Protein 3ZRH (pdb70)

CATH classification: 1.25.40.560

Structure (mmCIF, N/CA/C/O backbone):
data_3ZRH
#
_entry.id   3ZRH
#
_cell.length_a   60.400
_cell.length_b   72.150
_cell.length_c   133.010
_cell.angle_alpha   90.00
_cell.angle_beta   90.00
_cell.angle_gamma   90.00
#
_symmetry.space_group_name_H-M   'P 21 21 21'
#
loop_
_entity.id
_entity.type
_entity.pdbx_description
1 polymer 'UBIQUITIN THIOESTERASE ZRANB1'
2 non-polymer 1,2-ETHANEDIOL
3 non-polymer 'CHLORIDE ION'
4 water water
#
loop_
_atom_site.group_PDB
_atom_site.id
_atom_site.type_symbol
_atom_site.label_atom_id
_atom_site.label_alt_id
_atom_site.label_comp_id
_atom_site.label_asym_id
_atom_site.label_entity_id
_atom_site.label_seq_id
_atom_site.pdbx_PDB_ins_code
_atom_site.Cartn_x
_atom_site.Cartn_y
_atom_site.Cartn_z
_atom_site.occupancy
_atom_site.B_iso_or_equiv
_atom_site.auth_seq_id
_atom_site.auth_comp_id
_atom_site.auth_asym_id
_atom_site.auth_atom_id
_atom_site.pdbx_PDB_model_num
ATOM 1 N N . LEU A 1 2 ? 75.117 71.542 16.450 1.00 73.19 245 LEU A N 1
ATOM 2 C CA . LEU A 1 2 ? 75.937 71.105 17.584 1.00 74.14 245 LEU A CA 1
ATOM 3 C C . LEU A 1 2 ? 76.119 72.218 18.624 1.00 82.81 245 LEU A C 1
ATOM 4 O O . LEU A 1 2 ? 76.189 71.949 19.828 1.00 80.51 245 LEU A O 1
ATOM 9 N N . GLU A 1 3 ? 76.191 73.463 18.148 1.00 89.98 246 GLU A N 1
ATOM 10 C CA . GLU A 1 3 ? 76.296 74.634 19.016 1.00 91.18 246 GLU A CA 1
ATOM 11 C C . GLU A 1 3 ? 74.928 75.028 19.541 1.00 86.90 246 GLU A C 1
ATOM 12 O O . GLU A 1 3 ? 74.242 75.873 18.963 1.00 84.91 246 GLU A O 1
ATOM 18 N N . VAL A 1 4 ? 74.532 74.401 20.638 1.00 85.19 247 VAL A N 1
ATOM 19 C CA . VAL A 1 4 ? 73.299 74.766 21.307 1.00 83.89 247 VAL A CA 1
ATOM 20 C C . VAL A 1 4 ? 73.618 75.365 22.672 1.00 79.77 247 VAL A C 1
ATOM 21 O O . VAL A 1 4 ? 74.423 74.821 23.426 1.00 81.88 247 VAL A O 1
ATOM 25 N N . ASP A 1 5 ? 73.004 76.502 22.973 1.00 75.26 248 ASP A N 1
ATOM 26 C CA . ASP A 1 5 ? 73.072 77.067 24.304 1.00 75.10 248 ASP A CA 1
ATOM 27 C C . ASP A 1 5 ? 72.367 76.076 25.237 1.00 75.03 248 ASP A C 1
ATOM 28 O O . ASP A 1 5 ? 71.132 76.065 25.329 1.00 75.10 248 ASP A O 1
ATOM 33 N N . PHE A 1 6 ? 73.147 75.223 25.906 1.00 71.23 249 PHE A N 1
ATOM 34 C CA . PHE A 1 6 ? 72.577 74.173 26.759 1.00 64.75 249 PHE A CA 1
ATOM 35 C C . PHE A 1 6 ? 71.741 74.720 27.936 1.00 60.43 249 PHE A C 1
ATOM 36 O O . PHE A 1 6 ? 70.734 74.119 28.325 1.00 58.65 249 PHE A O 1
ATOM 44 N N . LYS A 1 7 ? 72.153 75.851 28.502 1.00 59.20 250 LYS A N 1
ATOM 45 C CA . LYS A 1 7 ? 71.375 76.481 29.569 1.00 56.94 250 LYS A CA 1
ATOM 46 C C . LYS A 1 7 ? 69.968 76.783 29.062 1.00 59.68 250 LYS A C 1
ATOM 47 O O . LYS A 1 7 ? 68.969 76.362 29.667 1.00 59.13 250 LYS A O 1
ATOM 49 N N . LYS A 1 8 ? 69.901 77.510 27.944 1.00 54.53 251 LYS A N 1
ATOM 50 C CA . LYS A 1 8 ? 68.620 77.868 27.340 1.00 52.42 251 LYS A CA 1
ATOM 51 C C . LYS A 1 8 ? 67.759 76.622 27.116 1.00 50.28 251 LYS A C 1
ATOM 52 O O . LYS A 1 8 ? 66.623 76.564 27.601 1.00 49.58 251 LYS A O 1
ATOM 54 N N . LEU A 1 9 ? 68.305 75.634 26.400 1.00 46.79 252 LEU A N 1
ATOM 55 C CA . LEU A 1 9 ? 67.595 74.380 26.134 1.00 48.23 252 LEU A CA 1
ATOM 56 C C . LEU A 1 9 ? 66.953 73.799 27.410 1.00 54.54 252 LEU A C 1
ATOM 57 O O . LEU A 1 9 ? 65.715 73.614 27.469 1.00 52.68 252 LEU A O 1
ATOM 59 N N . LYS A 1 10 ? 67.789 73.564 28.434 1.00 52.91 253 LYS A N 1
ATOM 60 C CA . LYS A 1 10 ? 67.341 73.058 29.735 1.00 53.15 253 LYS A CA 1
ATOM 61 C C . L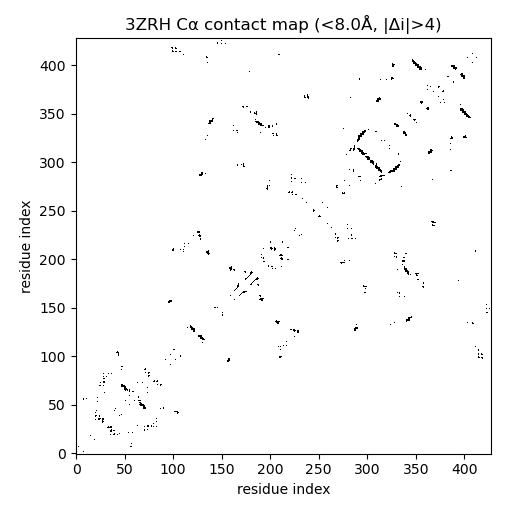YS A 1 10 ? 66.106 73.780 30.266 1.00 48.25 253 LYS A C 1
ATOM 62 O O . LYS A 1 10 ? 65.145 73.140 30.706 1.00 47.02 253 LYS A O 1
ATOM 64 N N . GLN A 1 11 ? 66.133 75.106 30.232 1.00 46.04 254 GLN A N 1
ATOM 65 C CA . GLN A 1 11 ? 65.008 75.889 30.726 1.00 53.01 254 GLN A CA 1
ATOM 66 C C . GLN A 1 11 ? 63.764 75.592 29.897 1.00 54.42 254 GLN A C 1
ATOM 67 O O . GLN A 1 11 ? 62.655 75.537 30.426 1.00 52.22 254 GLN A O 1
ATOM 73 N N . ILE A 1 12 ? 63.954 75.388 28.595 1.00 50.14 255 ILE A N 1
ATOM 74 C CA . ILE A 1 12 ? 62.824 75.128 27.716 1.00 49.47 255 ILE A CA 1
ATOM 75 C C . ILE A 1 12 ? 62.186 73.768 28.024 1.00 41.17 255 ILE A C 1
ATOM 76 O O . ILE A 1 12 ? 61.018 73.702 28.398 1.00 34.99 255 ILE A O 1
ATOM 81 N N . LYS A 1 13 ? 62.967 72.700 27.884 1.00 39.93 256 LYS A N 1
ATOM 82 C CA . LYS A 1 13 ? 62.535 71.348 28.242 1.00 44.47 256 LYS A CA 1
ATOM 83 C C . LYS A 1 13 ? 61.718 71.291 29.553 1.00 50.53 256 LYS A C 1
ATOM 84 O O . LYS A 1 13 ? 60.664 70.641 29.623 1.00 48.46 256 LYS A O 1
ATOM 90 N N . ASN A 1 14 ? 62.230 71.961 30.585 1.00 56.21 257 ASN A N 1
ATOM 91 C CA . ASN A 1 14 ? 61.566 72.060 31.884 1.00 62.55 257 ASN A CA 1
ATOM 92 C C . ASN A 1 14 ? 60.081 72.379 31.821 1.00 68.57 257 ASN A C 1
ATOM 93 O O . ASN A 1 14 ? 59.276 71.722 32.484 1.00 73.68 257 ASN A O 1
ATOM 98 N N . ARG A 1 15 ? 59.725 73.398 31.041 1.00 68.53 258 ARG A N 1
ATOM 99 C CA . ARG A 1 15 ? 58.335 73.859 30.970 1.00 69.55 258 ARG A CA 1
ATOM 100 C C . ARG A 1 15 ? 57.459 73.053 30.008 1.00 63.02 258 ARG A C 1
ATOM 101 O O . ARG A 1 15 ? 56.390 73.515 29.602 1.00 61.78 258 ARG A O 1
ATOM 109 N N . MET A 1 16 ? 57.899 71.845 29.663 1.00 55.77 259 MET A N 1
ATOM 110 C CA . MET A 1 16 ? 57.188 71.058 28.669 1.00 47.36 259 MET A CA 1
ATOM 111 C C . MET A 1 16 ? 56.433 69.867 29.241 1.00 47.74 259 MET A C 1
ATOM 112 O O . MET A 1 16 ? 56.909 69.185 30.143 1.00 48.35 259 MET A O 1
ATOM 117 N N . LYS A 1 17 ? 55.238 69.640 28.711 1.00 47.73 260 LYS A N 1
ATOM 118 C CA . LYS A 1 17 ? 54.428 68.515 29.123 1.00 48.85 260 LYS A CA 1
ATOM 119 C C . LYS A 1 17 ? 54.249 67.577 27.946 1.00 48.73 260 LYS A C 1
ATOM 120 O O . LYS A 1 17 ? 54.678 67.867 26.823 1.00 44.68 260 LYS A O 1
ATOM 126 N N . LYS A 1 18 ? 53.599 66.455 28.211 1.00 51.46 261 LYS A N 1
ATOM 127 C CA . LYS A 1 18 ? 53.395 65.423 27.213 1.00 52.04 261 LYS A CA 1
ATOM 128 C C . LYS A 1 18 ? 52.897 66.012 25.889 1.00 49.04 261 LYS A C 1
ATOM 129 O O . LYS A 1 18 ? 53.441 65.727 24.824 1.00 49.75 261 LYS A O 1
ATOM 135 N N . THR A 1 19 ? 51.882 66.858 25.949 1.00 44.14 262 THR A N 1
ATOM 136 C CA . THR A 1 19 ? 51.274 67.322 24.714 1.00 44.49 262 THR A CA 1
ATOM 137 C C . THR A 1 19 ? 52.228 68.195 23.891 1.00 37.48 262 THR A C 1
ATOM 138 O O . THR A 1 19 ? 52.219 68.127 22.684 1.00 41.24 262 THR A O 1
ATOM 142 N N . ASP A 1 20 ? 53.064 68.997 24.543 1.00 31.61 263 ASP A N 1
ATOM 143 C CA . ASP A 1 20 ? 54.186 69.633 23.848 1.00 31.90 263 ASP A CA 1
ATOM 144 C C . ASP A 1 20 ? 55.102 68.621 23.136 1.00 29.39 263 ASP A C 1
ATOM 145 O O . ASP A 1 20 ? 55.509 68.847 22.001 1.00 27.69 263 ASP A O 1
ATOM 150 N N . TRP A 1 21 ? 55.468 67.531 23.808 1.00 26.77 264 TRP A N 1
ATOM 151 C CA . TRP A 1 21 ? 56.408 66.607 23.176 1.00 28.21 264 TRP A CA 1
ATOM 152 C C . TRP A 1 21 ? 55.740 65.946 21.998 1.00 25.18 264 TRP A C 1
ATOM 153 O O . TRP A 1 21 ? 56.379 65.731 20.977 1.00 25.25 264 TRP A O 1
ATOM 164 N N . LEU A 1 22 ? 54.453 65.626 22.158 1.00 25.52 265 LEU A N 1
ATOM 165 C CA . LEU A 1 22 ? 53.656 65.054 21.079 1.00 29.33 265 LEU A CA 1
ATOM 166 C C . LEU A 1 22 ? 53.596 66.013 19.893 1.00 24.59 265 LEU A C 1
ATOM 167 O O . LEU A 1 22 ? 53.766 65.607 18.745 1.00 24.50 265 LEU A O 1
ATOM 172 N N . PHE A 1 23 ? 53.424 67.297 20.167 1.00 21.48 266 PHE A N 1
ATOM 173 C CA . PHE A 1 23 ? 53.473 68.266 19.073 1.00 23.45 266 PHE A CA 1
ATOM 174 C C . PHE A 1 23 ? 54.838 68.316 18.389 1.00 24.06 266 PHE A C 1
ATOM 175 O O . PHE A 1 23 ? 54.945 68.214 17.150 1.00 26.83 266 PHE A O 1
ATOM 183 N N . LEU A 1 24 ? 55.888 68.487 19.170 1.00 19.72 267 LEU A N 1
ATOM 184 C CA . LEU A 1 24 ? 57.205 68.576 18.554 1.00 21.96 267 LEU A CA 1
ATOM 185 C C . LEU A 1 24 ? 57.620 67.270 17.858 1.00 26.58 267 LEU A C 1
ATOM 186 O O . LEU A 1 24 ? 58.183 67.301 16.775 1.00 24.15 267 LEU A O 1
ATOM 191 N N . ASN A 1 25 ? 57.321 66.124 18.459 1.00 25.91 268 ASN A N 1
ATOM 192 C CA . ASN A 1 25 ? 57.533 64.844 17.760 1.00 27.86 268 ASN A CA 1
ATOM 193 C C . ASN A 1 25 ? 56.821 64.770 16.406 1.00 33.78 268 ASN A C 1
ATOM 194 O O . ASN A 1 25 ? 57.328 64.184 15.448 1.00 38.94 268 ASN A O 1
ATOM 199 N N . ALA A 1 26 ? 55.622 65.332 16.339 1.00 34.08 269 ALA A N 1
ATOM 200 C CA . ALA A 1 26 ? 54.856 65.336 15.109 1.00 33.52 269 ALA A CA 1
ATOM 201 C C . ALA A 1 26 ? 55.547 66.236 14.084 1.00 34.98 269 ALA A C 1
ATOM 202 O O . ALA A 1 26 ? 55.662 65.894 12.894 1.00 36.68 269 ALA A O 1
ATOM 204 N N . CYS A 1 27 ? 56.045 67.375 14.536 1.00 29.08 270 CYS A N 1
ATOM 205 C CA . CYS A 1 27 ? 56.772 68.234 13.607 1.00 33.13 270 CYS A CA 1
ATOM 206 C C . CYS A 1 27 ? 57.931 67.495 12.942 1.00 36.87 270 CYS A C 1
ATOM 207 O O . CYS A 1 27 ? 58.106 67.581 11.737 1.00 39.06 270 CYS A O 1
ATOM 210 N N . VAL A 1 28 ? 58.735 66.783 13.723 1.00 41.74 271 VAL A N 1
ATOM 211 C CA . VAL A 1 28 ? 59.794 65.952 13.145 1.00 41.23 271 VAL A CA 1
ATOM 212 C C . VAL A 1 28 ? 59.156 64.858 12.281 1.00 39.60 271 VAL A C 1
ATOM 213 O O . VAL A 1 28 ? 59.586 64.576 11.166 1.00 41.87 271 VAL A O 1
ATOM 217 N N . GLY A 1 29 ? 58.096 64.273 12.807 1.00 38.74 272 GLY A N 1
ATOM 218 C CA . GLY A 1 29 ? 57.378 63.224 12.119 1.00 42.32 272 GLY A CA 1
ATOM 219 C C . GLY A 1 29 ? 57.089 63.577 10.675 1.00 47.17 272 GLY A C 1
ATOM 220 O O . GLY A 1 29 ? 57.405 62.793 9.785 1.00 48.73 272 GLY A O 1
ATOM 221 N N . VAL A 1 30 ? 56.496 64.745 10.430 1.00 46.76 273 VAL A N 1
ATOM 222 C CA . VAL A 1 30 ? 56.210 65.123 9.052 1.00 49.18 273 VAL A CA 1
ATOM 223 C C . VAL A 1 30 ? 57.466 65.374 8.244 1.00 50.23 273 VAL A C 1
ATOM 224 O O . VAL A 1 30 ? 57.500 65.035 7.068 1.00 51.92 273 VAL A O 1
ATOM 228 N N . VAL A 1 31 ? 58.496 65.961 8.846 1.00 46.97 274 VAL A N 1
ATOM 229 C CA . VAL A 1 31 ? 59.747 66.080 8.116 1.00 45.53 274 VAL A CA 1
ATOM 230 C C . VAL A 1 31 ? 60.113 64.692 7.596 1.00 49.07 274 VAL A C 1
ATOM 231 O O . VAL A 1 31 ? 60.375 64.520 6.416 1.00 54.12 274 VAL A O 1
ATOM 235 N N . GLU A 1 32 ? 60.052 63.700 8.478 1.00 54.18 275 GLU A N 1
ATOM 236 C CA . GLU A 1 32 ? 60.640 62.371 8.261 1.00 55.57 275 GLU A CA 1
ATOM 237 C C . GLU A 1 32 ? 59.742 61.319 7.581 1.00 58.57 275 GLU A C 1
ATOM 238 O O . GLU A 1 32 ? 60.232 60.263 7.173 1.00 57.75 275 GLU A O 1
ATOM 244 N N . GLY A 1 33 ? 58.439 61.588 7.480 1.00 59.14 276 GLY A N 1
ATOM 245 C CA . GLY A 1 33 ? 57.508 60.648 6.868 1.00 60.77 276 GLY A CA 1
ATOM 246 C C . GLY A 1 33 ? 56.972 59.574 7.800 1.00 60.87 276 GLY A C 1
ATOM 247 O O . GLY A 1 33 ? 56.584 58.499 7.358 1.00 63.38 276 GLY A O 1
ATOM 248 N N . ASP A 1 34 ? 56.932 59.886 9.090 1.00 60.51 277 ASP A N 1
ATOM 249 C CA . ASP A 1 34 ? 56.542 58.954 10.143 1.00 60.54 277 ASP A CA 1
ATOM 250 C C . ASP A 1 34 ? 55.065 59.169 10.506 1.00 64.00 277 ASP A C 1
ATOM 251 O O . ASP A 1 34 ? 54.727 59.998 11.351 1.00 63.82 277 ASP A O 1
ATOM 256 N N . LEU A 1 35 ? 54.180 58.420 9.868 1.00 65.08 278 LEU A N 1
ATOM 257 C CA . LEU A 1 35 ? 52.749 58.582 10.103 1.00 62.77 278 LEU A CA 1
ATOM 258 C C . LEU A 1 35 ? 52.287 58.333 11.558 1.00 59.96 278 LEU A C 1
ATOM 259 O O . LEU A 1 35 ? 51.313 58.932 12.019 1.00 59.95 278 LEU A O 1
ATOM 264 N N . ALA A 1 36 ? 52.974 57.454 12.280 1.00 59.20 279 ALA A N 1
ATOM 265 C CA . ALA A 1 36 ? 52.602 57.154 13.676 1.00 58.45 279 ALA A CA 1
ATOM 266 C C . ALA A 1 36 ? 52.746 58.386 14.581 1.00 55.02 279 ALA A C 1
ATOM 267 O O . ALA A 1 36 ? 51.863 58.676 15.416 1.00 45.31 279 ALA A O 1
ATOM 269 N N . ALA A 1 37 ? 53.872 59.087 14.398 1.00 55.60 280 ALA A N 1
ATOM 270 C CA . ALA A 1 37 ? 54.155 60.352 15.078 1.00 52.26 280 ALA A CA 1
ATOM 271 C C . ALA A 1 37 ? 53.032 61.358 14.876 1.00 52.78 280 ALA A C 1
ATOM 272 O O . ALA A 1 37 ? 52.685 62.089 15.801 1.00 57.16 280 ALA A O 1
ATOM 274 N N . ILE A 1 38 ? 52.446 61.389 13.682 1.00 47.88 281 ILE A N 1
ATOM 275 C CA . ILE A 1 38 ? 51.372 62.346 13.431 1.00 47.04 281 ILE A CA 1
ATOM 276 C C . ILE A 1 38 ? 50.012 61.843 13.906 1.00 51.98 281 ILE A C 1
ATOM 277 O O . ILE A 1 38 ? 49.214 62.610 14.436 1.00 55.09 281 ILE A O 1
ATOM 282 N N . GLU A 1 39 ? 49.750 60.553 13.739 1.00 54.90 282 GLU A N 1
ATOM 283 C CA . GLU A 1 39 ? 48.563 59.951 14.340 1.00 55.45 282 GLU A CA 1
ATOM 284 C C . GLU A 1 39 ? 48.561 60.167 15.860 1.00 56.04 282 GLU A C 1
ATOM 285 O O . GLU A 1 39 ? 47.549 60.564 16.453 1.00 57.50 282 GLU A O 1
ATOM 287 N N . ALA A 1 40 ? 49.703 59.900 16.485 1.00 53.81 283 ALA A N 1
ATOM 288 C CA . ALA A 1 40 ? 49.840 60.068 17.922 1.00 48.02 283 ALA A CA 1
ATOM 289 C C . ALA A 1 40 ? 49.469 61.486 18.349 1.00 50.31 283 ALA A C 1
ATOM 290 O O . ALA A 1 40 ? 48.815 61.676 19.376 1.00 51.76 283 ALA A O 1
ATOM 292 N N . TYR A 1 41 ? 49.881 62.490 17.577 1.00 47.90 284 TYR A N 1
ATOM 293 C CA . TYR A 1 41 ? 49.497 63.853 17.924 1.00 45.94 284 TYR A CA 1
ATOM 294 C C . TYR A 1 41 ? 48.026 64.073 17.667 1.00 49.45 284 TYR A C 1
ATOM 295 O O . TYR A 1 41 ? 47.350 64.738 18.454 1.00 54.68 284 TYR A O 1
ATOM 304 N N . LYS A 1 42 ? 47.539 63.524 16.560 1.00 52.20 285 LYS A N 1
ATOM 305 C CA . LYS A 1 42 ? 46.126 63.661 16.186 1.00 60.93 285 LYS A CA 1
ATOM 306 C C . LYS A 1 42 ? 45.203 63.118 17.287 1.00 64.95 285 LYS A C 1
ATOM 307 O O . LYS A 1 42 ? 44.294 63.811 17.749 1.00 68.26 285 LYS A O 1
ATOM 309 N N . SER A 1 43 ? 45.463 61.889 17.726 1.00 64.75 286 SER A N 1
ATOM 310 C CA . SER A 1 43 ? 44.646 61.259 18.754 1.00 64.04 286 SER A CA 1
ATOM 311 C C . SER A 1 43 ? 44.862 61.824 20.157 1.00 62.34 286 SER A C 1
ATOM 312 O O . SER A 1 43 ? 44.238 61.357 21.106 1.00 66.52 286 SER A O 1
ATOM 315 N N . SER A 1 44 ? 45.742 62.807 20.310 1.00 56.95 287 SER A N 1
ATOM 316 C CA . SER A 1 44 ? 45.913 63.414 21.629 1.00 56.14 287 SER A CA 1
ATOM 317 C C . SER A 1 44 ? 44.840 64.467 21.805 1.00 56.45 287 SER A C 1
ATOM 318 O O . SER A 1 44 ? 44.545 64.881 22.923 1.00 55.15 287 SER A O 1
ATOM 321 N N . GLY A 1 45 ? 44.256 64.890 20.682 1.00 57.17 288 GLY A N 1
ATOM 322 C CA . GLY A 1 45 ? 43.279 65.963 20.678 1.00 55.76 288 GLY A CA 1
ATOM 323 C C . GLY A 1 45 ? 43.906 67.344 20.556 1.00 60.09 288 GLY A C 1
ATOM 324 O O . GLY A 1 45 ? 43.226 68.365 20.664 1.00 60.01 288 GLY A O 1
ATOM 325 N N . GLY A 1 46 ? 45.216 67.380 20.332 1.00 62.80 289 GLY A N 1
ATOM 326 C CA . GLY A 1 46 ? 45.937 68.635 20.230 1.00 59.35 289 GLY A CA 1
ATOM 327 C C . GLY A 1 46 ? 45.601 69.399 18.960 1.00 59.07 289 GLY A C 1
ATOM 328 O O . GLY A 1 46 ? 45.517 68.834 17.860 1.00 53.75 289 GLY A O 1
ATOM 329 N N . ASP A 1 47 ? 45.411 70.703 19.136 1.00 61.90 290 ASP A N 1
ATOM 330 C CA . ASP A 1 47 ? 45.151 71.639 18.052 1.00 62.06 290 ASP A CA 1
ATOM 331 C C . ASP A 1 47 ? 46.086 71.397 16.852 1.00 56.68 290 ASP A C 1
ATOM 332 O O . ASP A 1 47 ? 47.299 71.579 16.943 1.00 50.99 290 ASP A O 1
ATOM 337 N N . ILE A 1 48 ? 45.502 70.969 15.736 1.00 58.76 291 ILE A N 1
ATOM 338 C CA . ILE A 1 48 ? 46.240 70.759 14.497 1.00 58.76 291 ILE A CA 1
ATOM 339 C C . ILE A 1 48 ? 46.643 72.086 13.874 1.00 52.87 291 ILE A C 1
ATOM 340 O O . ILE A 1 48 ? 47.353 72.115 12.876 1.00 53.84 291 ILE A O 1
ATOM 345 N N . ALA A 1 49 ? 46.173 73.178 14.472 1.00 49.15 292 ALA A N 1
ATOM 346 C CA . ALA A 1 49 ? 46.480 74.531 14.013 1.00 45.41 292 ALA A CA 1
ATOM 347 C C . ALA A 1 49 ? 47.626 75.117 14.794 1.00 36.46 292 ALA A C 1
ATOM 348 O O . ALA A 1 49 ? 48.084 76.208 14.505 1.00 37.46 292 ALA A O 1
ATOM 350 N N . ARG A 1 50 ? 48.083 74.398 15.802 1.00 36.30 293 ARG A N 1
ATOM 351 C CA . ARG A 1 50 ? 49.125 74.919 16.647 1.00 33.33 293 ARG A CA 1
ATOM 352 C C . ARG A 1 50 ? 50.327 75.379 15.831 1.00 30.98 293 ARG A C 1
ATOM 353 O O . ARG A 1 50 ? 50.776 74.678 14.935 1.00 30.43 293 ARG A O 1
ATOM 361 N N . GLN A 1 51 ? 50.842 76.560 16.151 1.00 31.51 294 GLN A N 1
ATOM 362 C CA . GLN A 1 51 ? 52.010 77.086 15.470 1.00 35.70 294 GLN A CA 1
ATOM 363 C C . GLN A 1 51 ? 53.266 77.042 16.347 1.00 33.44 294 GLN A C 1
ATOM 364 O O . GLN A 1 51 ? 53.217 77.272 17.562 1.00 34.92 294 GLN A O 1
ATOM 370 N N . LEU A 1 52 ? 54.393 76.758 15.717 1.00 33.12 295 LEU A N 1
ATOM 371 C CA . LEU A 1 52 ? 55.659 76.720 16.421 1.00 35.22 295 LEU A CA 1
ATOM 372 C C . LEU A 1 52 ? 56.026 78.083 17.002 1.00 35.13 295 LEU A C 1
ATOM 373 O O . LEU A 1 52 ? 56.059 79.078 16.297 1.00 37.10 295 LEU A O 1
ATOM 378 N N . THR A 1 53 ? 56.311 78.103 18.297 1.00 39.33 296 THR A N 1
ATOM 379 C CA . THR A 1 53 ? 56.906 79.264 18.963 1.00 39.64 296 THR A CA 1
ATOM 380 C C . THR A 1 53 ? 58.412 79.317 18.691 1.00 42.32 296 THR A C 1
ATOM 381 O O . THR A 1 53 ? 59.017 78.336 18.218 1.00 41.10 296 THR A O 1
ATOM 385 N N . ALA A 1 54 ? 59.028 80.454 18.990 1.00 45.18 297 ALA A N 1
ATOM 386 C CA . ALA A 1 54 ? 60.469 80.596 18.770 1.00 48.84 297 ALA A CA 1
ATOM 387 C C . ALA A 1 54 ? 61.255 79.654 19.685 1.00 44.72 297 ALA A C 1
ATOM 388 O O . ALA A 1 54 ? 62.279 79.083 19.276 1.00 40.09 297 ALA A O 1
ATOM 390 N N . ASP A 1 55 ? 60.771 79.485 20.915 1.00 41.04 298 ASP A N 1
ATOM 391 C CA . ASP A 1 55 ? 61.419 78.537 21.825 1.00 46.13 298 ASP A CA 1
ATOM 392 C C . ASP A 1 55 ? 61.423 77.137 21.247 1.00 43.73 298 ASP A C 1
ATOM 393 O O . ASP A 1 55 ? 62.454 76.476 21.217 1.00 45.76 298 ASP A O 1
ATOM 398 N N . GLU A 1 56 ? 60.259 76.677 20.799 1.00 40.55 299 GLU A N 1
ATOM 399 C CA . GLU A 1 56 ? 60.185 75.378 20.127 1.00 36.96 299 GLU A CA 1
ATOM 400 C C . GLU A 1 56 ? 61.145 75.308 18.940 1.00 33.60 299 GLU A C 1
ATOM 401 O O . GLU A 1 56 ? 61.808 74.294 18.727 1.00 30.96 299 GLU A O 1
ATOM 407 N N . VAL A 1 57 ? 61.219 76.381 18.163 1.00 35.52 300 VAL A N 1
ATOM 408 C CA . VAL A 1 57 ? 62.144 76.389 17.041 1.00 43.11 300 VAL A CA 1
ATOM 409 C C . VAL A 1 57 ? 63.579 76.232 17.529 1.00 44.98 300 VAL A C 1
ATOM 410 O O . VAL A 1 57 ? 64.347 75.497 16.924 1.00 44.14 300 VAL A O 1
ATOM 414 N N . ARG A 1 58 ? 63.934 76.918 18.615 1.00 49.67 301 ARG A N 1
ATOM 415 C CA . ARG A 1 58 ? 65.272 76.779 19.212 1.00 55.64 301 ARG A CA 1
ATOM 416 C C . ARG A 1 58 ? 65.540 75.333 19.581 1.00 53.17 301 ARG A C 1
ATOM 417 O O . ARG A 1 58 ? 66.514 74.750 19.136 1.00 52.30 301 ARG A O 1
ATOM 425 N N . LEU A 1 59 ? 64.658 74.761 20.394 1.00 51.51 302 LEU A N 1
ATOM 426 C CA . LEU A 1 59 ? 64.759 73.361 20.789 1.00 43.68 302 LEU A CA 1
ATOM 427 C C . LEU A 1 59 ? 64.906 72.426 19.586 1.00 46.33 302 LEU A C 1
ATOM 428 O O . LEU A 1 59 ? 65.672 71.477 19.624 1.00 48.02 302 LEU A O 1
ATOM 433 N N . LEU A 1 60 ? 64.170 72.681 18.509 1.00 48.08 303 LEU A N 1
ATOM 434 C CA . LEU A 1 60 ? 64.167 71.736 17.400 1.00 45.15 303 LEU A CA 1
ATOM 435 C C . LEU A 1 60 ? 65.494 71.773 16.642 1.00 45.59 303 LEU A C 1
ATOM 436 O O . LEU A 1 60 ? 66.029 70.737 16.276 1.00 48.26 303 LEU A O 1
ATOM 441 N N . ASN A 1 61 ? 66.013 72.972 16.408 1.00 45.43 304 ASN A N 1
ATOM 442 C CA . ASN A 1 61 ? 67.328 73.153 15.793 1.00 51.86 304 ASN A CA 1
ATOM 443 C C . ASN A 1 61 ? 67.511 72.499 14.402 1.00 53.88 304 ASN A C 1
ATOM 444 O O . ASN A 1 61 ? 68.470 71.771 14.142 1.00 52.25 304 ASN A O 1
ATOM 449 N N . ARG A 1 62 ? 66.566 72.749 13.516 1.00 53.48 305 ARG A N 1
ATOM 450 C CA . ARG A 1 62 ? 66.695 72.304 12.151 1.00 58.08 305 ARG A CA 1
ATOM 451 C C . ARG A 1 62 ? 66.285 73.470 11.302 1.00 56.92 305 ARG A C 1
ATOM 452 O O . ARG A 1 62 ? 65.166 73.515 10.791 1.00 55.90 305 ARG A O 1
ATOM 460 N N . PRO A 1 63 ? 67.194 74.442 11.187 1.00 63.30 306 PRO A N 1
ATOM 461 C CA . PRO A 1 63 ? 67.106 75.647 10.355 1.00 62.47 306 PRO A CA 1
ATOM 462 C C . PRO A 1 63 ? 66.480 75.384 8.980 1.00 58.30 306 PRO A C 1
ATOM 463 O O . PRO A 1 63 ? 65.625 76.150 8.544 1.00 58.50 306 PRO A O 1
ATOM 467 N N . SER A 1 64 ? 66.896 74.318 8.306 1.00 57.06 307 SER A N 1
ATOM 468 C CA . SER A 1 64 ? 66.358 74.023 6.988 1.00 57.06 307 SER A CA 1
ATOM 469 C C . SER A 1 64 ? 64.848 73.766 7.017 1.00 57.64 307 SER A C 1
ATOM 470 O O . SER A 1 64 ? 64.169 73.988 6.003 1.00 56.77 307 SER A O 1
ATOM 473 N N . ALA A 1 65 ? 64.326 73.334 8.178 1.00 52.28 308 ALA A N 1
ATO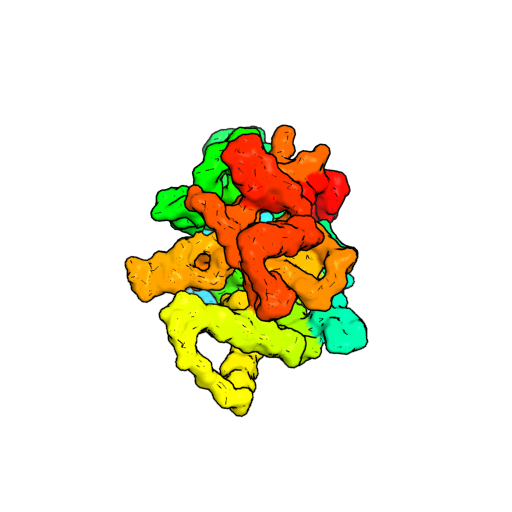M 474 C CA . ALA A 1 65 ? 62.951 72.814 8.273 1.00 47.60 308 ALA A CA 1
ATOM 475 C C . ALA A 1 65 ? 61.929 73.651 9.037 1.00 42.47 308 ALA A C 1
ATOM 476 O O . ALA A 1 65 ? 60.775 73.737 8.627 1.00 41.50 308 ALA A O 1
ATOM 478 N N . PHE A 1 66 ? 62.335 74.250 10.153 1.00 40.00 309 PHE A N 1
ATOM 479 C CA . PHE A 1 66 ? 61.354 74.867 11.052 1.00 35.65 309 PHE A CA 1
ATOM 480 C C . PHE A 1 66 ? 61.461 76.383 11.148 1.00 38.17 309 PHE A C 1
ATOM 481 O O . PHE A 1 66 ? 62.539 76.964 10.983 1.00 42.94 309 PHE A O 1
ATOM 489 N N . ASP A 1 67 ? 60.336 77.030 11.430 1.00 36.30 310 ASP A N 1
ATOM 490 C CA . ASP A 1 67 ? 60.353 78.457 11.684 1.00 34.45 310 ASP A CA 1
ATOM 491 C C . ASP A 1 67 ? 59.150 78.865 12.512 1.00 34.91 310 ASP A C 1
ATOM 492 O O . ASP A 1 67 ? 58.117 78.196 12.507 1.00 38.55 310 ASP A O 1
ATOM 497 N N . VAL A 1 68 ? 59.269 79.984 13.212 1.00 33.65 311 VAL A N 1
ATOM 498 C CA . VAL A 1 68 ? 58.159 80.486 13.999 1.00 36.41 311 VAL A CA 1
ATOM 499 C C . VAL A 1 68 ? 56.913 80.559 13.140 1.00 36.51 311 VAL A C 1
ATOM 500 O O . VAL A 1 68 ? 56.987 81.014 11.996 1.00 41.00 311 VAL A O 1
ATOM 504 N N . GLY A 1 69 ? 55.776 80.094 13.656 1.00 34.01 312 GLY A N 1
ATOM 505 C CA . GLY A 1 69 ? 54.534 80.112 12.871 1.00 38.37 312 GLY A CA 1
ATOM 506 C C . GLY A 1 69 ? 54.171 78.890 12.003 1.00 38.60 312 GLY A C 1
ATOM 507 O O . GLY A 1 69 ? 53.020 78.707 11.604 1.00 35.22 312 GLY A O 1
ATOM 508 N N . TYR A 1 70 ? 55.142 78.046 11.689 1.00 39.98 313 TYR A N 1
ATOM 509 C CA . TYR A 1 70 ? 54.833 76.853 10.905 1.00 40.40 313 TYR A CA 1
ATOM 510 C C . TYR A 1 70 ? 53.878 75.922 11.636 1.00 33.53 313 TYR A C 1
ATOM 511 O O . TYR A 1 70 ? 54.013 75.698 12.850 1.00 30.66 313 TYR A O 1
ATOM 520 N N . THR A 1 71 ? 52.916 75.378 10.897 1.00 29.29 314 THR A N 1
ATOM 521 C CA . THR A 1 71 ? 52.018 74.370 11.443 1.00 31.74 314 THR A CA 1
ATOM 522 C C . THR A 1 71 ? 52.331 73.013 10.837 1.00 27.76 314 THR A C 1
ATOM 523 O O . THR A 1 71 ? 53.153 72.897 9.935 1.00 29.93 314 THR A O 1
ATOM 527 N N . LEU A 1 72 ? 51.692 71.971 11.334 1.00 22.78 315 LEU A N 1
ATOM 528 C CA . LEU A 1 72 ? 51.890 70.661 10.727 1.00 30.30 315 LEU A CA 1
ATOM 529 C C . LEU A 1 72 ? 51.484 70.664 9.230 1.00 40.82 315 LEU A C 1
ATOM 530 O O . LEU A 1 72 ? 52.111 70.014 8.390 1.00 40.77 315 LEU A O 1
ATOM 535 N N . VAL A 1 73 ? 50.435 71.413 8.912 1.00 38.76 316 VAL A N 1
ATOM 536 C CA . VAL A 1 73 ? 49.898 71.449 7.570 1.00 40.15 316 VAL A CA 1
ATOM 537 C C . VAL A 1 73 ? 50.884 72.129 6.628 1.00 39.38 316 VAL A C 1
ATOM 538 O O . VAL A 1 73 ? 51.038 71.717 5.481 1.00 38.40 316 VAL A O 1
ATOM 542 N N . HIS A 1 74 ? 51.567 73.158 7.113 1.00 35.15 317 HIS A N 1
ATOM 543 C CA . HIS A 1 74 ? 52.564 73.832 6.290 1.00 35.05 317 HIS A CA 1
ATOM 544 C C . HIS A 1 74 ? 53.782 72.925 6.091 1.00 34.96 317 HIS A C 1
ATOM 545 O O . HIS A 1 74 ? 54.362 72.863 5.000 1.00 39.00 317 HIS A O 1
ATOM 552 N N . LEU A 1 75 ? 54.181 72.228 7.145 1.00 29.42 318 LEU A N 1
ATOM 553 C CA . LEU A 1 75 ? 55.308 71.308 7.026 1.00 37.46 318 LEU A CA 1
ATOM 554 C C . LEU A 1 75 ? 54.993 70.215 5.999 1.00 38.30 318 LEU A C 1
ATOM 555 O O . LEU A 1 75 ? 55.874 69.777 5.262 1.00 38.67 318 LEU A O 1
ATOM 560 N N . ALA A 1 76 ? 53.730 69.803 5.974 1.00 34.13 319 ALA A N 1
ATOM 561 C CA . ALA A 1 76 ? 53.277 68.696 5.138 1.00 43.29 319 ALA A CA 1
ATOM 562 C C . ALA A 1 76 ? 53.265 69.068 3.643 1.00 46.94 319 ALA A C 1
ATOM 563 O O . ALA A 1 76 ? 53.492 68.226 2.798 1.00 45.50 319 ALA A O 1
ATOM 565 N N . ILE A 1 77 ? 52.974 70.329 3.351 1.00 47.01 320 ILE A N 1
ATOM 566 C CA . ILE A 1 77 ? 53.087 70.876 2.011 1.00 45.28 320 ILE A CA 1
ATOM 567 C C . ILE A 1 77 ? 54.553 71.073 1.654 1.00 51.95 320 ILE A C 1
ATOM 568 O O . ILE A 1 77 ? 55.009 70.646 0.592 1.00 53.56 320 ILE A O 1
ATOM 573 N N . ARG A 1 78 ? 55.311 71.683 2.558 1.00 54.60 321 ARG A N 1
ATOM 574 C CA . ARG A 1 78 ? 56.711 71.980 2.276 1.00 54.72 321 ARG A CA 1
ATOM 575 C C . ARG A 1 78 ? 57.483 70.719 1.936 1.00 55.90 321 ARG A C 1
ATOM 576 O O . ARG A 1 78 ? 58.254 70.716 1.006 1.00 51.27 321 ARG A O 1
ATOM 584 N N . PHE A 1 79 ? 57.289 69.657 2.716 1.00 61.24 322 PHE A N 1
ATOM 585 C CA . PHE A 1 79 ? 57.795 68.336 2.350 1.00 60.43 322 PHE A CA 1
ATOM 586 C C . PHE A 1 79 ? 56.638 67.632 1.644 1.00 58.70 322 PHE A C 1
ATOM 587 O O . PHE A 1 79 ? 55.582 68.217 1.513 1.00 66.33 322 PHE A O 1
ATOM 595 N N . GLN A 1 80 ? 56.786 66.414 1.164 1.00 54.29 323 GLN A N 1
ATOM 596 C CA . GLN A 1 80 ? 55.769 65.959 0.213 1.00 66.44 323 GLN A CA 1
ATOM 597 C C . GLN A 1 80 ? 54.713 64.973 0.731 1.00 68.97 323 GLN A C 1
ATOM 598 O O . GLN A 1 80 ? 54.367 63.998 0.055 1.00 70.47 323 GLN A O 1
ATOM 604 N N . ARG A 1 81 ? 54.161 65.264 1.903 1.00 64.40 324 ARG A N 1
ATOM 605 C CA . ARG A 1 81 ? 53.340 64.301 2.623 1.00 54.71 324 ARG A CA 1
ATOM 606 C C . ARG A 1 81 ? 51.833 64.465 2.392 1.00 55.15 324 ARG A C 1
ATOM 607 O O . ARG A 1 81 ? 51.094 64.906 3.303 1.00 57.70 324 ARG A O 1
ATOM 615 N N . GLN A 1 82 ? 51.367 64.082 1.206 1.00 48.76 325 GLN A N 1
ATOM 616 C CA . GLN A 1 82 ? 49.946 64.220 0.870 1.00 50.95 325 GLN A CA 1
ATOM 617 C C . GLN A 1 82 ? 49.031 63.368 1.767 1.00 56.58 325 GLN A C 1
ATOM 618 O O . GLN A 1 82 ? 48.051 63.863 2.337 1.00 59.48 325 GLN A O 1
ATOM 624 N N . ASP A 1 83 ? 49.369 62.095 1.895 1.00 57.60 326 ASP A N 1
ATOM 625 C CA . ASP A 1 83 ? 48.799 61.226 2.926 1.00 66.27 326 ASP A CA 1
ATOM 626 C C . ASP A 1 83 ? 48.415 62.027 4.190 1.00 62.67 326 ASP A C 1
ATOM 627 O O . ASP A 1 83 ? 47.232 62.144 4.585 1.00 55.94 326 ASP A O 1
ATOM 632 N N . MET A 1 84 ? 49.447 62.572 4.819 1.00 61.68 327 MET A N 1
ATOM 633 C CA . MET A 1 84 ? 49.284 63.329 6.047 1.00 55.92 327 MET A CA 1
ATOM 634 C C . MET A 1 84 ? 48.356 64.534 5.847 1.00 50.25 327 MET A C 1
ATOM 635 O O . MET A 1 84 ? 47.481 64.803 6.676 1.00 49.75 327 MET A O 1
ATOM 640 N N . LEU A 1 85 ? 48.508 65.225 4.730 1.00 41.03 328 LEU A N 1
ATOM 641 C CA . LEU A 1 85 ? 47.705 66.411 4.519 1.00 48.01 328 LEU A CA 1
ATOM 642 C C . LEU A 1 85 ? 46.204 66.106 4.586 1.00 50.91 328 LEU A C 1
ATOM 643 O O . LEU A 1 85 ? 45.415 66.879 5.156 1.00 49.08 328 LEU A O 1
ATOM 648 N N . ALA A 1 86 ? 45.816 64.992 3.967 1.00 48.22 329 ALA A N 1
ATOM 649 C CA . ALA A 1 86 ? 44.426 64.557 3.972 1.00 49.34 329 ALA A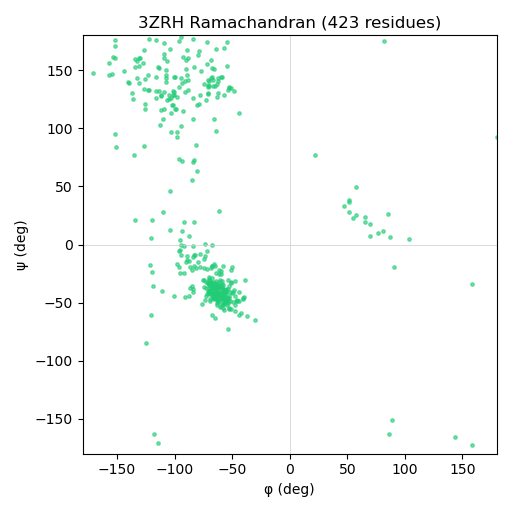 CA 1
ATOM 650 C C . ALA A 1 86 ? 43.940 64.257 5.404 1.00 46.38 329 ALA A C 1
ATOM 651 O O . ALA A 1 86 ? 42.887 64.760 5.847 1.00 36.71 329 ALA A O 1
ATOM 653 N N . ILE A 1 87 ? 44.708 63.467 6.150 1.00 47.35 330 ILE A N 1
ATOM 654 C CA . ILE A 1 87 ? 44.329 63.292 7.549 1.00 46.18 330 ILE A CA 1
ATOM 655 C C . ILE A 1 87 ? 44.224 64.652 8.256 1.00 47.12 330 ILE A C 1
ATOM 656 O O . ILE A 1 87 ? 43.214 64.948 8.895 1.00 46.13 330 ILE A O 1
ATOM 661 N N . LEU A 1 88 ? 45.241 65.489 8.113 1.00 42.98 331 LEU A N 1
ATOM 662 C CA . LEU A 1 88 ? 45.256 66.753 8.825 1.00 46.01 331 LEU A CA 1
ATOM 663 C C . LEU A 1 88 ? 43.996 67.617 8.531 1.00 46.79 331 LEU A C 1
ATOM 664 O O . LEU A 1 88 ? 43.312 68.127 9.463 1.00 41.86 331 LEU A O 1
ATOM 669 N N . LEU A 1 89 ? 43.685 67.744 7.239 1.00 41.52 332 LEU A N 1
ATOM 670 C CA . LEU A 1 89 ? 42.603 68.617 6.782 1.00 43.64 332 LEU A CA 1
ATOM 671 C C . LEU A 1 89 ? 41.220 68.039 7.124 1.00 41.69 332 LEU A C 1
ATOM 672 O O . LEU A 1 89 ? 40.315 68.794 7.489 1.00 39.90 332 LEU A O 1
ATOM 677 N N . THR A 1 90 ? 41.046 66.720 7.027 1.00 36.09 333 THR A N 1
ATOM 678 C CA . THR A 1 90 ? 39.775 66.159 7.496 1.00 38.61 333 THR A CA 1
ATOM 679 C C . THR A 1 90 ? 39.595 66.484 8.996 1.00 42.10 333 THR A C 1
ATOM 680 O O . THR A 1 90 ? 38.527 66.950 9.428 1.00 38.97 333 THR A O 1
ATOM 684 N N . GLU A 1 91 ? 40.645 66.254 9.780 1.00 39.83 334 GLU A N 1
ATOM 685 C CA . GLU A 1 91 ? 40.597 66.567 11.192 1.00 43.57 334 GLU A CA 1
ATOM 686 C C . GLU A 1 91 ? 40.185 68.020 11.441 1.00 46.34 334 GLU A C 1
ATOM 687 O O . GLU A 1 91 ? 39.340 68.291 12.310 1.00 46.17 334 GLU A O 1
ATOM 693 N N . VAL A 1 92 ? 40.786 68.956 10.698 1.00 40.73 335 VAL A N 1
ATOM 694 C CA . VAL A 1 92 ? 40.490 70.365 10.914 1.00 40.89 335 VAL A CA 1
ATOM 695 C C . VAL A 1 92 ? 39.029 70.706 10.540 1.00 46.84 335 VAL A C 1
ATOM 696 O O . VAL A 1 92 ? 38.347 71.444 11.257 1.00 46.66 335 VAL A O 1
ATOM 700 N N . SER A 1 93 ? 38.553 70.167 9.420 1.00 51.06 336 SER A N 1
ATOM 701 C CA . SER A 1 93 ? 37.162 70.359 8.994 1.00 53.60 336 SER A CA 1
ATOM 702 C C . SER A 1 93 ? 36.158 69.906 10.057 1.00 54.73 336 SER A C 1
ATOM 703 O O . SER A 1 93 ? 35.177 70.598 10.326 1.00 63.45 336 SER A O 1
ATOM 706 N N . GLN A 1 94 ? 36.391 68.735 10.640 1.00 47.02 337 GLN A N 1
ATOM 707 C CA . GLN A 1 94 ? 35.425 68.143 11.561 1.00 52.71 337 GLN A CA 1
ATOM 708 C C . GLN A 1 94 ? 35.429 68.901 12.893 1.00 50.30 337 GLN A C 1
ATOM 709 O O . GLN A 1 94 ? 34.366 69.226 13.466 1.00 47.43 337 GLN A O 1
ATOM 715 N N . GLN A 1 95 ? 36.641 69.181 13.357 1.00 44.82 338 GLN A N 1
ATOM 716 C CA . GLN A 1 95 ? 36.866 69.929 14.584 1.00 51.95 338 GLN A CA 1
ATOM 717 C C . GLN A 1 95 ? 36.059 71.227 14.581 1.00 53.31 338 GLN A C 1
ATOM 718 O O . GLN A 1 95 ? 35.631 71.695 15.631 1.00 54.04 338 GLN A O 1
ATOM 724 N N . ALA A 1 96 ? 35.850 71.811 13.401 1.00 51.15 339 ALA A N 1
ATOM 725 C CA . ALA A 1 96 ? 35.126 73.081 13.309 1.00 45.40 339 ALA A CA 1
ATOM 726 C C . ALA A 1 96 ? 33.638 72.885 13.089 1.00 45.70 339 ALA A C 1
ATOM 727 O O . ALA A 1 96 ? 32.843 73.760 13.419 1.00 54.59 339 ALA A O 1
ATOM 729 N N . ALA A 1 97 ? 33.240 71.754 12.526 1.00 37.83 340 ALA A N 1
ATOM 730 C CA . ALA A 1 97 ? 31.811 71.542 12.368 1.00 45.16 340 ALA A CA 1
ATOM 731 C C . ALA A 1 97 ? 31.226 70.704 13.515 1.00 46.71 340 ALA A C 1
ATOM 732 O O . ALA A 1 97 ? 30.012 70.722 13.748 1.00 49.18 340 ALA A O 1
ATOM 734 N N . LYS A 1 98 ? 32.084 69.976 14.223 1.00 23.49 341 LYS A N 1
ATOM 735 C CA . LYS A 1 98 ? 31.588 68.880 15.095 1.00 28.78 341 LYS A CA 1
ATOM 736 C C . LYS A 1 98 ? 32.344 68.783 16.429 1.00 32.66 341 LYS A C 1
ATOM 737 O O . LYS A 1 98 ? 33.557 68.949 16.482 1.00 35.16 341 LYS A O 1
ATOM 743 N N . CYS A 1 99 ? 31.631 68.519 17.512 1.00 29.30 342 CYS A N 1
ATOM 744 C CA . CYS A 1 99 ? 32.281 68.433 18.797 1.00 22.23 342 CYS A CA 1
ATOM 745 C C . CYS A 1 99 ? 31.462 67.479 19.662 1.00 22.53 342 CYS A C 1
ATOM 746 O O . CYS A 1 99 ? 30.437 67.847 20.215 1.00 29.27 342 CYS A O 1
ATOM 749 N N . ILE A 1 100 ? 31.863 66.227 19.684 1.00 21.63 343 ILE A N 1
ATOM 750 C CA . ILE A 1 100 ? 31.078 65.200 20.362 1.00 25.43 343 ILE A CA 1
ATOM 751 C C . ILE A 1 100 ? 31.829 64.780 21.622 1.00 18.56 343 ILE A C 1
ATOM 752 O O . ILE A 1 100 ? 33.040 64.987 21.727 1.00 20.77 343 ILE A O 1
ATOM 757 N N . PRO A 1 101 ? 31.118 64.174 22.565 1.00 16.20 344 PRO A N 1
ATOM 758 C CA . PRO A 1 101 ? 31.718 63.874 23.874 1.00 14.87 344 PRO A CA 1
ATOM 759 C C . PRO A 1 101 ? 33.076 63.150 23.793 1.00 19.91 344 PRO A C 1
ATOM 760 O O . PRO A 1 101 ? 34.002 63.511 24.494 1.00 20.15 344 PRO A O 1
ATOM 764 N N . ALA A 1 102 ? 33.216 62.187 22.901 1.00 21.76 345 ALA A N 1
ATOM 765 C CA . ALA A 1 102 ? 34.469 61.429 22.795 1.00 25.42 345 ALA A CA 1
ATOM 766 C C . ALA A 1 102 ? 35.682 62.217 22.296 1.00 21.39 345 ALA A C 1
ATOM 767 O O . ALA A 1 102 ? 36.796 61.800 22.501 1.00 23.95 345 ALA A O 1
ATOM 769 N N . MET A 1 103 ? 35.479 63.355 21.652 1.00 19.81 346 MET A N 1
ATOM 770 C CA . MET A 1 103 ? 36.600 64.164 21.204 1.00 20.03 346 MET A CA 1
ATOM 771 C C . MET A 1 103 ? 37.117 65.140 22.295 1.00 27.83 346 MET A C 1
ATOM 772 O O . MET A 1 103 ? 38.232 65.657 22.196 1.00 28.56 346 MET A O 1
ATOM 777 N N . VAL A 1 104 ? 36.295 65.430 23.305 1.00 27.31 347 VAL A N 1
ATOM 778 C CA . VAL A 1 104 ? 36.622 66.497 24.263 1.00 29.16 347 VAL A CA 1
ATOM 779 C C . VAL A 1 104 ? 37.789 66.188 25.214 1.00 28.28 347 VAL A C 1
ATOM 780 O O . VAL A 1 104 ? 38.501 67.087 25.659 1.00 27.72 347 VAL A O 1
ATOM 784 N N . CYS A 1 105 ? 37.997 64.923 25.537 1.00 25.48 348 CYS A N 1
ATOM 785 C CA . CYS A 1 105 ? 39.137 64.587 26.387 1.00 28.50 348 CYS A CA 1
ATOM 786 C C . CYS A 1 105 ? 39.650 63.177 26.089 1.00 28.10 348 CYS A C 1
ATOM 787 O O . CYS A 1 105 ? 39.268 62.206 26.752 1.00 25.98 348 CYS A O 1
ATOM 790 N N . PRO A 1 106 ? 40.506 63.075 25.063 1.00 30.86 349 PRO A N 1
ATOM 791 C CA . PRO A 1 106 ? 41.031 61.813 24.528 1.00 26.96 349 PRO A CA 1
ATOM 792 C C . PRO A 1 106 ? 41.618 60.912 25.609 1.00 24.76 349 PRO A C 1
ATOM 793 O O . PRO A 1 106 ? 41.499 59.704 25.496 1.00 25.31 349 PRO A O 1
ATOM 797 N N . GLU A 1 107 ? 42.217 61.451 26.659 1.00 25.72 350 GLU A N 1
ATOM 798 C CA . GLU A 1 107 ? 42.676 60.549 27.709 1.00 31.30 350 GLU A CA 1
ATOM 799 C C . GLU A 1 107 ? 41.528 59.817 28.413 1.00 33.14 350 GLU A C 1
ATOM 800 O O . GLU A 1 107 ? 41.605 58.622 28.688 1.00 34.42 350 GLU A O 1
ATOM 806 N N . LEU A 1 108 ? 40.466 60.545 28.711 1.00 28.25 351 LEU A N 1
ATOM 807 C CA . LEU A 1 108 ? 39.297 59.956 29.330 1.00 25.62 351 LEU A CA 1
ATOM 808 C C . LEU A 1 108 ? 38.604 58.975 28.351 1.00 21.22 351 LEU A C 1
ATOM 809 O O . LEU A 1 108 ? 38.198 57.888 28.747 1.00 21.49 351 LEU A O 1
ATOM 814 N N . THR A 1 109 ? 38.470 59.331 27.074 1.00 21.41 352 THR A N 1
ATOM 815 C CA . THR A 1 109 ? 37.841 58.355 26.195 1.00 27.35 352 THR A CA 1
ATOM 816 C C . THR A 1 109 ? 38.678 57.070 26.073 1.00 27.29 352 THR A C 1
ATOM 817 O O . THR A 1 109 ? 38.118 55.996 25.927 1.00 19.77 352 THR A O 1
ATOM 821 N N . GLU A 1 110 ? 40.004 57.191 26.169 1.00 27.81 353 GLU A N 1
ATOM 822 C CA . GLU A 1 110 ? 40.875 56.019 26.219 1.00 25.28 353 GLU A CA 1
ATOM 823 C C . GLU A 1 110 ? 40.655 55.173 27.515 1.00 32.37 353 GLU A C 1
ATOM 824 O O . GLU A 1 110 ? 40.694 53.943 27.457 1.00 27.61 353 GLU A O 1
ATOM 830 N N . GLN A 1 111 ? 40.402 55.825 28.658 1.00 29.22 354 GLN A N 1
ATOM 831 C CA . GLN A 1 111 ? 39.997 55.113 29.882 1.00 27.23 354 GLN A CA 1
ATOM 832 C C . GLN A 1 111 ? 38.669 54.374 29.682 1.00 26.04 354 GLN A C 1
ATOM 833 O O . GLN A 1 111 ? 38.499 53.233 30.142 1.00 21.91 354 GLN A O 1
ATOM 839 N N . ILE A 1 112 ? 37.719 55.040 29.027 1.00 20.03 355 ILE A N 1
ATOM 840 C CA . ILE A 1 112 ? 36.452 54.403 28.708 1.00 22.20 355 ILE A CA 1
ATOM 841 C C . ILE A 1 112 ? 36.676 53.154 27.837 1.00 18.55 355 ILE A C 1
ATOM 842 O O . ILE A 1 112 ? 36.141 52.085 28.139 1.00 19.34 355 ILE A O 1
ATOM 847 N N . ARG A 1 113 ? 37.511 53.278 26.807 1.00 18.46 356 ARG A N 1
ATOM 848 C CA . ARG A 1 113 ? 37.865 52.124 25.967 1.00 26.52 356 ARG A CA 1
ATOM 849 C C . ARG A 1 113 ? 38.388 50.981 26.828 1.00 29.17 356 ARG A C 1
ATOM 850 O O . ARG A 1 113 ? 37.924 49.849 26.688 1.00 31.28 356 ARG A O 1
ATOM 858 N N . ARG A 1 114 ? 39.348 51.285 27.713 1.00 21.67 357 ARG A N 1
ATOM 859 C CA . ARG A 1 114 ? 39.936 50.267 28.571 1.00 20.66 357 ARG A CA 1
ATOM 860 C C . ARG A 1 114 ? 38.897 49.587 29.451 1.00 21.14 357 ARG A C 1
ATOM 861 O O . ARG A 1 114 ? 38.963 48.399 29.659 1.00 24.35 357 ARG A O 1
ATOM 869 N N . GLU A 1 115 ? 37.929 50.351 29.942 1.00 22.81 358 GLU A N 1
ATOM 870 C CA . GLU A 1 115 ? 36.889 49.830 30.819 1.00 23.27 358 GLU A CA 1
ATOM 871 C C . GLU A 1 115 ? 35.962 48.883 30.017 1.00 26.23 358 GLU A C 1
ATOM 872 O O . GLU A 1 115 ? 35.525 47.854 30.531 1.00 23.56 358 GLU A O 1
ATOM 878 N N . ILE A 1 116 ? 35.654 49.255 28.768 1.00 22.91 359 ILE A N 1
ATOM 879 C CA . ILE A 1 116 ? 34.861 48.393 27.895 1.00 24.63 359 ILE A CA 1
ATOM 880 C C . ILE A 1 116 ? 35.592 47.087 27.581 1.00 25.33 359 ILE A C 1
ATOM 881 O O . ILE A 1 116 ? 35.003 46.011 27.672 1.00 20.55 359 ILE A O 1
ATOM 886 N N . ALA A 1 117 ? 36.874 47.190 27.234 1.00 21.82 360 ALA A N 1
ATOM 887 C CA . ALA A 1 117 ? 37.662 46.002 27.015 1.00 20.75 360 ALA A CA 1
ATOM 888 C C . ALA A 1 117 ? 37.611 45.074 28.275 1.00 28.99 360 ALA A C 1
ATOM 889 O O . ALA A 1 117 ? 37.386 43.868 28.148 1.00 25.01 360 ALA A O 1
ATOM 891 N N . ALA A 1 118 ? 37.767 45.642 29.467 1.00 22.14 361 ALA A N 1
ATOM 892 C CA . ALA A 1 118 ? 37.839 44.835 30.703 1.00 27.60 361 ALA A CA 1
ATOM 893 C C . ALA A 1 118 ? 36.504 44.145 31.033 1.00 29.20 361 ALA A C 1
ATOM 894 O O . ALA A 1 118 ? 36.442 43.178 31.792 1.00 29.41 361 ALA A O 1
ATOM 896 N N . SER A 1 119 ? 35.455 44.670 30.425 1.00 21.05 362 SER A N 1
ATOM 897 C CA . SER A 1 119 ? 34.081 44.318 30.685 1.00 23.90 362 SER A CA 1
ATOM 898 C C . SER A 1 119 ? 33.610 43.261 29.673 1.00 22.35 362 SER A C 1
ATOM 899 O O . SER A 1 119 ? 32.500 42.747 29.765 1.00 19.84 362 SER A O 1
ATOM 902 N N . LEU A 1 120 ? 34.480 42.944 28.725 1.00 21.07 363 LEU A N 1
ATOM 903 C CA . LEU A 1 120 ? 34.134 42.129 27.559 1.00 25.04 363 LEU A CA 1
ATOM 904 C C . LEU A 1 120 ? 34.752 40.731 27.741 1.00 26.21 363 LEU A C 1
ATOM 905 O O . LEU A 1 120 ? 35.943 40.624 28.002 1.00 30.82 363 LEU A O 1
ATOM 910 N N . HIS A 1 121 ? 33.932 39.681 27.684 1.00 19.48 364 HIS A N 1
ATOM 911 C CA . HIS A 1 121 ? 34.399 38.295 27.812 1.00 15.85 364 HIS A CA 1
ATOM 912 C C . HIS A 1 121 ? 33.776 37.358 26.749 1.00 22.56 364 HIS A C 1
ATOM 913 O O . HIS A 1 121 ? 32.722 37.646 26.178 1.00 22.17 364 HIS A O 1
ATOM 920 N N . GLN A 1 122 ? 34.430 36.225 26.510 1.00 19.25 365 GLN A N 1
ATOM 921 C CA . GLN A 1 122 ? 33.875 35.215 25.669 1.00 19.77 365 GLN A CA 1
ATOM 922 C C . GLN A 1 122 ? 33.309 34.068 26.519 1.00 25.19 365 GLN A C 1
ATOM 923 O O . GLN A 1 122 ? 34.045 33.415 27.244 1.00 25.86 365 GLN A O 1
ATOM 929 N N . ARG A 1 123 ? 32.009 33.801 26.383 1.00 22.95 366 ARG A N 1
ATOM 930 C CA . ARG A 1 123 ? 31.372 32.687 27.098 1.00 23.37 366 ARG A CA 1
ATOM 931 C C . ARG A 1 123 ? 32.097 31.372 26.840 1.00 26.48 366 ARG A C 1
ATOM 932 O O . ARG A 1 123 ? 32.400 31.029 25.686 1.00 26.37 366 ARG A O 1
ATOM 940 N N . LYS A 1 124 ? 32.347 30.634 27.909 1.00 21.79 367 LYS A N 1
ATOM 941 C CA . LYS A 1 124 ? 32.858 29.264 27.794 1.00 25.00 367 LYS A CA 1
ATOM 942 C C . LYS A 1 124 ? 31.740 28.253 27.472 1.00 26.71 367 LYS A C 1
ATOM 943 O O . LYS A 1 124 ? 30.550 28.531 27.670 1.00 27.32 367 LYS A O 1
ATOM 949 N N . GLY A 1 125 ? 32.138 27.071 27.009 1.00 24.95 368 GLY A N 1
ATOM 950 C CA . GLY A 1 125 ? 31.204 26.035 26.577 1.00 26.12 368 GLY A CA 1
ATOM 951 C C . GLY A 1 125 ? 30.811 26.120 25.101 1.00 32.36 368 GLY A C 1
ATOM 952 O O . GLY A 1 125 ? 31.555 26.652 24.272 1.00 33.45 368 GLY A O 1
ATOM 953 N N . ASP A 1 126 ? 29.598 25.663 24.797 1.00 34.23 369 ASP A N 1
ATOM 954 C CA . ASP A 1 126 ? 29.169 25.333 23.435 1.00 42.45 369 ASP A CA 1
ATOM 955 C C . ASP A 1 126 ? 28.764 26.527 22.567 1.00 39.15 369 ASP A C 1
ATOM 956 O O . ASP A 1 126 ? 28.592 26.386 21.356 1.00 33.61 369 ASP A O 1
ATOM 961 N N . PHE A 1 127 ? 28.551 27.678 23.193 1.00 31.19 370 PHE A N 1
ATOM 962 C CA . PHE A 1 127 ? 28.115 28.849 22.457 1.00 23.67 370 PHE A CA 1
ATOM 963 C C . PHE A 1 127 ? 29.072 29.986 22.762 1.00 21.83 370 PHE A C 1
ATOM 964 O O . PHE A 1 127 ? 28.837 30.788 23.654 1.00 22.06 370 PHE A O 1
ATOM 972 N N . ALA A 1 128 ? 30.168 30.046 22.044 1.00 19.60 371 ALA A N 1
ATOM 973 C CA . ALA A 1 128 ? 31.269 30.869 22.481 1.00 18.32 371 ALA A CA 1
ATOM 974 C C . ALA A 1 128 ? 31.118 32.292 22.055 1.00 20.75 371 ALA A C 1
ATOM 975 O O . ALA A 1 128 ? 32.010 32.824 21.431 1.00 24.60 371 ALA A O 1
ATOM 977 N N . CYS A 1 129 ? 30.008 32.934 22.405 1.00 16.26 372 CYS A N 1
ATOM 978 C CA . CYS A 1 129 ? 29.780 34.298 21.944 1.00 20.67 372 CYS A CA 1
ATOM 979 C C . CYS A 1 129 ? 30.373 35.306 22.931 1.00 23.08 372 CYS A C 1
ATOM 980 O O . CYS A 1 129 ? 30.355 35.052 24.152 1.00 25.35 372 CYS A O 1
ATOM 983 N N . TYR A 1 130 ? 30.887 36.438 22.447 1.00 16.26 373 TYR A N 1
ATOM 984 C CA . TYR A 1 130 ? 31.313 37.499 23.393 1.00 19.37 373 TYR A CA 1
ATOM 985 C C . TYR A 1 130 ? 30.123 38.134 24.116 1.00 20.79 373 TYR A C 1
ATOM 986 O O . TYR A 1 130 ? 28.987 38.026 23.635 1.00 19.15 373 TYR A O 1
ATOM 995 N N . PHE A 1 131 ? 30.388 38.766 25.271 1.00 16.78 374 PHE A N 1
ATOM 996 C CA . PHE A 1 131 ? 29.349 39.453 26.030 1.00 14.56 374 PHE A CA 1
ATOM 997 C C . PHE A 1 131 ? 29.919 40.545 26.972 1.00 19.10 374 PHE A C 1
ATOM 998 O O . PHE A 1 131 ? 31.024 40.434 27.492 1.00 18.95 374 PHE A O 1
ATOM 1006 N N . LEU A 1 132 ? 29.159 41.613 27.131 1.00 17.36 375 LEU A N 1
ATOM 1007 C CA . LEU A 1 132 ? 29.477 42.685 28.057 1.00 24.27 375 LEU A CA 1
ATOM 1008 C C . LEU A 1 132 ? 28.885 42.362 29.435 1.00 24.40 375 LEU A C 1
ATOM 1009 O O . LEU A 1 132 ? 27.952 41.553 29.535 1.00 18.06 375 LEU A O 1
ATOM 1014 N N . THR A 1 133 ? 29.401 43.019 30.482 1.00 18.69 376 THR A N 1
ATOM 1015 C CA . THR A 1 133 ? 28.994 42.706 31.832 1.00 22.47 376 THR A CA 1
ATOM 1016 C C . THR A 1 133 ? 28.387 43.906 32.556 1.00 30.08 376 THR A C 1
ATOM 1017 O O . THR A 1 133 ? 28.095 43.827 33.750 1.00 32.52 376 THR A O 1
ATOM 1021 N N . ASP A 1 134 ? 28.209 45.002 31.829 1.00 26.57 377 ASP A N 1
ATOM 1022 C CA A ASP A 1 134 ? 27.550 46.193 32.357 0.50 28.74 377 ASP A CA 1
ATOM 1023 C CA B ASP A 1 134 ? 27.582 46.213 32.357 0.50 28.77 377 ASP A CA 1
ATOM 1024 C C . ASP A 1 134 ? 26.419 46.632 31.443 1.00 26.88 377 ASP A C 1
ATOM 1025 O O . ASP A 1 134 ? 26.491 46.467 30.238 1.00 26.99 377 ASP A O 1
ATOM 1034 N N . LEU A 1 135 ? 25.353 47.165 32.018 1.00 24.32 378 LEU A N 1
ATOM 1035 C CA . LEU A 1 135 ? 24.320 47.752 31.198 1.00 28.55 378 LEU A CA 1
ATOM 1036 C C . LEU A 1 135 ? 24.507 49.287 31.247 1.00 30.64 378 LEU A C 1
ATOM 1037 O O . LEU A 1 135 ? 24.483 49.892 32.324 1.00 24.42 378 LEU A O 1
ATOM 1042 N N . VAL A 1 136 ? 24.723 49.898 30.084 1.00 21.69 379 VAL A N 1
ATOM 1043 C CA . VAL A 1 136 ? 25.028 51.322 29.982 1.00 15.31 379 VAL A CA 1
ATOM 1044 C C . VAL A 1 136 ? 24.229 51.939 28.822 1.00 21.54 379 VAL A C 1
ATOM 1045 O O . VAL A 1 136 ? 24.205 51.397 27.696 1.00 17.75 379 VAL A O 1
ATOM 1049 N N . THR A 1 137 ? 23.542 53.049 29.076 1.00 17.57 380 THR A N 1
ATOM 1050 C CA . THR A 1 137 ? 22.779 53.617 27.989 1.00 19.01 380 THR A CA 1
ATOM 1051 C C . THR A 1 137 ? 22.893 55.119 27.986 1.00 23.64 380 THR A C 1
ATOM 1052 O O . THR A 1 137 ? 22.921 55.775 29.014 1.00 21.55 380 THR A O 1
ATOM 1056 N N . PHE A 1 138 ? 23.020 55.656 26.797 1.00 23.72 381 PHE A N 1
ATOM 1057 C CA . PHE A 1 138 ? 23.361 57.041 26.697 1.00 21.67 381 PHE A CA 1
ATOM 1058 C C . PHE A 1 138 ? 22.085 57.846 26.522 1.00 18.95 381 PHE A C 1
ATOM 1059 O O . PHE A 1 138 ? 21.189 57.477 25.762 1.00 14.20 381 PHE A O 1
ATOM 1067 N N . THR A 1 139 ? 22.009 58.934 27.260 1.00 13.14 382 THR A N 1
ATOM 1068 C CA . THR A 1 139 ? 20.975 59.947 27.067 1.00 17.08 382 THR A CA 1
ATOM 1069 C C . THR A 1 139 ? 21.602 61.346 27.051 1.00 18.20 382 THR A C 1
ATOM 1070 O O . THR A 1 139 ? 22.561 61.610 27.772 1.00 21.49 382 THR A O 1
ATOM 1074 N N . LEU A 1 140 ? 21.087 62.242 26.216 1.00 20.76 383 LEU A N 1
ATOM 1075 C CA . LEU A 1 140 ? 21.529 63.643 26.265 1.00 21.76 383 LEU A CA 1
ATOM 1076 C C . LEU A 1 140 ? 21.119 64.260 27.627 1.00 22.10 383 LEU A C 1
ATOM 1077 O O . LEU A 1 140 ? 19.995 64.035 28.100 1.00 19.35 383 LEU A O 1
ATOM 1082 N N . PRO A 1 141 ? 22.029 65.021 28.262 1.00 20.80 384 PRO A N 1
ATOM 1083 C CA . PRO A 1 141 ? 21.705 65.629 29.578 1.00 19.52 384 PRO A CA 1
ATOM 1084 C C . PRO A 1 141 ? 20.671 66.773 29.537 1.00 19.96 384 PRO A C 1
ATOM 1085 O O . PRO A 1 141 ? 20.627 67.646 28.625 1.00 17.80 384 PRO A O 1
ATOM 1089 N N . ALA A 1 142 ? 19.816 66.758 30.549 1.00 15.61 385 ALA A N 1
ATOM 1090 C CA . ALA A 1 142 ? 18.716 67.708 30.635 1.00 18.20 385 ALA A CA 1
ATOM 1091 C C . ALA A 1 142 ? 19.237 69.122 30.799 1.00 21.75 385 ALA A C 1
ATOM 1092 O O . ALA A 1 142 ? 18.541 70.064 30.469 1.00 25.08 385 ALA A O 1
ATOM 1094 N N . ASP A 1 143 ? 20.488 69.254 31.217 1.00 19.52 386 ASP A N 1
ATOM 1095 C CA . ASP A 1 143 ? 21.113 70.559 31.376 1.00 23.50 386 ASP A CA 1
ATOM 1096 C C . ASP A 1 143 ? 21.161 71.344 30.066 1.00 26.35 386 ASP A C 1
ATOM 1097 O O . ASP A 1 143 ? 21.235 72.572 30.075 1.00 25.19 386 ASP A O 1
ATOM 1102 N N . ILE A 1 144 ? 21.146 70.646 28.937 1.00 21.30 387 ILE A N 1
ATOM 1103 C CA . ILE A 1 144 ? 21.097 71.338 27.659 1.00 21.66 387 ILE A CA 1
ATOM 1104 C C . ILE A 1 144 ? 19.998 72.434 27.598 1.00 23.22 387 ILE A C 1
ATOM 1105 O O . ILE A 1 144 ? 20.216 73.529 27.051 1.00 23.95 387 ILE A O 1
ATOM 1110 N N . GLU A 1 145 ? 18.847 72.147 28.186 1.00 24.28 388 GLU A N 1
ATOM 1111 C CA . GLU A 1 145 ? 17.711 73.063 28.131 1.00 32.90 388 GLU A CA 1
ATOM 1112 C C . GLU A 1 145 ? 17.984 74.364 28.867 1.00 36.44 388 GLU A C 1
ATOM 1113 O O . GLU A 1 145 ? 17.243 75.335 28.680 1.00 35.97 388 GLU A O 1
ATOM 1119 N N . ASP A 1 146 ? 19.014 74.372 29.721 1.00 31.61 389 ASP A N 1
ATOM 1120 C CA . ASP A 1 146 ? 19.338 75.552 30.516 1.00 30.42 389 ASP A CA 1
ATOM 1121 C C . ASP A 1 146 ? 20.299 76.464 29.775 1.00 32.59 389 ASP A C 1
ATOM 1122 O O . ASP A 1 146 ? 20.541 77.599 30.203 1.00 33.92 389 ASP A O 1
ATOM 1127 N N . LEU A 1 147 ? 20.850 75.980 28.665 1.00 29.17 390 LEU A N 1
ATOM 1128 C CA . LEU A 1 147 ? 21.724 76.817 27.833 1.00 34.60 390 LEU A CA 1
ATOM 1129 C C . LEU A 1 147 ? 20.986 77.991 27.132 1.00 31.02 390 LEU A C 1
ATOM 1130 O O . LEU A 1 147 ? 19.784 77.917 26.845 1.00 36.04 390 LEU A O 1
ATOM 1135 N N . PRO A 1 148 ? 21.703 79.084 26.858 1.00 32.23 391 PRO A N 1
ATOM 1136 C CA . PRO A 1 148 ? 21.109 80.156 26.027 1.00 32.58 391 PRO A CA 1
ATOM 1137 C C . PRO A 1 148 ? 20.732 79.561 24.682 1.00 40.04 391 PRO A C 1
ATOM 1138 O O . PRO A 1 148 ? 21.433 78.660 24.205 1.00 35.81 391 PRO A O 1
ATOM 1142 N N . PRO A 1 149 ? 19.619 80.018 24.095 1.00 43.89 392 PRO A N 1
ATOM 1143 C CA . PRO A 1 149 ? 19.101 79.475 22.830 1.00 41.66 392 PRO A CA 1
ATOM 1144 C C . PRO A 1 149 ? 20.151 79.319 21.715 1.00 40.25 392 PRO A C 1
ATOM 1145 O O . PRO A 1 149 ? 20.199 78.284 21.048 1.00 41.92 392 PRO A O 1
ATOM 1149 N N . THR A 1 150 ? 21.001 80.321 21.536 1.00 38.00 393 THR A N 1
ATOM 1150 C CA . THR A 1 150 ? 22.001 80.304 20.479 1.00 39.33 393 THR A CA 1
ATOM 1151 C C . THR A 1 150 ? 23.080 79.249 20.746 1.00 36.48 393 THR A C 1
ATOM 1152 O O . THR A 1 150 ? 23.651 78.633 19.823 1.00 30.85 393 THR A O 1
ATOM 1156 N N . VAL A 1 151 ? 23.362 79.060 22.029 1.00 34.87 394 VAL A N 1
ATOM 1157 C CA . VAL A 1 151 ? 24.284 78.032 22.473 1.00 25.69 394 VAL A CA 1
ATOM 1158 C C . VAL A 1 151 ? 23.659 76.651 22.266 1.00 22.46 394 VAL A C 1
ATOM 1159 O O . VAL A 1 151 ? 24.325 75.731 21.809 1.00 25.40 394 VAL A O 1
ATOM 1163 N N . GLN A 1 152 ? 22.377 76.493 22.564 1.00 20.19 395 GLN A N 1
ATOM 1164 C CA . GLN A 1 152 ? 21.747 75.197 22.272 1.00 27.09 395 GLN A CA 1
ATOM 1165 C C . GLN A 1 152 ? 21.878 74.804 20.793 1.00 29.96 395 GLN A C 1
ATOM 1166 O O . GLN A 1 152 ? 22.194 73.657 20.467 1.00 30.03 395 GLN A O 1
ATOM 1172 N N . GLU A 1 153 ? 21.601 75.743 19.890 1.00 27.31 396 GLU A N 1
ATOM 1173 C CA . GLU A 1 153 ? 21.592 75.388 18.482 1.00 25.74 396 GLU A CA 1
ATOM 1174 C C . GLU A 1 153 ? 23.001 75.046 18.074 1.00 21.05 396 GLU A C 1
ATOM 1175 O O . GLU A 1 153 ? 23.230 74.144 17.283 1.00 27.80 396 GLU A O 1
ATOM 1181 N N . LYS A 1 154 ? 23.965 75.759 18.631 1.00 23.25 397 LYS A N 1
ATOM 1182 C CA . LYS A 1 154 ? 25.346 75.435 18.332 1.00 25.88 397 LYS A CA 1
ATOM 1183 C C . LYS A 1 154 ? 25.698 74.007 18.845 1.00 29.70 397 LYS A C 1
ATOM 1184 O O . LYS A 1 154 ? 26.388 73.225 18.165 1.00 24.50 397 LYS A O 1
ATOM 1190 N N . LEU A 1 155 ? 25.191 73.659 20.026 1.00 25.55 398 LEU A N 1
ATOM 1191 C CA . LEU A 1 155 ? 25.464 72.341 20.588 1.00 22.97 398 LEU A CA 1
ATOM 1192 C C . LEU A 1 155 ? 24.832 71.283 19.707 1.00 21.30 398 LEU A C 1
ATOM 1193 O O . LEU A 1 155 ? 25.437 70.268 19.392 1.00 19.73 398 LEU A O 1
ATOM 1198 N N . PHE A 1 156 ? 23.602 71.516 19.304 1.00 21.77 399 PHE A N 1
ATOM 1199 C CA . PHE A 1 156 ? 22.948 70.531 18.441 1.00 24.64 399 PHE A CA 1
ATOM 1200 C C . PHE A 1 156 ? 23.644 70.402 17.056 1.00 23.72 399 PHE A C 1
ATOM 1201 O O . PHE A 1 156 ? 23.876 69.280 16.553 1.00 22.33 399 PHE A O 1
ATOM 1209 N N . ASP A 1 157 ? 24.022 71.537 16.465 1.00 24.59 400 ASP A N 1
ATOM 1210 C CA . ASP A 1 157 ? 24.735 71.489 15.184 1.00 26.14 400 ASP A CA 1
ATOM 1211 C C . ASP A 1 157 ? 25.936 70.569 15.324 1.00 28.83 400 ASP A C 1
ATOM 1212 O O . ASP A 1 157 ? 26.285 69.857 14.376 1.00 27.22 400 ASP A O 1
ATOM 1217 N N . GLU A 1 158 ? 26.567 70.590 16.506 1.00 27.78 401 GLU A N 1
ATOM 1218 C CA . GLU A 1 158 ? 27.877 69.962 16.702 1.00 25.09 401 GLU A CA 1
ATOM 1219 C C . GLU A 1 158 ? 27.807 68.538 17.237 1.00 23.08 401 GLU A C 1
ATOM 1220 O O . GLU A 1 158 ? 28.823 67.835 17.283 1.00 23.48 401 GLU A O 1
ATOM 1226 N N . VAL A 1 159 ? 26.634 68.078 17.648 1.00 21.25 402 VAL A N 1
ATOM 1227 C CA . VAL A 1 159 ? 26.602 66.690 18.079 1.00 13.32 402 VAL A CA 1
ATOM 1228 C C . VAL A 1 159 ? 25.627 65.834 17.245 1.00 14.94 402 VAL A C 1
ATOM 1229 O O . VAL A 1 159 ? 25.728 64.616 17.189 1.00 14.38 402 VAL A O 1
ATOM 1233 N N . LEU A 1 160 ? 24.651 66.475 16.638 1.00 14.25 403 LEU A N 1
ATOM 1234 C CA . LEU A 1 160 ? 23.657 65.728 15.888 1.00 18.09 403 LEU A CA 1
ATOM 1235 C C . LEU A 1 160 ? 24.084 65.553 14.415 1.00 24.38 403 LEU A C 1
ATOM 1236 O O . LEU A 1 160 ? 24.903 66.315 13.870 1.00 21.00 403 LEU A O 1
ATOM 1241 N N . ASP A 1 161 ? 23.518 64.562 13.761 1.00 23.85 404 ASP A N 1
ATOM 1242 C CA . ASP A 1 161 ? 23.579 64.578 12.319 1.00 26.16 404 ASP A CA 1
ATOM 1243 C C . ASP A 1 161 ? 22.255 65.159 11.789 1.00 21.89 404 ASP A C 1
ATOM 1244 O O . ASP A 1 161 ? 21.258 64.453 11.688 1.00 23.57 404 ASP A O 1
ATOM 1249 N N . ARG A 1 162 ? 22.244 66.451 11.479 1.00 24.58 405 ARG A N 1
ATOM 1250 C CA . ARG A 1 162 ? 21.026 67.142 11.054 1.00 28.17 405 ARG A CA 1
ATOM 1251 C C . ARG A 1 162 ? 20.412 66.587 9.745 1.00 25.21 405 ARG A C 1
ATOM 1252 O O . ARG A 1 162 ? 19.191 66.593 9.561 1.00 24.01 405 ARG A O 1
ATOM 1260 N N . ASP A 1 163 ? 21.258 66.105 8.849 1.00 26.83 406 ASP A N 1
ATOM 1261 C CA . ASP A 1 163 ? 20.794 65.511 7.586 1.00 29.47 406 ASP A CA 1
ATOM 1262 C C . ASP A 1 163 ? 20.021 64.215 7.873 1.00 25.58 406 ASP A C 1
ATOM 1263 O O . ASP A 1 163 ? 18.939 64.006 7.333 1.00 22.60 406 ASP A O 1
ATOM 1268 N N . VAL A 1 164 ? 20.571 63.379 8.754 1.00 20.55 407 VAL A N 1
ATOM 1269 C CA . VAL A 1 164 ? 19.926 62.124 9.118 1.00 20.14 407 VAL A CA 1
ATOM 1270 C C . VAL A 1 164 ? 18.628 62.436 9.862 1.00 24.39 407 VAL A C 1
ATOM 1271 O O . VAL A 1 164 ? 17.588 61.827 9.599 1.00 24.62 407 VAL A O 1
ATOM 1275 N N . GLN A 1 165 ? 18.681 63.416 10.762 1.00 24.53 408 GLN A N 1
ATOM 1276 C CA . GLN A 1 165 ? 17.481 63.806 11.520 1.00 30.86 408 GLN A CA 1
ATOM 1277 C C . GLN A 1 165 ? 16.365 64.189 10.543 1.00 25.51 408 GLN A C 1
ATOM 1278 O O . GLN A 1 165 ? 15.228 63.751 10.667 1.00 23.83 408 GLN A O 1
ATOM 1284 N N . LYS A 1 166 ? 16.711 64.981 9.545 1.00 20.06 409 LYS A N 1
ATOM 1285 C CA . LYS A 1 166 ? 15.709 65.447 8.592 1.00 22.14 409 LYS A CA 1
ATOM 1286 C C . LYS A 1 166 ? 15.158 64.295 7.735 1.00 26.82 409 LYS A C 1
ATOM 1287 O O . LYS A 1 166 ? 13.964 64.225 7.437 1.00 27.95 409 LYS A O 1
ATOM 1293 N N . GLU A 1 167 ? 15.995 63.349 7.351 1.00 25.27 410 GLU A N 1
ATOM 1294 C CA . GLU A 1 167 ? 15.393 62.288 6.583 1.00 28.99 410 GLU A CA 1
ATOM 1295 C C . GLU A 1 167 ? 14.544 61.297 7.392 1.00 27.81 410 GLU A C 1
ATOM 1296 O O . GLU A 1 167 ? 13.544 60.799 6.896 1.00 31.12 410 GLU A O 1
ATOM 1302 N N . LEU A 1 168 ? 14.883 61.074 8.651 1.00 23.22 411 LEU A N 1
ATOM 1303 C CA . LEU A 1 168 ? 14.087 60.141 9.480 1.00 27.73 411 LEU A CA 1
ATOM 1304 C C . LEU A 1 168 ? 12.813 60.773 10.057 1.00 24.42 411 LEU A C 1
ATOM 1305 O O . LEU A 1 168 ? 11.861 60.092 10.446 1.00 25.38 411 LEU A O 1
ATOM 1310 N N . GLU A 1 169 ? 12.789 62.085 10.102 1.00 24.48 412 GLU A N 1
ATOM 1311 C CA . GLU A 1 169 ? 11.735 62.751 10.846 1.00 27.85 412 GLU A CA 1
ATOM 1312 C C . GLU A 1 169 ? 10.853 63.659 9.984 1.00 30.77 412 GLU A C 1
ATOM 1313 O O . GLU A 1 169 ? 9.650 63.706 10.207 1.00 35.48 412 GLU A O 1
ATOM 1319 N N . GLU A 1 170 ? 11.430 64.338 8.985 1.00 31.02 413 GLU A N 1
ATOM 1320 C CA . GLU A 1 170 ? 10.657 65.240 8.115 1.00 36.42 413 GLU A CA 1
ATOM 1321 C C . GLU A 1 170 ? 10.288 64.642 6.754 1.00 41.34 413 GLU A C 1
ATOM 1322 O O . GLU A 1 170 ? 9.166 64.799 6.279 1.00 45.66 413 GLU A O 1
ATOM 1328 N N . GLU A 1 171 ? 11.255 63.986 6.121 1.00 39.67 414 GLU A N 1
ATOM 1329 C CA . GLU A 1 171 ? 11.099 63.471 4.763 1.00 36.30 414 GLU A CA 1
ATOM 1330 C C . GLU A 1 171 ? 10.180 62.259 4.701 1.00 34.88 414 GLU A C 1
ATOM 1331 O O . GLU A 1 171 ? 9.504 62.013 3.695 1.00 37.56 414 GLU A O 1
ATOM 1337 N N . SER A 1 172 ? 10.195 61.476 5.767 1.00 31.96 415 SER A N 1
ATOM 1338 C CA . SER A 1 172 ? 9.212 60.414 5.960 1.00 38.70 415 SER A CA 1
ATOM 1339 C C . SER A 1 172 ? 9.061 60.218 7.459 1.00 33.50 415 SER A C 1
ATOM 1340 O O . SER A 1 172 ? 9.925 60.655 8.209 1.00 33.22 415 SER A O 1
ATOM 1343 N N . PRO A 1 173 ? 7.948 59.599 7.890 1.00 31.89 416 PRO A N 1
ATOM 1344 C CA . PRO A 1 173 ? 7.698 59.408 9.323 1.00 31.63 416 PRO A CA 1
ATOM 1345 C C . PRO A 1 173 ? 8.386 58.168 9.875 1.00 25.56 416 PRO A C 1
ATOM 1346 O O . PRO A 1 173 ? 7.699 57.207 10.204 1.00 33.29 416 PRO A O 1
ATOM 1350 N N . ILE A 1 174 ? 9.707 58.200 9.981 1.00 20.48 417 ILE A N 1
ATOM 1351 C CA . ILE A 1 174 ? 10.452 57.065 10.523 1.00 19.23 417 ILE A CA 1
ATOM 1352 C C . ILE A 1 174 ? 10.559 57.153 12.025 1.00 26.95 417 ILE A C 1
ATOM 1353 O O . ILE A 1 174 ? 10.364 56.131 12.697 1.00 28.73 417 ILE A O 1
ATOM 1358 N N . ILE A 1 175 ? 10.868 58.361 12.534 1.00 23.54 418 ILE A N 1
ATOM 1359 C CA . ILE A 1 175 ? 10.928 58.625 13.977 1.00 23.74 418 ILE A CA 1
ATOM 1360 C C . ILE A 1 175 ? 10.156 59.869 14.405 1.00 25.30 418 ILE A C 1
ATOM 1361 O O . ILE A 1 175 ? 9.862 60.761 13.585 1.00 20.64 418 ILE A O 1
ATOM 1366 N N . ASN A 1 176 ? 9.843 59.933 15.701 1.00 22.94 419 ASN A N 1
ATOM 1367 C CA . ASN A 1 176 ? 9.133 61.088 16.256 1.00 22.31 419 ASN A CA 1
ATOM 1368 C C . ASN A 1 176 ? 7.874 61.431 15.490 1.00 24.26 419 ASN A C 1
ATOM 1369 O O . ASN A 1 176 ? 7.571 62.601 15.322 1.00 30.31 419 ASN A O 1
ATOM 1374 N N . TRP A 1 177 ? 7.155 60.423 15.006 1.00 21.60 420 TRP A N 1
ATOM 1375 C CA . TRP A 1 177 ? 5.945 60.688 14.223 1.00 27.35 420 TRP A CA 1
ATOM 1376 C C . TRP A 1 177 ? 4.750 60.827 15.157 1.00 28.29 420 TRP A C 1
ATOM 1377 O O . TRP A 1 177 ? 3.687 61.259 14.741 1.00 28.05 420 TRP A O 1
ATOM 1388 N N . SER A 1 178 ? 4.922 60.404 16.403 1.00 27.01 421 SER A N 1
ATOM 1389 C CA . SER A 1 178 ? 3.842 60.509 17.384 1.00 27.11 421 SER A CA 1
ATOM 1390 C C . SER A 1 178 ? 3.998 61.735 18.286 1.00 26.50 421 SER A C 1
ATOM 1391 O O . SER A 1 178 ? 4.997 61.838 19.045 1.00 25.99 421 SER A O 1
ATOM 1394 N N . LEU A 1 179 ? 3.041 62.660 18.196 1.00 23.14 422 LEU A N 1
ATOM 1395 C CA . LEU A 1 179 ? 2.992 63.793 19.136 1.00 30.08 422 LEU A CA 1
ATOM 1396 C C . LEU A 1 179 ? 3.030 63.287 20.594 1.00 28.26 422 LEU A C 1
ATOM 1397 O O . LEU A 1 179 ? 3.797 63.778 21.439 1.00 27.93 422 LEU A O 1
ATOM 1402 N N . GLU A 1 180 ? 2.223 62.270 20.864 1.00 23.30 423 GLU A N 1
ATOM 1403 C CA . GLU A 1 180 ? 2.203 61.657 22.195 1.00 29.80 423 GLU A CA 1
ATOM 1404 C C . GLU A 1 180 ? 3.598 61.224 22.683 1.00 23.54 423 GLU A C 1
ATOM 1405 O O . GLU A 1 180 ? 4.022 61.651 23.736 1.00 22.33 423 GLU A O 1
ATOM 1411 N N . LEU A 1 181 ? 4.328 60.418 21.917 1.00 22.96 424 LEU A N 1
ATOM 1412 C CA . LEU A 1 181 ? 5.660 59.970 22.383 1.00 19.38 424 LEU A CA 1
ATOM 1413 C C . LEU A 1 181 ? 6.671 61.101 22.406 1.00 21.50 424 LEU A C 1
ATOM 1414 O O . LEU A 1 181 ? 7.341 61.335 23.408 1.00 23.44 424 LEU A O 1
ATOM 1419 N N . ALA A 1 182 ? 6.745 61.839 21.309 1.00 27.31 425 ALA A N 1
ATOM 1420 C CA . ALA A 1 182 ? 7.817 62.817 21.131 1.00 21.35 425 ALA A CA 1
ATOM 1421 C C . ALA A 1 182 ? 7.655 64.003 22.055 1.00 24.82 425 ALA A C 1
ATOM 1422 O O . ALA A 1 182 ? 8.640 64.615 22.434 1.00 30.64 425 ALA A O 1
ATOM 1424 N N . THR A 1 183 ? 6.414 64.350 22.393 1.00 23.76 426 THR A N 1
ATOM 1425 C CA . THR A 1 183 ? 6.173 65.588 23.102 1.00 25.36 426 THR A CA 1
ATOM 1426 C C . THR A 1 183 ? 5.489 65.398 24.463 1.00 29.57 426 THR A C 1
ATOM 1427 O O . THR A 1 183 ? 6.041 65.790 25.475 1.00 27.13 426 THR A O 1
ATOM 1431 N N . ARG A 1 184 ? 4.291 64.828 24.503 1.00 31.12 427 ARG A N 1
ATOM 1432 C CA . ARG A 1 184 ? 3.643 64.669 25.794 1.00 28.99 427 ARG A CA 1
ATOM 1433 C C . ARG A 1 184 ? 4.507 63.811 26.733 1.00 29.23 427 ARG A C 1
ATOM 1434 O O . ARG A 1 184 ? 4.736 64.179 27.903 1.00 30.15 427 ARG A O 1
ATOM 1442 N N . LEU A 1 185 ? 4.997 62.686 26.216 1.00 27.51 428 LEU A N 1
ATOM 1443 C CA . LEU A 1 185 ? 5.873 61.798 26.990 1.00 24.52 428 LEU A CA 1
ATOM 1444 C C . LEU A 1 185 ? 7.346 62.049 26.851 1.00 25.81 428 LEU A C 1
ATOM 1445 O O . LEU A 1 185 ? 8.122 61.149 27.118 1.00 21.85 428 LEU A O 1
ATOM 1450 N N . ASP A 1 186 ? 7.741 63.239 26.387 1.00 29.76 429 ASP A N 1
ATOM 1451 C CA . ASP A 1 186 ? 9.157 63.613 26.343 1.00 29.38 429 ASP A CA 1
ATOM 1452 C C . ASP A 1 186 ? 10.156 62.608 25.772 1.00 22.61 429 ASP A C 1
ATOM 1453 O O . ASP A 1 186 ? 11.299 62.607 26.203 1.00 17.74 429 ASP A O 1
ATOM 1458 N N . SER A 1 187 ? 9.765 61.800 24.786 1.00 29.17 430 SER A N 1
ATOM 1459 C CA . SER A 1 187 ? 10.651 60.748 24.251 1.00 25.24 430 SER A CA 1
ATOM 1460 C C . SER A 1 187 ? 11.171 61.012 22.826 1.00 22.80 430 SER A C 1
ATOM 1461 O O . SER A 1 187 ? 11.452 60.081 22.058 1.00 21.59 430 SER A O 1
ATOM 1464 N N . ARG A 1 188 ? 11.288 62.279 22.467 1.00 20.91 431 ARG A N 1
ATOM 1465 C CA A ARG A 1 188 ? 11.859 62.652 21.185 0.50 18.52 431 ARG A CA 1
ATOM 1466 C CA B ARG A 1 188 ? 11.849 62.647 21.177 0.50 18.51 431 ARG A CA 1
ATOM 1467 C C . ARG A 1 188 ? 13.248 62.007 20.997 1.00 20.91 431 ARG A C 1
ATOM 1468 O O . ARG A 1 188 ? 14.086 62.021 21.908 1.00 18.72 431 ARG A O 1
ATOM 1483 N N . LEU A 1 189 ? 13.498 61.428 19.827 1.00 15.05 432 LEU A N 1
ATOM 1484 C CA . LEU A 1 189 ? 14.789 60.810 19.556 1.00 14.46 432 LEU A CA 1
ATOM 1485 C C . LEU A 1 189 ? 15.711 61.728 18.736 1.00 15.05 432 LEU A C 1
ATOM 1486 O O . LEU A 1 189 ? 15.247 62.456 17.856 1.00 18.55 432 LEU A O 1
ATOM 1491 N N . TYR A 1 190 ? 17.008 61.675 19.021 1.00 12.61 433 TYR A N 1
ATOM 1492 C CA . TYR A 1 190 ? 17.997 62.528 18.399 1.00 14.58 433 TYR A CA 1
ATOM 1493 C C . TYR A 1 190 ? 19.026 61.648 17.723 1.00 16.66 433 TYR A C 1
ATOM 1494 O O . TYR A 1 190 ? 19.512 60.689 18.316 1.00 15.65 433 TYR A O 1
ATOM 1503 N N . ALA A 1 191 ? 19.361 61.964 16.479 1.00 15.93 434 ALA A N 1
ATOM 1504 C CA . ALA A 1 191 ? 20.352 61.147 15.798 1.00 16.72 434 ALA A CA 1
ATOM 1505 C C . ALA A 1 191 ? 21.750 61.716 15.981 1.00 15.54 434 ALA A C 1
ATOM 1506 O O . ALA A 1 191 ? 22.068 62.778 15.478 1.00 19.64 434 ALA A O 1
ATOM 1508 N N . LEU A 1 192 ? 22.590 60.965 16.675 1.00 17.09 435 LEU A N 1
ATOM 1509 C CA . LEU A 1 192 ? 23.944 61.386 16.918 1.00 22.30 435 LEU A CA 1
ATOM 1510 C C . LEU A 1 192 ? 24.802 61.236 15.657 1.00 22.86 435 LEU A C 1
ATOM 1511 O O . LEU A 1 192 ? 24.746 60.250 14.935 1.00 17.22 435 LEU A O 1
ATOM 1516 N N . TRP A 1 193 ? 25.611 62.241 15.432 1.00 19.30 436 TRP A N 1
ATOM 1517 C CA . TRP A 1 193 ? 26.536 62.238 14.340 1.00 23.22 436 TRP A CA 1
ATOM 1518 C C . TRP A 1 193 ? 27.664 61.223 14.604 1.00 25.49 436 TRP A C 1
ATOM 1519 O O . TRP A 1 193 ? 28.116 61.077 15.740 1.00 21.16 436 TRP A O 1
ATOM 1530 N N . ASN A 1 194 ? 28.097 60.530 13.554 1.00 21.04 437 ASN A N 1
ATOM 1531 C CA . ASN A 1 194 ? 29.334 59.747 13.561 1.00 26.39 437 ASN A CA 1
ATOM 1532 C C . ASN A 1 194 ? 30.003 59.827 12.174 1.00 34.75 437 ASN A C 1
ATOM 1533 O O . ASN A 1 194 ? 29.293 59.932 11.166 1.00 32.29 437 ASN A O 1
ATOM 1538 N N . ARG A 1 195 ? 31.336 59.749 12.102 1.00 42.4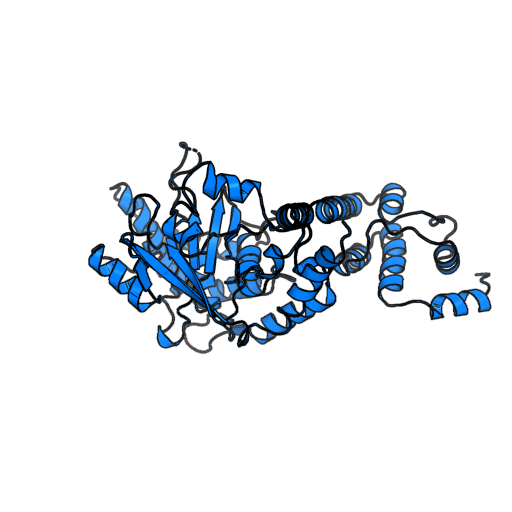6 438 ARG A N 1
ATOM 1539 C CA . ARG A 1 195 ? 32.027 59.910 10.808 1.00 50.08 438 ARG A CA 1
ATOM 1540 C C . ARG A 1 195 ? 31.688 58.745 9.912 1.00 51.10 438 ARG A C 1
ATOM 1541 O O . ARG A 1 195 ? 31.514 57.632 10.380 1.00 52.95 438 ARG A O 1
ATOM 1549 N N . THR A 1 196 ? 31.563 59.010 8.625 1.00 58.41 439 THR A N 1
ATOM 1550 C CA . THR A 1 196 ? 31.044 58.009 7.699 1.00 69.93 439 THR A CA 1
ATOM 1551 C C . THR A 1 196 ? 32.107 57.077 7.136 1.00 75.79 439 THR A C 1
ATOM 1552 O O . THR A 1 196 ? 31.819 56.276 6.247 1.00 78.96 439 THR A O 1
ATOM 1556 N N . ALA A 1 197 ? 33.328 57.173 7.654 1.00 77.32 440 ALA A N 1
ATOM 1557 C CA . ALA A 1 197 ? 34.433 56.369 7.144 1.00 81.34 440 ALA A CA 1
ATOM 1558 C C . ALA A 1 197 ? 34.184 54.869 7.300 1.00 86.53 440 ALA A C 1
ATOM 1559 O O . ALA A 1 197 ? 35.135 54.089 7.416 1.00 90.67 440 ALA A O 1
ATOM 1561 N N . GLY A 1 198 ? 32.909 54.474 7.277 1.00 85.18 441 GLY A N 1
ATOM 1562 C CA . GLY A 1 198 ? 32.515 53.091 7.486 1.00 80.49 441 GLY A CA 1
ATOM 1563 C C . GLY A 1 198 ? 32.476 52.794 8.972 1.00 75.37 441 GLY A C 1
ATOM 1564 O O . GLY A 1 198 ? 32.833 53.641 9.794 1.00 74.50 441 GLY A O 1
ATOM 1565 N N . ASP A 1 199 ? 32.039 51.592 9.321 1.00 73.01 442 ASP A N 1
ATOM 1566 C CA . ASP A 1 199 ? 31.986 51.166 10.722 1.00 68.82 442 ASP A CA 1
ATOM 1567 C C . ASP A 1 199 ? 30.984 51.973 11.550 1.00 52.29 442 ASP A C 1
ATOM 1568 O O . ASP A 1 199 ? 31.068 51.998 12.799 1.00 40.41 442 ASP A O 1
ATOM 1573 N N . CYS A 1 200 ? 30.052 52.619 10.834 1.00 39.82 443 CYS A N 1
ATOM 1574 C CA . CYS A 1 200 ? 28.994 53.377 11.450 1.00 27.58 443 CYS A CA 1
ATOM 1575 C C . CYS A 1 200 ? 28.150 52.504 12.374 1.00 23.84 443 CYS A C 1
ATOM 1576 O O . CYS A 1 200 ? 27.626 52.984 13.357 1.00 20.86 443 CYS A O 1
ATOM 1579 N N . LEU A 1 201 ? 28.019 51.223 12.051 1.00 20.63 444 LEU A N 1
ATOM 1580 C CA . LEU A 1 201 ? 27.270 50.301 12.884 1.00 23.48 444 LEU A CA 1
ATOM 1581 C C . LEU A 1 201 ? 27.872 50.230 14.295 1.00 20.19 444 LEU A C 1
ATOM 1582 O O . LEU A 1 201 ? 27.179 50.378 15.283 1.00 21.65 444 LEU A O 1
ATOM 1587 N N . LEU A 1 202 ? 29.167 49.963 14.350 1.00 16.81 445 LEU A N 1
ATOM 1588 C CA . LEU A 1 202 ? 29.886 49.797 15.589 1.00 17.85 445 LEU A CA 1
ATOM 1589 C C . LEU A 1 202 ? 29.970 51.129 16.348 1.00 24.88 445 LEU A C 1
ATOM 1590 O O . LEU A 1 202 ? 29.740 51.176 17.557 1.00 22.08 445 LEU A O 1
ATOM 1595 N N . ASP A 1 203 ? 30.254 52.209 15.624 1.00 17.82 446 ASP A N 1
ATOM 1596 C CA . ASP A 1 203 ? 30.349 53.508 16.253 1.00 18.62 446 ASP A CA 1
ATOM 1597 C C . ASP A 1 203 ? 28.985 53.847 16.855 1.00 19.47 446 ASP A C 1
ATOM 1598 O O . ASP A 1 203 ? 28.908 54.364 17.964 1.00 15.84 446 ASP A O 1
ATOM 1603 N N . SER A 1 204 ? 27.917 53.502 16.131 1.00 15.05 447 SER A N 1
ATOM 1604 C CA . SER A 1 204 ? 26.565 53.850 16.553 1.00 18.70 447 SER A CA 1
ATOM 1605 C C . SER A 1 204 ? 26.146 53.111 17.841 1.00 19.56 447 SER A C 1
ATOM 1606 O O . SER A 1 204 ? 25.556 53.716 18.716 1.00 17.70 447 SER A O 1
ATOM 1609 N N . VAL A 1 205 ? 26.410 51.803 17.901 1.00 12.41 448 VAL A N 1
ATOM 1610 C CA . VAL A 1 205 ? 26.089 51.007 19.069 1.00 14.37 448 VAL A CA 1
ATOM 1611 C C . VAL A 1 205 ? 26.852 51.544 20.290 1.00 15.48 448 VAL A C 1
ATOM 1612 O O . VAL A 1 205 ? 26.288 51.626 21.376 1.00 16.97 448 VAL A O 1
ATOM 1616 N N . LEU A 1 206 ? 28.130 51.895 20.110 1.00 15.34 449 LEU A N 1
ATOM 1617 C CA . LEU A 1 206 ? 28.931 52.388 21.238 1.00 19.32 449 LEU A CA 1
ATOM 1618 C C . LEU A 1 206 ? 28.491 53.782 21.669 1.00 23.50 449 LEU A C 1
ATOM 1619 O O . LEU A 1 206 ? 28.508 54.105 22.867 1.00 25.78 449 LEU A O 1
ATOM 1624 N N . GLN A 1 207 ? 28.054 54.590 20.703 1.00 18.41 450 GLN A N 1
ATOM 1625 C CA . GLN A 1 207 ? 27.559 55.924 21.039 1.00 19.25 450 GLN A CA 1
ATOM 1626 C C . GLN A 1 207 ? 26.246 55.830 21.766 1.00 21.23 450 GLN A C 1
ATOM 1627 O O . GLN A 1 207 ? 25.989 56.667 22.616 1.00 22.80 450 GLN A O 1
ATOM 1633 N N . ALA A 1 208 ? 25.419 54.833 21.439 1.00 13.30 451 ALA A N 1
ATOM 1634 C CA . ALA A 1 208 ? 24.096 54.728 22.073 1.00 15.81 451 ALA A CA 1
ATOM 1635 C C . ALA A 1 208 ? 24.243 54.254 23.518 1.00 16.65 451 ALA A C 1
ATOM 1636 O O . ALA A 1 208 ? 23.293 54.253 24.296 1.00 15.82 451 ALA A O 1
ATOM 1638 N N . THR A 1 209 ? 25.454 53.851 23.845 1.00 12.87 452 THR A N 1
ATOM 1639 C CA . THR A 1 209 ? 25.683 52.948 24.958 1.00 14.37 452 THR A CA 1
ATOM 1640 C C . THR A 1 209 ? 26.710 53.616 25.917 1.00 17.06 452 THR A C 1
ATOM 1641 O O . THR A 1 209 ? 26.307 54.335 26.782 1.00 16.40 452 THR A O 1
ATOM 1645 N N . TRP A 1 210 ? 28.010 53.498 25.683 1.00 17.66 453 TRP A N 1
ATOM 1646 C CA . TRP A 1 210 ? 29.002 54.229 26.451 1.00 19.23 453 TRP A CA 1
ATOM 1647 C C . TRP A 1 210 ? 29.312 55.678 26.012 1.00 15.18 453 TRP A C 1
ATOM 1648 O O . TRP A 1 210 ? 30.113 56.332 26.643 1.00 20.64 453 TRP A O 1
ATOM 1659 N N . GLY A 1 211 ? 28.690 56.171 24.952 1.00 17.42 454 GLY A N 1
ATOM 1660 C CA . GLY A 1 211 ? 28.931 57.529 24.469 1.00 12.90 454 GLY A CA 1
ATOM 1661 C C . GLY A 1 211 ? 30.229 57.764 23.693 1.00 20.08 454 GLY A C 1
ATOM 1662 O O . GLY A 1 211 ? 30.577 58.916 23.421 1.00 22.93 454 GLY A O 1
ATOM 1663 N N . ILE A 1 212 ? 30.957 56.709 23.320 1.00 17.36 455 ILE A N 1
ATOM 1664 C CA . ILE A 1 212 ? 32.172 56.878 22.477 1.00 12.19 455 ILE A CA 1
ATOM 1665 C C . ILE A 1 212 ? 32.055 56.057 21.176 1.00 16.67 455 ILE A C 1
ATOM 1666 O O . ILE A 1 212 ? 31.097 55.346 20.973 1.00 17.48 455 ILE A O 1
ATOM 1671 N N . TYR A 1 213 ? 33.045 56.166 20.308 1.00 22.85 456 TYR A N 1
ATOM 1672 C CA . TYR A 1 213 ? 33.079 55.484 19.012 1.00 23.48 456 TYR A CA 1
ATOM 1673 C C . TYR A 1 213 ? 33.890 54.234 19.259 1.00 28.03 456 TYR A C 1
ATOM 1674 O O . TYR A 1 213 ? 34.401 54.067 20.369 1.00 28.75 456 TYR A O 1
ATOM 1683 N N . ASP A 1 214 ? 33.997 53.355 18.260 1.00 27.11 457 ASP A N 1
ATOM 1684 C CA . ASP A 1 214 ? 34.684 52.073 18.454 1.00 24.22 457 ASP A CA 1
ATOM 1685 C C . ASP A 1 214 ? 36.189 52.173 18.314 1.00 27.35 457 ASP A C 1
ATOM 1686 O O . ASP A 1 214 ? 36.781 51.675 17.357 1.00 24.18 457 ASP A O 1
ATOM 1691 N N . LYS A 1 215 ? 36.808 52.769 19.314 1.00 30.14 458 LYS A N 1
ATOM 1692 C CA . LYS A 1 215 ? 38.224 53.049 19.262 1.00 34.11 458 LYS A CA 1
ATOM 1693 C C . LYS A 1 215 ? 39.050 51.764 19.275 1.00 29.59 458 LYS A C 1
ATOM 1694 O O . LYS A 1 215 ? 38.777 50.833 20.054 1.00 28.13 458 LYS A O 1
ATOM 1700 N N . ASP A 1 216 ? 40.067 51.731 18.413 1.00 26.75 459 ASP A N 1
ATOM 1701 C CA . ASP A 1 216 ? 40.991 50.603 18.349 1.00 28.23 459 ASP A CA 1
ATOM 1702 C C . ASP A 1 216 ? 40.229 49.321 18.083 1.00 28.40 459 ASP A C 1
ATOM 1703 O O . ASP A 1 216 ? 40.657 48.256 18.481 1.00 31.50 459 ASP A O 1
ATOM 1708 N N . SER A 1 217 ? 39.063 49.456 17.451 1.00 30.09 460 SER A N 1
ATOM 1709 C CA . SER A 1 217 ? 38.246 48.322 17.026 1.00 33.40 460 SER A CA 1
ATOM 1710 C C . SER A 1 217 ? 37.919 47.264 18.069 1.00 35.32 460 SER A C 1
ATOM 1711 O O . SER A 1 217 ? 37.681 46.107 17.704 1.00 29.83 460 SER A O 1
ATOM 1714 N N . VAL A 1 218 ? 37.864 47.615 19.349 1.00 37.64 461 VAL A N 1
ATOM 1715 C CA . VAL A 1 218 ? 37.580 46.531 20.286 1.00 44.03 461 VAL A CA 1
ATOM 1716 C C . VAL A 1 218 ? 36.211 45.848 20.082 1.00 40.39 461 VAL A C 1
ATOM 1717 O O . VAL A 1 218 ? 36.150 44.622 20.027 1.00 45.74 461 VAL A O 1
ATOM 1721 N N . LEU A 1 219 ? 35.134 46.609 19.929 1.00 26.22 462 LEU A N 1
ATOM 1722 C CA . LEU A 1 219 ? 33.835 45.989 19.709 1.00 22.02 462 LEU A CA 1
ATOM 1723 C C . LEU A 1 219 ? 33.849 45.158 18.414 1.00 23.92 462 LEU A C 1
ATOM 1724 O O . LEU A 1 219 ? 33.372 44.010 18.385 1.00 24.12 462 LEU A O 1
ATOM 1729 N N . ARG A 1 220 ? 34.441 45.716 17.360 1.00 21.95 463 ARG A N 1
ATOM 1730 C CA . ARG A 1 220 ? 34.488 45.019 16.069 1.00 24.86 463 ARG A CA 1
ATOM 1731 C C . ARG A 1 220 ? 35.155 43.618 16.119 1.00 24.45 463 ARG A C 1
ATOM 1732 O O . ARG A 1 220 ? 34.599 42.616 15.634 1.00 21.65 463 ARG A O 1
ATOM 1740 N N . LYS A 1 221 ? 36.345 43.552 16.690 1.00 22.50 464 LYS A N 1
ATOM 1741 C CA . LYS A 1 221 ? 37.002 42.263 16.868 1.00 23.75 464 LYS A CA 1
ATOM 1742 C C . LYS A 1 221 ? 36.118 41.302 17.677 1.00 26.61 464 LYS A C 1
ATOM 1743 O O . LYS A 1 221 ? 36.038 40.107 17.335 1.00 24.76 464 LYS A O 1
ATOM 1749 N N . ALA A 1 222 ? 35.449 41.800 18.727 1.00 22.76 465 ALA A N 1
ATOM 1750 C CA . ALA A 1 222 ? 34.558 40.901 19.485 1.00 24.40 465 ALA A CA 1
ATOM 1751 C C . ALA A 1 222 ? 33.470 40.391 18.544 1.00 23.32 465 ALA A C 1
ATOM 1752 O O . ALA A 1 222 ? 33.121 39.225 18.578 1.00 22.29 465 ALA A O 1
ATOM 1754 N N . LEU A 1 223 ? 32.945 41.269 17.701 1.00 19.11 466 LEU A N 1
ATOM 1755 C CA . LEU A 1 223 ? 31.861 40.886 16.818 1.00 19.48 466 LEU A CA 1
ATOM 1756 C C . LEU A 1 223 ? 32.367 39.832 15.830 1.00 28.24 466 LEU A C 1
ATOM 1757 O O . LEU A 1 223 ? 31.713 38.805 15.572 1.00 25.92 466 LEU A O 1
ATOM 1762 N N . HIS A 1 224 ? 33.555 40.090 15.300 1.00 28.11 467 HIS A N 1
ATOM 1763 C CA . HIS A 1 224 ? 34.156 39.194 14.340 1.00 27.96 467 HIS A CA 1
ATOM 1764 C C . HIS A 1 224 ? 34.406 37.839 14.974 1.00 27.47 467 HIS A C 1
ATOM 1765 O O . HIS A 1 224 ? 34.053 36.807 14.411 1.00 23.98 467 HIS A O 1
ATOM 1772 N N . ASP A 1 225 ? 35.021 37.837 16.154 1.00 27.33 468 ASP A N 1
ATOM 1773 C CA . ASP A 1 225 ? 35.376 36.565 16.774 1.00 27.75 468 ASP A CA 1
ATOM 1774 C C . ASP A 1 225 ? 34.119 35.826 17.202 1.00 24.78 468 ASP A C 1
ATOM 1775 O O . ASP A 1 225 ? 34.057 34.599 17.123 1.00 23.05 468 ASP A O 1
ATOM 1780 N N . SER A 1 226 ? 33.091 36.569 17.607 1.00 24.77 469 SER A N 1
ATOM 1781 C CA . SER A 1 226 ? 31.831 35.924 17.976 1.00 24.28 469 SER A CA 1
ATOM 1782 C C . SER A 1 226 ? 31.270 35.153 16.788 1.00 30.07 469 SER A C 1
ATOM 1783 O O . SER A 1 226 ? 30.972 33.957 16.898 1.00 33.83 469 SER A O 1
ATOM 1786 N N . LEU A 1 227 ? 31.129 35.841 15.660 1.00 26.25 470 LEU A N 1
ATOM 1787 C CA . LEU A 1 227 ? 30.574 35.234 14.454 1.00 30.17 470 LEU A CA 1
ATOM 1788 C C . LEU A 1 227 ? 31.383 34.028 14.072 1.00 29.53 470 LEU A C 1
ATOM 1789 O O . LEU A 1 227 ? 30.829 32.986 13.730 1.00 32.74 470 LEU A O 1
ATOM 1794 N N . HIS A 1 228 ? 32.705 34.170 14.117 1.00 24.95 471 HIS A N 1
ATOM 1795 C CA . HIS A 1 228 ? 33.565 33.053 13.722 1.00 28.34 471 HIS A CA 1
ATOM 1796 C C . HIS A 1 228 ? 33.441 31.865 14.692 1.00 32.20 471 HIS A C 1
ATOM 1797 O O . HIS A 1 228 ? 33.387 30.719 14.266 1.00 35.80 471 HIS A O 1
ATOM 1804 N N . ASP A 1 229 ? 33.408 32.130 15.993 1.00 28.18 472 ASP A N 1
ATOM 1805 C CA . ASP A 1 229 ? 33.445 31.022 16.925 1.00 32.99 472 ASP A CA 1
ATOM 1806 C C . ASP A 1 229 ? 32.042 30.462 17.125 1.00 31.37 472 ASP A C 1
ATOM 1807 O O . ASP A 1 229 ? 31.883 29.405 17.725 1.00 23.45 472 ASP A O 1
ATOM 1812 N N . CYS A 1 230 ? 31.030 31.171 16.623 1.00 31.98 473 CYS A N 1
ATOM 1813 C CA . CYS A 1 230 ? 29.655 30.684 16.757 1.00 33.58 473 CYS A CA 1
ATOM 1814 C C . CYS A 1 230 ? 29.047 30.476 15.356 1.00 32.09 473 CYS A C 1
ATOM 1815 O O . CYS A 1 230 ? 27.821 30.441 15.188 1.00 24.40 473 CYS A O 1
ATOM 1818 N N . SER A 1 231 ? 29.915 30.338 14.355 1.00 35.75 474 SER A N 1
ATOM 1819 C CA . SER A 1 231 ? 29.466 30.227 12.946 1.00 34.07 474 SER A CA 1
ATOM 1820 C C . SER A 1 231 ? 28.173 29.418 12.755 1.00 30.45 474 SER A C 1
ATOM 1821 O O . SER A 1 231 ? 27.169 29.972 12.339 1.00 33.51 474 SER A O 1
ATOM 1824 N N . HIS A 1 232 ? 28.169 28.137 13.114 1.00 30.13 475 HIS A N 1
ATOM 1825 C CA . HIS A 1 232 ? 26.988 27.292 12.874 1.00 35.51 475 HIS A CA 1
ATOM 1826 C C . HIS A 1 232 ? 25.683 27.809 13.524 1.00 33.59 475 HIS A C 1
ATOM 1827 O O . HIS A 1 232 ? 24.604 27.752 12.901 1.00 34.71 475 HIS A O 1
ATOM 1834 N N . TRP A 1 233 ? 25.770 28.274 14.769 1.00 24.51 476 TRP A N 1
ATOM 1835 C CA . TRP A 1 233 ? 24.626 28.924 15.418 1.00 25.71 476 TRP A CA 1
ATOM 1836 C C . TRP A 1 233 ? 23.980 30.042 14.570 1.00 33.14 476 TRP A C 1
ATOM 1837 O O . TRP A 1 233 ? 22.770 30.033 14.335 1.00 35.08 476 TRP A O 1
ATOM 1848 N N . PHE A 1 234 ? 24.773 31.027 14.152 1.00 27.70 477 PHE A N 1
ATOM 1849 C CA . PHE A 1 234 ? 24.231 32.157 13.385 1.00 25.87 477 PHE A CA 1
ATOM 1850 C C . PHE A 1 234 ? 23.927 31.771 11.922 1.00 30.48 477 PHE A C 1
ATOM 1851 O O . PHE A 1 234 ? 23.000 32.280 11.331 1.00 30.98 477 PHE A O 1
ATOM 1859 N N . TYR A 1 235 ? 24.691 30.828 11.381 1.00 34.05 478 TYR A N 1
ATOM 1860 C CA . TYR A 1 235 ? 24.452 30.358 10.021 1.00 40.04 478 TYR A CA 1
ATOM 1861 C C . TYR A 1 235 ? 23.020 29.873 9.847 1.00 42.21 478 TYR A C 1
ATOM 1862 O O . TYR A 1 235 ? 22.336 30.280 8.926 1.00 42.65 478 TYR A O 1
ATOM 1871 N N . THR A 1 236 ? 22.556 29.047 10.769 1.00 40.37 479 THR A N 1
ATOM 1872 C CA . THR A 1 236 ? 21.201 28.523 10.711 1.00 38.49 479 THR A CA 1
ATOM 1873 C C . THR A 1 236 ? 20.145 29.602 10.814 1.00 37.41 479 THR A C 1
ATOM 1874 O O . THR A 1 236 ? 19.120 29.511 10.154 1.00 36.48 479 THR A O 1
ATOM 1878 N N . ARG A 1 237 ? 20.360 30.610 11.663 1.00 33.52 480 ARG A N 1
ATOM 1879 C CA . ARG A 1 237 ? 19.357 31.669 11.784 1.00 35.36 480 ARG A CA 1
ATOM 1880 C C . ARG A 1 237 ? 19.327 32.518 10.507 1.00 32.84 480 ARG A C 1
ATOM 1881 O O . ARG A 1 237 ? 18.274 33.014 10.088 1.00 32.56 480 ARG A O 1
ATOM 1889 N N . TRP A 1 238 ? 20.499 32.694 9.911 1.00 31.68 481 TRP A N 1
ATOM 1890 C CA . TRP A 1 238 ? 20.635 33.493 8.707 1.00 31.74 481 TRP A CA 1
ATOM 1891 C C . TRP A 1 238 ? 19.901 32.823 7.536 1.00 34.52 481 TRP A C 1
ATOM 1892 O O . TRP A 1 238 ? 19.145 33.461 6.795 1.00 36.09 481 TRP A O 1
ATOM 1903 N N . LYS A 1 239 ? 20.122 31.525 7.398 1.00 33.90 482 LYS A N 1
ATOM 1904 C CA . LYS A 1 239 ? 19.526 30.757 6.317 1.00 38.93 482 LYS A CA 1
ATOM 1905 C C . LYS A 1 239 ? 18.005 30.949 6.301 1.00 41.18 482 LYS A C 1
ATOM 1906 O O . LYS A 1 239 ? 17.414 31.246 5.250 1.00 40.83 482 LYS A O 1
ATOM 1912 N N . ASP A 1 240 ? 17.380 30.799 7.465 1.00 37.42 483 ASP A N 1
ATOM 1913 C CA . ASP A 1 240 ? 15.952 31.046 7.585 1.00 46.62 483 ASP A CA 1
ATOM 1914 C C . ASP A 1 240 ? 15.579 32.511 7.337 1.00 41.81 483 ASP A C 1
ATOM 1915 O O . ASP A 1 240 ? 14.503 32.794 6.838 1.00 45.78 483 ASP A O 1
ATOM 1920 N N . TRP A 1 241 ? 16.447 33.437 7.708 1.00 36.57 484 TRP A N 1
ATOM 1921 C CA . TRP A 1 241 ? 16.150 34.850 7.517 1.00 41.63 484 TRP A CA 1
ATOM 1922 C C . TRP A 1 241 ? 16.090 35.139 6.019 1.00 41.12 484 TRP A C 1
ATOM 1923 O O . TRP A 1 241 ? 15.201 35.836 5.555 1.00 43.23 484 TRP A O 1
ATOM 1934 N N . GLU A 1 242 ? 17.052 34.589 5.287 1.00 42.32 485 GLU A N 1
ATOM 1935 C CA . GLU A 1 242 ? 17.123 34.706 3.826 1.00 41.04 485 GLU A CA 1
ATOM 1936 C C . GLU A 1 242 ? 15.876 34.123 3.178 1.00 44.14 485 GLU A C 1
ATOM 1937 O O . GLU A 1 242 ? 15.310 34.713 2.268 1.00 46.47 485 GLU A O 1
ATOM 1943 N N . SER A 1 243 ? 15.451 32.958 3.647 1.00 46.47 486 SER A N 1
ATOM 1944 C CA . SER A 1 243 ? 14.270 32.320 3.096 1.00 54.06 486 SER A CA 1
ATOM 1945 C C . SER A 1 243 ? 13.033 33.098 3.488 1.00 59.04 486 SER A C 1
ATOM 1946 O O . SER A 1 243 ? 12.110 33.237 2.698 1.00 60.92 486 SER A O 1
ATOM 1949 N N . TRP A 1 244 ? 13.026 33.616 4.708 1.00 61.59 487 TRP A N 1
ATOM 1950 C CA . TRP A 1 244 ? 11.967 34.517 5.141 1.00 63.52 487 TRP A CA 1
ATOM 1951 C C . TRP A 1 244 ? 11.670 35.483 4.013 1.00 63.17 487 TRP A C 1
ATOM 1952 O O . TRP A 1 244 ? 10.552 35.527 3.525 1.00 70.31 487 TRP A O 1
ATOM 1963 N N . TYR A 1 245 ? 12.680 36.240 3.588 1.00 57.46 488 TYR A N 1
ATOM 1964 C CA . TYR A 1 245 ? 12.473 37.268 2.577 1.00 55.10 488 TYR A CA 1
ATOM 1965 C C . TYR A 1 245 ? 11.798 36.730 1.322 1.00 57.44 488 TYR A C 1
ATOM 1966 O O . TYR A 1 245 ? 10.625 37.012 1.063 1.00 58.34 488 TYR A O 1
ATOM 1975 N N . SER A 1 246 ? 12.542 35.963 0.535 1.00 56.51 489 SER A N 1
ATOM 1976 C CA . SER A 1 246 ? 12.006 35.481 -0.729 1.00 61.07 489 SER A CA 1
ATOM 1977 C C . SER A 1 246 ? 10.623 34.847 -0.539 1.00 70.84 489 SER A C 1
ATOM 1978 O O . SER A 1 246 ? 9.850 34.704 -1.509 1.00 71.92 489 SER A O 1
ATOM 1981 N N . GLN A 1 247 ? 10.318 34.471 0.708 1.00 73.75 490 GLN A N 1
ATOM 1982 C CA . GLN A 1 247 ? 9.027 33.872 1.038 1.00 78.54 490 GLN A CA 1
ATOM 1983 C C . GLN A 1 247 ? 7.942 34.921 0.861 1.00 76.81 490 GLN A C 1
ATOM 1984 O O . GLN A 1 247 ? 6.782 34.606 0.546 1.00 77.54 490 GLN A O 1
ATOM 1990 N N . SER A 1 248 ? 8.342 36.173 1.055 1.00 68.01 491 SER A N 1
ATOM 1991 C CA . SER A 1 248 ? 7.408 37.282 1.084 1.00 67.86 491 SER A CA 1
ATOM 1992 C C . SER A 1 248 ? 6.925 37.734 -0.301 1.00 75.50 491 SER A C 1
ATOM 1993 O O . SER A 1 248 ? 5.891 38.398 -0.417 1.00 81.94 491 SER A O 1
ATOM 1996 N N . PHE A 1 249 ? 7.664 37.382 -1.349 1.00 73.16 492 PHE A N 1
ATOM 1997 C CA . PHE A 1 249 ? 7.261 37.749 -2.696 1.00 70.18 492 PHE A CA 1
ATOM 1998 C C . PHE A 1 249 ? 6.413 36.632 -3.294 1.00 81.59 492 PHE A C 1
ATOM 1999 O O . PHE A 1 249 ? 5.907 36.743 -4.417 1.00 84.00 492 PHE A O 1
ATOM 2007 N N . GLY A 1 250 ? 6.239 35.566 -2.519 1.00 87.13 493 GLY A N 1
ATOM 2008 C CA . GLY A 1 250 ? 5.427 34.440 -2.940 1.00 95.07 493 GLY A CA 1
ATOM 2009 C C . GLY A 1 250 ? 6.219 33.535 -3.854 1.00 103.28 493 GLY A C 1
ATOM 2010 O O . GLY A 1 250 ? 5.668 32.640 -4.498 1.00 105.34 493 GLY A O 1
ATOM 2011 N N . LEU A 1 251 ? 7.525 33.777 -3.905 1.00 109.73 494 LEU A N 1
ATOM 2012 C CA . LEU A 1 251 ? 8.412 33.034 -4.790 1.00 117.32 494 LEU A CA 1
ATOM 2013 C C . LEU A 1 251 ? 9.005 31.793 -4.112 1.00 121.50 494 LEU A C 1
ATOM 2014 O O . LEU A 1 251 ? 9.525 31.863 -2.995 1.00 118.90 494 LEU A O 1
ATOM 2016 N N . HIS A 1 252 ? 8.916 30.661 -4.806 1.00 127.64 495 HIS A N 1
ATOM 2017 C CA . HIS A 1 252 ? 9.435 29.387 -4.318 1.00 131.97 495 HIS A CA 1
ATOM 2018 C C . HIS A 1 252 ? 10.844 29.171 -4.864 1.00 127.81 495 HIS A C 1
ATOM 2019 O O . HIS A 1 252 ? 11.013 28.810 -6.031 1.00 130.51 495 HIS A O 1
ATOM 2026 N N . PHE A 1 253 ? 11.858 29.402 -4.036 1.00 120.36 496 PHE A N 1
ATOM 2027 C CA . PHE A 1 253 ? 13.232 29.197 -4.483 1.00 114.42 496 PHE A CA 1
ATOM 2028 C C . PHE A 1 253 ? 13.903 28.056 -3.719 1.00 111.09 496 PHE A C 1
ATOM 2029 O O . PHE A 1 253 ? 13.250 27.334 -2.964 1.00 113.14 496 PHE A O 1
ATOM 2037 N N . SER A 1 254 ? 15.208 27.905 -3.916 1.00 103.22 497 SER A N 1
ATOM 2038 C CA . SER A 1 254 ? 15.967 26.854 -3.257 1.00 91.50 497 SER A CA 1
ATOM 2039 C C . SER A 1 254 ? 17.456 27.059 -3.492 1.00 82.09 497 SER A C 1
ATOM 2040 O O . SER A 1 254 ? 17.871 27.582 -4.529 1.00 77.69 497 SER A O 1
ATOM 2043 N N . LEU A 1 255 ? 18.260 26.666 -2.513 1.00 76.90 498 LEU A N 1
ATOM 2044 C CA . LEU A 1 255 ? 19.693 26.605 -2.719 1.00 76.03 498 LEU A CA 1
ATOM 2045 C C . LEU A 1 255 ? 20.278 25.282 -2.252 1.00 79.70 498 LEU A C 1
ATOM 2046 O O . LEU A 1 255 ? 19.741 24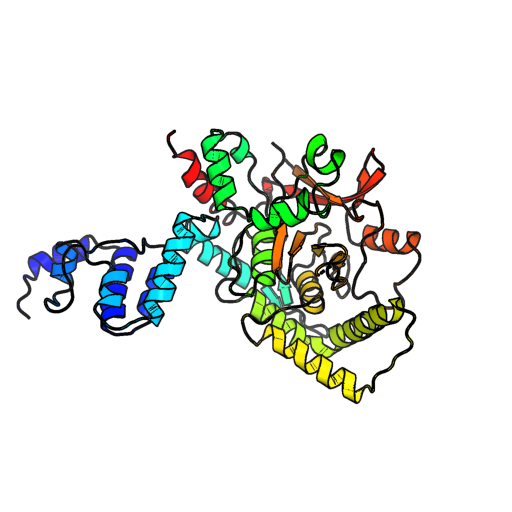.612 -1.367 1.00 81.91 498 LEU A O 1
ATOM 2051 N N . ARG A 1 256 ? 21.389 24.912 -2.867 1.00 80.42 499 ARG A N 1
ATOM 2052 C CA . ARG A 1 256 ? 22.140 23.735 -2.464 1.00 84.49 499 ARG A CA 1
ATOM 2053 C C . ARG A 1 256 ? 22.966 24.033 -1.206 1.00 76.62 499 ARG A C 1
ATOM 2054 O O . ARG A 1 256 ? 23.706 25.014 -1.163 1.00 68.22 499 ARG A O 1
ATOM 2062 N N . GLU A 1 257 ? 22.839 23.184 -0.190 1.00 77.16 500 GLU A N 1
ATOM 2063 C CA . GLU A 1 257 ? 23.614 23.351 1.031 1.00 75.81 500 GLU A CA 1
ATOM 2064 C C . GLU A 1 257 ? 25.033 23.764 0.688 1.00 75.07 500 GLU A C 1
ATOM 2065 O O . GLU A 1 257 ? 25.581 24.707 1.259 1.00 73.98 500 GLU A O 1
ATOM 2071 N N . GLU A 1 258 ? 25.612 23.073 -0.278 1.00 75.82 501 GLU A N 1
ATOM 2072 C CA . GLU A 1 258 ? 26.922 23.446 -0.791 1.00 76.84 501 GLU A CA 1
ATOM 2073 C C . GLU A 1 258 ? 27.008 24.941 -1.090 1.00 68.50 501 GLU A C 1
ATOM 2074 O O . GLU A 1 258 ? 28.075 25.540 -0.975 1.00 72.76 501 GLU A O 1
ATOM 2076 N N . GLN A 1 259 ? 25.893 25.547 -1.472 1.00 61.85 502 GLN A N 1
ATOM 2077 C CA . GLN A 1 259 ? 25.914 26.970 -1.842 1.00 59.26 502 GLN A CA 1
ATOM 2078 C C . GLN A 1 259 ? 25.534 27.944 -0.722 1.00 52.30 502 GLN A C 1
ATOM 2079 O O . GLN A 1 259 ? 25.866 29.147 -0.770 1.00 58.62 502 GLN A O 1
ATOM 2081 N N . TRP A 1 260 ? 24.777 27.466 0.252 1.00 46.93 503 TRP A N 1
ATOM 2082 C CA . TRP A 1 260 ? 24.533 28.315 1.422 1.00 42.13 503 TRP A CA 1
ATOM 2083 C C . TRP A 1 260 ? 25.882 28.532 2.066 1.00 36.53 503 TRP A C 1
ATOM 2084 O O . TRP A 1 260 ? 26.189 29.620 2.501 1.00 37.23 503 TRP A O 1
ATOM 2095 N N . GLN A 1 261 ? 26.708 27.489 2.049 1.00 48.90 504 GLN A N 1
ATOM 2096 C CA . GLN A 1 261 ? 28.091 27.560 2.524 1.00 60.47 504 GLN A CA 1
ATOM 2097 C C . GLN A 1 261 ? 28.916 28.789 2.100 1.00 67.54 504 GLN A C 1
ATOM 2098 O O . GLN A 1 261 ? 29.381 29.553 2.965 1.00 71.60 504 GLN A O 1
ATOM 2104 N N . GLU A 1 262 ? 29.110 28.980 0.796 1.00 60.65 505 GLU A N 1
ATOM 2105 C CA . GLU A 1 262 ? 29.943 30.075 0.324 1.00 67.10 505 GLU A CA 1
ATOM 2106 C C . GLU A 1 262 ? 29.311 31.423 0.662 1.00 71.54 505 GLU A C 1
ATOM 2107 O O . GLU A 1 262 ? 29.979 32.346 1.179 1.00 71.42 505 GLU A O 1
ATOM 2113 N N . ASP A 1 263 ? 28.019 31.548 0.387 1.00 68.70 506 ASP A N 1
ATOM 2114 C CA . ASP A 1 263 ? 27.340 32.770 0.773 1.00 67.84 506 ASP A CA 1
ATOM 2115 C C . ASP A 1 263 ? 27.541 33.071 2.273 1.00 65.25 506 ASP A C 1
ATOM 2116 O O . ASP A 1 263 ? 27.568 34.244 2.677 1.00 70.50 506 ASP A O 1
ATOM 2118 N N . TRP A 1 264 ? 27.687 32.026 3.094 1.00 57.30 507 TRP A N 1
ATOM 2119 C CA . TRP A 1 264 ? 27.973 32.219 4.525 1.00 49.30 507 TRP A CA 1
ATOM 2120 C C . TRP A 1 264 ? 29.433 32.615 4.750 1.00 44.62 507 TRP A C 1
ATOM 2121 O O . TRP A 1 264 ? 29.710 33.591 5.427 1.00 40.06 507 TRP A O 1
ATOM 2132 N N . ALA A 1 265 ? 30.371 31.870 4.189 1.00 46.51 508 ALA A N 1
ATOM 2133 C CA . ALA A 1 265 ? 31.762 32.267 4.338 1.00 45.44 508 ALA A CA 1
ATOM 2134 C C . ALA A 1 265 ? 32.016 33.785 4.121 1.00 81.36 508 ALA A C 1
ATOM 2135 O O . ALA A 1 265 ? 32.783 34.404 4.876 1.00 82.15 508 ALA A O 1
ATOM 2137 N N . PHE A 1 266 ? 31.365 34.387 3.120 1.00 75.60 509 PHE A N 1
ATOM 2138 C CA . PHE A 1 266 ? 31.582 35.805 2.813 1.00 68.63 509 PHE A CA 1
ATOM 2139 C C . PHE A 1 266 ? 31.132 36.773 3.918 1.00 56.86 509 PHE A C 1
ATOM 2140 O O . PHE A 1 266 ? 31.922 37.548 4.474 1.00 41.17 509 PHE A O 1
ATOM 2148 N N . ILE A 1 267 ? 29.845 36.787 4.201 1.00 51.34 510 ILE A N 1
ATOM 2149 C CA . ILE A 1 267 ? 29.423 37.675 5.248 1.00 50.11 510 ILE A CA 1
ATOM 2150 C C . ILE A 1 267 ? 30.305 37.444 6.502 1.00 70.85 510 ILE A C 1
ATOM 2151 O O . ILE A 1 267 ? 30.444 38.347 7.357 1.00 65.83 510 ILE A O 1
ATOM 2156 N N . LEU A 1 268 ? 30.925 36.259 6.601 1.00 68.30 511 LEU A N 1
ATOM 2157 C CA . LEU A 1 268 ? 31.823 35.981 7.727 1.00 60.60 511 LEU A CA 1
ATOM 2158 C C . LEU A 1 268 ? 33.093 36.839 7.665 1.00 58.85 511 LEU A C 1
ATOM 2159 O O . LEU A 1 268 ? 33.607 37.302 8.714 1.00 61.28 511 LEU A O 1
ATOM 2164 N N . SER A 1 269 ? 33.581 37.048 6.442 1.00 48.71 512 SER A N 1
ATOM 2165 C CA . SER A 1 269 ? 34.729 37.916 6.207 1.00 54.38 512 SER A CA 1
ATOM 2166 C C . SER A 1 269 ? 34.399 39.408 6.521 1.00 53.51 512 SER A C 1
ATOM 2167 O O . SER A 1 269 ? 35.251 40.167 6.985 1.00 48.90 512 SER A O 1
ATOM 2170 N N . LEU A 1 270 ? 33.147 39.802 6.303 1.00 55.65 513 LEU A N 1
ATOM 2171 C CA . LEU A 1 270 ? 32.735 41.192 6.462 1.00 50.67 513 LEU A CA 1
ATOM 2172 C C . LEU A 1 270 ? 33.306 41.831 7.730 1.00 54.45 513 LEU A C 1
ATOM 2173 O O . LEU A 1 270 ? 33.844 42.929 7.670 1.00 46.43 513 LEU A O 1
ATOM 2178 N N . ALA A 1 271 ? 33.182 41.141 8.872 1.00 67.74 514 ALA A N 1
ATOM 2179 C CA . ALA A 1 271 ? 33.601 41.659 10.189 1.00 64.45 514 ALA A CA 1
ATOM 2180 C C . ALA A 1 271 ? 35.126 41.806 10.332 1.00 72.80 514 ALA A C 1
ATOM 2181 O O . ALA A 1 271 ? 35.610 42.552 11.182 1.00 68.39 514 ALA A O 1
ATOM 2183 N N . SER A 1 272 ? 35.870 41.097 9.479 1.00 84.11 515 SER A N 1
ATOM 2184 C CA . SER A 1 272 ? 37.344 41.106 9.473 1.00 85.49 515 SER A CA 1
ATOM 2185 C C . SER A 1 272 ? 37.910 42.175 8.542 1.00 86.46 515 SER A C 1
ATOM 2186 O O . SER A 1 272 ? 38.864 42.880 8.892 1.00 84.52 515 SER A O 1
ATOM 2189 N N . GLN A 1 273 ? 37.330 42.254 7.345 1.00 88.56 516 GLN A N 1
ATOM 2190 C CA . GLN A 1 273 ? 37.650 43.292 6.371 1.00 91.68 516 GLN A CA 1
ATOM 2191 C C . GLN A 1 273 ? 37.220 44.650 6.912 1.00 93.10 516 GLN A C 1
ATOM 2192 O O . GLN A 1 273 ? 36.026 44.947 6.973 1.00 92.11 516 GLN A O 1
ATOM 2198 N N . PRO A 1 274 ? 38.187 45.493 7.299 1.00 94.12 517 PRO A N 1
ATOM 2199 C CA . PRO A 1 274 ? 37.780 46.699 8.031 1.00 92.49 517 PRO A CA 1
ATOM 2200 C C . PRO A 1 274 ? 37.003 47.689 7.149 1.00 91.35 517 PRO A C 1
ATOM 2201 O O . PRO A 1 274 ? 37.295 47.830 5.949 1.00 94.03 517 PRO A O 1
ATOM 2205 N N . GLY A 1 275 ? 36.006 48.344 7.743 1.00 83.62 518 GLY A N 1
ATOM 2206 C CA . GLY A 1 275 ? 35.261 49.397 7.075 1.00 80.10 518 GLY A CA 1
ATOM 2207 C C . GLY A 1 275 ? 34.364 48.942 5.940 1.00 78.11 518 GLY A C 1
ATOM 2208 O O . GLY A 1 275 ? 33.822 49.780 5.213 1.00 75.98 518 GLY A O 1
ATOM 2209 N N . ALA A 1 276 ? 34.224 47.623 5.772 1.00 75.27 519 ALA A N 1
ATOM 2210 C CA . ALA A 1 276 ? 33.220 47.055 4.866 1.00 65.39 519 ALA A CA 1
ATOM 2211 C C . ALA A 1 276 ? 31.830 47.246 5.482 1.00 59.96 519 ALA A C 1
ATOM 2212 O O . ALA A 1 276 ? 31.698 47.737 6.606 1.00 59.89 519 ALA A O 1
ATOM 2214 N N . SER A 1 277 ? 30.787 46.891 4.752 1.00 57.31 520 SER A N 1
ATOM 2215 C CA . SER A 1 277 ? 29.455 47.180 5.256 1.00 54.72 520 SER A CA 1
ATOM 2216 C C . SER A 1 277 ? 28.894 45.997 6.009 1.00 46.03 520 SER A C 1
ATOM 2217 O O . SER A 1 277 ? 29.052 44.850 5.613 1.00 47.66 520 SER A O 1
ATOM 2220 N N . LEU A 1 278 ? 28.238 46.274 7.113 1.00 37.40 521 LEU A N 1
ATOM 2221 C CA . LEU A 1 278 ? 27.712 45.172 7.892 1.00 35.19 521 LEU A CA 1
ATOM 2222 C C . LEU A 1 278 ? 26.197 45.110 7.746 1.00 37.04 521 LEU A C 1
ATOM 2223 O O . LEU A 1 278 ? 25.543 46.137 7.543 1.00 48.24 521 LEU A O 1
ATOM 2228 N N . GLU A 1 279 ? 25.641 43.915 7.851 1.00 29.24 522 GLU A N 1
ATOM 2229 C CA . GLU A 1 279 ? 24.220 43.726 7.603 1.00 35.94 522 GLU A CA 1
ATOM 2230 C C . GLU A 1 279 ? 23.454 43.220 8.834 1.00 29.73 522 GLU A C 1
ATOM 2231 O O . GLU A 1 279 ? 23.928 43.293 9.976 1.00 27.20 522 GLU A O 1
ATOM 2237 N N . GLN A 1 280 ? 22.272 42.695 8.616 1.00 26.37 523 GLN A N 1
ATOM 2238 C CA . GLN A 1 280 ? 21.455 42.435 9.765 1.00 32.48 523 GLN A CA 1
ATOM 2239 C C . GLN A 1 280 ? 21.945 41.280 10.667 1.00 28.82 523 GLN A C 1
ATOM 2240 O O . GLN A 1 280 ? 21.706 41.306 11.869 1.00 23.69 523 GLN A O 1
ATOM 2246 N N . THR A 1 281 ? 22.645 40.301 10.101 1.00 21.68 524 THR A N 1
ATOM 2247 C CA . THR A 1 281 ? 23.242 39.261 10.917 1.00 26.51 524 THR A CA 1
ATOM 2248 C C . THR A 1 281 ? 24.178 39.886 11.979 1.00 25.40 524 THR A C 1
ATOM 2249 O O . THR A 1 281 ? 24.218 39.424 13.106 1.00 25.48 524 THR A O 1
ATOM 2253 N N . HIS A 1 282 ? 24.929 40.913 11.580 1.00 20.37 525 HIS A N 1
ATOM 2254 C CA . HIS A 1 282 ? 25.832 41.615 12.465 1.00 21.22 525 HIS A CA 1
ATOM 2255 C C . HIS A 1 282 ? 25.090 42.388 13.562 1.00 20.64 525 HIS A C 1
ATOM 2256 O O . HIS A 1 282 ? 25.554 42.425 14.703 1.00 17.25 525 HIS A O 1
ATOM 2263 N N . ILE A 1 283 ? 23.928 42.939 13.237 1.00 17.02 526 ILE A N 1
ATOM 2264 C CA . ILE A 1 283 ? 23.133 43.603 14.255 1.00 21.18 526 ILE A CA 1
ATOM 2265 C C . ILE A 1 283 ? 22.669 42.570 15.259 1.00 24.36 526 ILE A C 1
ATOM 2266 O O . ILE A 1 283 ? 22.719 42.813 16.470 1.00 24.55 526 ILE A O 1
ATOM 2271 N N . PHE A 1 284 ? 22.247 41.413 14.748 1.00 23.27 527 PHE A N 1
ATOM 2272 C CA . PHE A 1 284 ? 21.768 40.284 15.575 1.00 20.68 527 PHE A CA 1
ATOM 2273 C C . PHE A 1 284 ? 22.849 39.849 16.575 1.00 20.26 527 PHE A C 1
ATOM 2274 O O . PHE A 1 284 ? 22.602 39.749 17.776 1.00 24.70 527 PHE A O 1
ATOM 2282 N N . VAL A 1 285 ? 24.058 39.626 16.083 1.00 16.32 528 VAL A N 1
ATOM 2283 C CA . VAL A 1 285 ? 25.158 39.226 16.955 1.00 20.60 528 VAL A CA 1
ATOM 2284 C C . VAL A 1 285 ? 25.483 40.315 18.012 1.00 21.69 528 VAL A C 1
ATOM 2285 O O . VAL A 1 285 ? 25.812 39.992 19.144 1.00 20.86 528 VAL A O 1
ATOM 2289 N N . LEU A 1 286 ? 25.373 41.590 17.626 1.00 12.31 529 LEU A N 1
ATOM 2290 C CA . LEU A 1 286 ? 25.678 42.703 18.497 1.00 16.05 529 LEU A CA 1
ATOM 2291 C C . LEU A 1 286 ? 24.696 42.749 19.656 1.00 18.24 529 LEU A C 1
ATOM 2292 O O . LEU A 1 286 ? 25.086 43.050 20.768 1.00 18.59 529 LEU A O 1
ATOM 2297 N N . ALA A 1 287 ? 23.434 42.441 19.372 1.00 17.52 530 ALA A N 1
ATOM 2298 C CA . ALA A 1 287 ? 22.427 42.332 20.408 1.00 21.40 530 ALA A CA 1
ATOM 2299 C C . ALA A 1 287 ? 22.804 41.226 21.411 1.00 24.97 530 ALA A C 1
ATOM 2300 O O . ALA A 1 287 ? 22.527 41.340 22.611 1.00 18.20 530 ALA A O 1
ATOM 2302 N N . HIS A 1 288 ? 23.426 40.157 20.928 1.00 22.13 531 HIS A N 1
ATOM 2303 C CA . HIS A 1 288 ? 23.873 39.167 21.873 1.00 19.62 531 HIS A CA 1
ATOM 2304 C C . HIS A 1 288 ? 25.041 39.746 22.685 1.00 19.21 531 HIS A C 1
ATOM 2305 O O . HIS A 1 288 ? 25.092 39.574 23.877 1.00 18.86 531 HIS A O 1
ATOM 2312 N N . ILE A 1 289 ? 25.958 40.453 22.046 1.00 17.50 532 ILE A N 1
ATOM 2313 C CA . ILE A 1 289 ? 27.126 40.929 22.781 1.00 18.56 532 ILE A CA 1
ATOM 2314 C C . ILE A 1 289 ? 26.744 41.953 23.879 1.00 18.33 532 ILE A C 1
ATOM 2315 O O . ILE A 1 289 ? 27.311 41.921 24.977 1.00 19.03 532 ILE A O 1
ATOM 2320 N N . LEU A 1 290 ? 25.738 42.788 23.601 1.00 18.03 533 LEU A N 1
ATOM 2321 C CA . LEU A 1 290 ? 25.237 43.763 24.576 1.00 18.51 533 LEU A CA 1
ATOM 2322 C C . LEU A 1 290 ? 24.260 43.146 25.558 1.00 17.41 533 LEU A C 1
ATOM 2323 O O . LEU A 1 290 ? 23.815 43.829 26.485 1.00 17.61 533 LEU A O 1
ATOM 2328 N N . ARG A 1 291 ? 23.854 41.907 25.300 1.00 14.87 534 ARG A N 1
ATOM 2329 C CA . ARG A 1 291 ? 22.818 41.283 26.121 1.00 20.84 534 ARG A CA 1
ATOM 2330 C C . ARG A 1 291 ? 21.552 42.144 26.278 1.00 20.91 534 ARG A C 1
ATOM 2331 O O . ARG A 1 291 ? 20.935 42.188 27.363 1.00 24.79 534 ARG A O 1
ATOM 2339 N N . ARG A 1 292 ? 21.169 42.825 25.215 1.00 19.14 535 ARG A N 1
ATOM 2340 C CA . ARG A 1 292 ? 19.927 43.618 25.216 1.00 23.77 535 ARG A CA 1
ATOM 2341 C C . ARG A 1 292 ? 19.359 43.751 23.792 1.00 19.37 535 ARG A C 1
ATOM 2342 O O . ARG A 1 292 ? 20.062 43.564 22.800 1.00 17.09 535 ARG A O 1
ATOM 2350 N N . PRO A 1 293 ? 18.082 44.093 23.683 1.00 22.01 536 PRO A N 1
ATOM 2351 C CA . PRO A 1 293 ? 17.525 44.261 22.329 1.00 17.63 536 PRO A CA 1
ATOM 2352 C C . PRO A 1 293 ? 18.018 45.527 21.609 1.00 19.42 536 PRO A C 1
ATOM 2353 O O . PRO A 1 293 ? 18.416 46.520 22.231 1.00 15.77 536 PRO A O 1
ATOM 2357 N N . ILE A 1 294 ? 17.982 45.474 20.281 1.00 21.18 537 ILE A N 1
ATOM 2358 C CA . ILE A 1 294 ? 18.335 46.602 19.451 1.00 16.04 537 ILE A CA 1
ATOM 2359 C C . ILE A 1 294 ? 17.154 46.807 18.541 1.00 16.83 537 ILE A C 1
ATOM 2360 O O . ILE A 1 294 ? 16.754 45.903 17.798 1.00 17.65 537 ILE A O 1
ATOM 2365 N N . ILE A 1 295 ? 16.578 47.994 18.613 1.00 18.23 538 ILE A N 1
ATOM 2366 C CA . ILE A 1 295 ? 15.521 48.372 17.707 1.00 24.38 538 ILE A CA 1
ATOM 2367 C C . ILE A 1 295 ? 16.102 49.281 16.613 1.00 23.29 538 ILE A C 1
ATOM 2368 O O . ILE A 1 295 ? 16.804 50.278 16.910 1.00 19.85 538 ILE A O 1
ATOM 2373 N N . VAL A 1 296 ? 15.835 48.931 15.353 1.00 21.22 539 VAL A N 1
ATOM 2374 C CA . VAL A 1 296 ? 16.285 49.754 14.204 1.00 17.85 539 VAL A CA 1
ATOM 2375 C C . VAL A 1 296 ? 15.063 50.384 13.519 1.00 20.82 539 VAL A C 1
ATOM 2376 O O . VAL A 1 296 ? 14.094 49.681 13.197 1.00 23.32 539 VAL A O 1
ATOM 2380 N N . TYR A 1 297 ? 15.099 51.707 13.334 1.00 19.70 540 TYR A N 1
ATOM 2381 C CA . TYR A 1 297 ? 14.063 52.425 12.594 1.00 19.35 540 TYR A CA 1
ATOM 2382 C C . TYR A 1 297 ? 14.763 52.846 11.302 1.00 25.82 540 TYR A C 1
ATOM 2383 O O . TYR A 1 297 ? 15.888 53.341 11.351 1.00 25.93 540 TYR A O 1
ATOM 2392 N N . GLY A 1 298 ? 14.136 52.587 10.158 1.00 28.14 541 GLY A N 1
ATOM 2393 C CA . GLY A 1 298 ? 14.706 52.961 8.858 1.00 29.30 541 GLY A CA 1
ATOM 2394 C C . GLY A 1 298 ? 13.600 53.195 7.849 1.00 31.27 541 GLY A C 1
ATOM 2395 O O . GLY A 1 298 ? 12.433 52.907 8.125 1.00 31.75 541 GLY A O 1
ATOM 2396 N N . VAL A 1 299 ? 13.912 53.726 6.674 1.00 46.16 542 VAL A N 1
ATOM 2397 C CA . VAL A 1 299 ? 12.826 53.956 5.706 1.00 54.27 542 VAL A CA 1
ATOM 2398 C C . VAL A 1 299 ? 12.003 52.685 5.404 1.00 59.30 542 VAL A C 1
ATOM 2399 O O . VAL A 1 299 ? 12.506 51.571 5.527 1.00 59.89 542 VAL A O 1
ATOM 2403 N N . LYS A 1 300 ? 10.742 52.858 5.011 1.00 63.77 543 LYS A N 1
ATOM 2404 C CA . LYS A 1 300 ? 9.880 51.726 4.679 1.00 70.68 543 LYS A CA 1
ATOM 2405 C C . LYS A 1 300 ? 10.214 51.095 3.322 1.00 74.19 543 LYS A C 1
ATOM 2406 O O . LYS A 1 300 ? 9.862 49.935 3.083 1.00 74.25 543 LYS A O 1
ATOM 2408 N N . TYR A 1 301 ? 10.897 51.860 2.460 1.00 73.78 544 TYR A N 1
ATOM 2409 C CA . TYR A 1 301 ? 11.298 51.421 1.110 1.00 71.52 544 TYR A CA 1
ATOM 2410 C C . TYR A 1 301 ? 12.074 52.515 0.319 1.00 54.25 544 TYR A C 1
ATOM 2411 O O . TYR A 1 301 ? 11.463 53.361 -0.379 1.00 52.34 544 TYR A O 1
ATOM 2413 N N . TYR A 1 302 ? 13.412 52.471 0.421 1.00 46.43 545 TYR A N 1
ATOM 2414 C CA . TYR A 1 302 ? 14.303 53.505 -0.114 1.00 45.06 545 TYR A CA 1
ATOM 2415 C C . TYR A 1 302 ? 15.052 53.198 -1.437 1.00 95.29 545 TYR A C 1
ATOM 2416 O O . TYR A 1 302 ? 15.757 52.182 -1.552 1.00 93.27 545 TYR A O 1
ATOM 2418 N N . LYS A 1 303 ? 14.892 54.113 -2.406 1.00 95.40 546 LYS A N 1
ATOM 2419 C CA . LYS A 1 303 ? 15.725 54.222 -3.606 1.00 96.29 546 LYS A CA 1
ATOM 2420 C C . LYS A 1 303 ? 14.978 54.976 -4.722 1.00 100.50 546 LYS A C 1
ATOM 2421 O O . LYS A 1 303 ? 15.497 55.199 -5.827 1.00 101.25 546 LYS A O 1
ATOM 2423 N N . THR A 1 309 ? 10.893 55.012 -5.698 1.00 92.39 552 THR A N 1
ATOM 2424 C CA . THR A 1 309 ? 11.409 53.909 -4.899 1.00 90.45 552 THR A CA 1
ATOM 2425 C C . THR A 1 309 ? 11.989 52.865 -5.829 1.00 91.67 552 THR A C 1
ATOM 2426 O O . THR A 1 309 ? 11.253 52.185 -6.543 1.00 90.26 552 THR A O 1
ATOM 2428 N N . LEU A 1 310 ? 13.314 52.767 -5.836 1.00 91.42 553 LEU A N 1
ATOM 2429 C CA . LEU A 1 310 ? 14.007 51.791 -6.661 1.00 90.86 553 LEU A CA 1
ATOM 2430 C C . LEU A 1 310 ? 14.171 50.518 -5.862 1.00 88.13 553 LEU A C 1
ATOM 2431 O O . LEU A 1 310 ? 14.455 49.464 -6.419 1.00 87.39 553 LEU A O 1
ATOM 2433 N N . GLY A 1 311 ? 13.965 50.617 -4.551 1.00 88.75 554 GLY A N 1
ATOM 2434 C CA . GLY A 1 311 ? 14.179 49.487 -3.658 1.00 86.33 554 GLY A CA 1
ATOM 2435 C C . GLY A 1 311 ? 13.401 49.447 -2.345 1.00 81.02 554 GLY A C 1
ATOM 2436 O O . GLY A 1 311 ? 13.110 50.464 -1.717 1.00 82.09 554 GLY A O 1
ATOM 2437 N N . TYR A 1 312 ? 13.066 48.235 -1.935 1.00 74.80 555 TYR A N 1
ATOM 2438 C CA . TYR A 1 312 ? 12.462 47.981 -0.649 1.00 74.81 555 TYR A CA 1
ATOM 2439 C C . TYR A 1 312 ? 13.618 47.740 0.340 1.00 68.97 555 TYR A C 1
ATOM 2440 O O . TYR A 1 312 ? 14.700 47.304 -0.068 1.00 66.00 555 TYR A O 1
ATOM 2449 N N . THR A 1 313 ? 13.390 48.067 1.620 1.00 64.72 556 THR A N 1
ATOM 2450 C CA . THR A 1 313 ? 14.355 47.838 2.707 1.00 56.06 556 THR A CA 1
ATOM 2451 C C . THR A 1 313 ? 13.874 46.820 3.747 1.00 46.21 556 THR A C 1
ATOM 2452 O O . THR A 1 313 ? 12.681 46.702 4.024 1.00 50.12 556 THR A O 1
ATOM 2456 N N . ARG A 1 314 ? 14.835 46.160 4.381 1.00 34.97 557 ARG A N 1
ATOM 2457 C CA . ARG A 1 314 ? 14.586 45.109 5.344 1.00 32.26 557 ARG A CA 1
ATOM 2458 C C . ARG A 1 314 ? 15.448 45.271 6.620 1.00 37.33 557 ARG A C 1
ATOM 2459 O O . ARG A 1 314 ? 15.677 44.299 7.352 1.00 30.67 557 ARG A O 1
ATOM 2467 N N . PHE A 1 315 ? 15.934 46.489 6.887 1.00 33.75 558 PHE A N 1
ATOM 2468 C CA . PHE A 1 315 ? 16.691 46.721 8.114 1.00 28.55 558 PHE A CA 1
ATOM 2469 C C . PHE A 1 315 ? 15.805 47.067 9.322 1.00 27.84 558 PHE A C 1
ATOM 2470 O O . PHE A 1 315 ? 16.104 46.640 10.440 1.00 28.75 558 PHE A O 1
ATOM 2478 N N . GLN A 1 316 ? 14.731 47.830 9.106 1.00 24.68 559 GLN A N 1
ATOM 2479 C CA . GLN A 1 316 ? 13.844 48.234 10.211 1.00 27.77 559 GLN A CA 1
ATOM 2480 C C . GLN A 1 316 ? 13.380 47.022 11.011 1.00 30.20 559 GLN A C 1
ATOM 2481 O O . GLN A 1 316 ? 13.039 45.967 10.445 1.00 25.33 559 GLN A O 1
ATOM 2487 N N . GLY A 1 317 ? 13.408 47.152 12.337 1.00 28.19 560 GLY A N 1
ATOM 2488 C CA . GLY A 1 317 ? 12.793 46.138 13.170 1.00 22.41 560 GLY A CA 1
ATOM 2489 C C . GLY A 1 317 ? 13.540 45.857 14.457 1.00 27.60 560 GLY A C 1
ATOM 2490 O O . GLY A 1 317 ? 14.417 46.631 14.864 1.00 21.94 560 GLY A O 1
ATOM 2491 N N . VAL A 1 318 ? 13.182 44.736 15.085 1.00 22.38 561 VAL A N 1
ATOM 2492 C CA . VAL A 1 318 ? 13.678 44.418 16.398 1.00 24.00 561 VAL A CA 1
ATOM 2493 C C . VAL A 1 318 ? 14.611 43.217 16.346 1.00 24.36 561 VAL A C 1
ATOM 2494 O O . VAL A 1 318 ? 14.257 42.172 15.790 1.00 22.69 561 VAL A O 1
ATOM 2498 N N . TYR A 1 319 ? 15.794 43.396 16.934 1.00 22.77 562 TYR A N 1
ATOM 2499 C CA . TYR A 1 319 ? 16.848 42.391 16.998 1.00 20.36 562 TYR A CA 1
ATOM 2500 C C . TYR A 1 319 ? 17.018 41.945 18.457 1.00 20.92 562 TYR A C 1
ATOM 2501 O O . TYR A 1 319 ? 17.599 42.651 19.269 1.00 21.94 562 TYR A O 1
ATOM 2510 N N . LEU A 1 320 ? 16.481 40.775 18.767 1.00 24.92 563 LEU A N 1
ATOM 2511 C CA . LEU A 1 320 ? 16.539 40.183 20.093 1.00 25.91 563 LEU A CA 1
ATOM 2512 C C . LEU A 1 320 ? 17.713 39.225 20.224 1.00 22.33 563 LEU A C 1
ATOM 2513 O O . LEU A 1 320 ? 18.038 38.509 19.299 1.00 23.66 563 LEU A O 1
ATOM 2518 N N . PRO A 1 321 ? 18.353 39.199 21.393 1.00 21.17 564 PRO A N 1
ATOM 2519 C CA . PRO A 1 321 ? 19.485 38.300 21.632 1.00 19.69 564 PRO A CA 1
ATOM 2520 C C . PRO A 1 321 ? 18.943 36.931 21.961 1.00 29.58 564 PRO A C 1
ATOM 2521 O O . PRO A 1 321 ? 19.163 36.439 23.075 1.00 27.34 564 PRO A O 1
ATOM 2525 N N . LEU A 1 322 ? 18.244 36.338 20.984 1.00 28.14 565 LEU A N 1
ATOM 2526 C CA . LEU A 1 322 ? 17.486 35.109 21.151 1.00 28.35 565 LEU A CA 1
ATOM 2527 C C . LEU A 1 322 ? 18.276 33.879 21.595 1.00 29.82 565 LEU A C 1
ATOM 2528 O O . LEU A 1 322 ? 17.689 32.934 22.095 1.00 28.58 565 LEU A O 1
ATOM 2533 N N . LEU A 1 323 ? 19.587 33.857 21.365 1.00 27.73 566 LEU A N 1
ATOM 2534 C CA . LEU A 1 323 ? 20.367 32.660 21.661 1.00 28.00 566 LEU A CA 1
ATOM 2535 C C . LEU A 1 323 ? 20.802 32.553 23.138 1.00 28.19 566 LEU A C 1
ATOM 2536 O O . LEU A 1 323 ? 21.327 31.521 23.557 1.00 36.70 566 LEU A O 1
ATOM 2541 N N . TRP A 1 324 ? 20.602 33.613 23.913 1.00 17.27 567 TRP A N 1
ATOM 2542 C CA . TRP A 1 324 ? 20.882 33.559 25.334 1.00 25.72 567 TRP A CA 1
ATOM 2543 C C . TRP A 1 324 ? 19.580 33.178 26.020 1.00 26.25 567 TRP A C 1
ATOM 2544 O O . TRP A 1 324 ? 18.503 33.346 25.455 1.00 29.55 567 TRP A O 1
ATOM 2555 N N . GLU A 1 325 ? 19.689 32.710 27.250 1.00 31.97 568 GLU A N 1
ATOM 2556 C CA . GLU A 1 325 ? 18.538 32.661 28.153 1.00 34.25 568 GLU A CA 1
ATOM 2557 C C . GLU A 1 325 ? 18.041 34.064 28.394 1.00 30.66 568 GLU A C 1
ATOM 2558 O O . GLU A 1 325 ? 18.843 34.995 28.532 1.00 28.76 568 GLU A O 1
ATOM 2564 N N . GLN A 1 326 ? 16.726 34.224 28.453 1.00 28.91 569 GLN A N 1
ATOM 2565 C CA . GLN A 1 326 ? 16.138 35.534 28.745 1.00 27.51 569 GLN A CA 1
ATOM 2566 C C . GLN A 1 326 ? 16.697 36.158 29.997 1.00 31.88 569 GLN A C 1
ATOM 2567 O O . GLN A 1 326 ? 17.033 37.357 30.005 1.00 32.45 569 GLN A O 1
ATOM 2573 N N . SER A 1 327 ? 16.816 35.342 31.050 1.00 28.74 570 SER A N 1
ATOM 2574 C CA . SER A 1 327 ? 17.276 35.847 32.339 1.00 34.63 570 SER A CA 1
ATOM 2575 C C . SER A 1 327 ? 18.720 36.433 32.253 1.00 25.59 570 SER A C 1
ATOM 2576 O O . SER A 1 327 ? 19.128 37.235 33.083 1.00 25.21 570 SER A O 1
ATOM 2579 N N . PHE A 1 328 ? 19.478 36.020 31.245 1.00 23.41 571 PHE A N 1
ATOM 2580 C CA . PHE A 1 328 ? 20.812 36.573 30.994 1.00 23.44 571 PHE A CA 1
ATOM 2581 C C . PHE A 1 328 ? 20.802 37.993 30.393 1.00 22.76 571 PHE A C 1
ATOM 2582 O O . PHE A 1 328 ? 21.833 38.694 30.370 1.00 20.98 571 PHE A O 1
ATOM 2590 N N . CYS A 1 329 ? 19.638 38.436 29.939 1.00 21.43 572 CYS A N 1
ATOM 2591 C CA . CYS A 1 329 ? 19.586 39.667 29.158 1.00 19.96 572 CYS A CA 1
ATOM 2592 C C . CYS A 1 329 ? 18.806 40.786 29.818 1.00 19.44 572 CYS A C 1
ATOM 2593 O O . CYS A 1 329 ? 17.836 40.519 30.501 1.00 20.51 572 CYS A O 1
ATOM 2596 N N . TRP A 1 330 ? 19.268 42.029 29.626 1.00 16.23 573 TRP A N 1
ATOM 2597 C CA . TRP A 1 330 ? 18.566 43.219 30.096 1.00 15.34 573 TRP A CA 1
ATOM 2598 C C . TRP A 1 330 ? 17.369 43.537 29.157 1.00 29.72 573 TRP A C 1
ATOM 2599 O O . TRP A 1 330 ? 17.412 43.263 27.956 1.00 21.39 573 TRP A O 1
ATOM 2610 N N . LYS A 1 331 ? 16.313 44.119 29.709 1.00 26.89 574 LYS A N 1
ATOM 2611 C CA . LYS A 1 331 ? 15.097 44.390 28.956 1.00 24.79 574 LYS A CA 1
ATOM 2612 C C . LYS A 1 331 ? 15.204 45.696 28.211 1.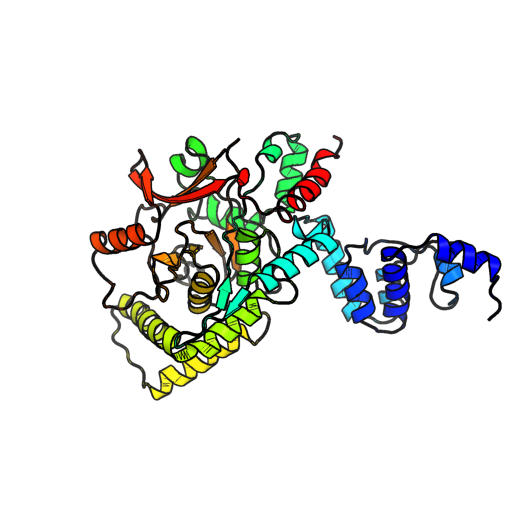00 26.62 574 LYS A C 1
ATOM 2613 O O . LYS A 1 331 ? 14.469 45.960 27.238 1.00 25.48 574 LYS A O 1
ATOM 2619 N N . SER A 1 332 ? 16.101 46.548 28.680 1.00 18.85 575 SER A N 1
ATOM 2620 C CA . SER A 1 332 ? 16.179 47.872 28.110 1.00 22.93 575 SER A CA 1
ATOM 2621 C C . SER A 1 332 ? 16.935 47.917 26.732 1.00 17.97 575 SER A C 1
ATOM 2622 O O . SER A 1 332 ? 18.070 47.517 26.602 1.00 19.31 575 SER A O 1
ATOM 2625 N N . PRO A 1 333 ? 16.261 48.374 25.680 1.00 19.32 576 PRO A N 1
ATOM 2626 C CA . PRO A 1 333 ? 16.901 48.350 24.352 1.00 16.39 576 PRO A CA 1
ATOM 2627 C C . PRO A 1 333 ? 17.698 49.614 24.015 1.00 19.83 576 PRO A C 1
ATOM 2628 O O . PRO A 1 333 ? 17.580 50.645 24.698 1.00 22.54 576 PRO A O 1
ATOM 2632 N N . ILE A 1 334 ? 18.498 49.548 22.957 1.00 19.27 577 ILE A N 1
ATOM 2633 C CA . ILE A 1 334 ? 18.976 50.779 22.301 1.00 16.15 577 ILE A CA 1
ATOM 2634 C C . ILE A 1 334 ? 18.295 50.934 20.936 1.00 21.00 577 ILE A C 1
ATOM 2635 O O . ILE A 1 334 ? 17.717 49.966 20.399 1.00 17.51 577 ILE A O 1
ATOM 2640 N N . ALA A 1 335 ? 18.367 52.142 20.376 1.00 17.13 578 ALA A N 1
ATOM 2641 C CA . ALA A 1 335 ? 17.701 52.448 19.129 1.00 15.72 578 ALA A CA 1
ATOM 2642 C C . ALA A 1 335 ? 18.704 52.950 18.119 1.00 17.28 578 ALA A C 1
ATOM 2643 O O . ALA A 1 335 ? 19.536 53.803 18.425 1.00 15.84 578 ALA A O 1
ATOM 2645 N N . LEU A 1 336 ? 18.629 52.411 16.910 1.00 16.48 579 LEU A N 1
ATOM 2646 C CA . LEU A 1 336 ? 19.524 52.847 15.823 1.00 16.06 579 LEU A CA 1
ATOM 2647 C C . LEU A 1 336 ? 18.644 53.304 14.695 1.00 19.64 579 LEU A C 1
ATOM 2648 O O . LEU A 1 336 ? 17.572 52.738 14.469 1.00 21.22 579 LEU A O 1
ATOM 2653 N N . GLY A 1 337 ? 19.112 54.309 13.973 1.00 17.91 580 GLY A N 1
ATOM 2654 C CA . GLY A 1 337 ? 18.433 54.769 12.782 1.00 16.30 580 GLY A CA 1
ATOM 2655 C C . GLY A 1 337 ? 19.248 54.340 11.563 1.00 20.91 580 GLY A C 1
ATOM 2656 O O . GLY A 1 337 ? 20.479 54.291 11.608 1.00 17.24 580 GLY A O 1
ATOM 2657 N N . TYR A 1 338 ? 18.544 54.023 10.482 1.00 20.16 581 TYR A N 1
ATOM 2658 C CA . TYR A 1 338 ? 19.173 53.542 9.254 1.00 21.69 581 TYR A CA 1
ATOM 2659 C C . TYR A 1 338 ? 18.740 54.406 8.058 1.00 23.96 581 TYR A C 1
ATOM 2660 O O . TYR A 1 338 ? 17.548 54.475 7.707 1.00 23.90 581 TYR A O 1
ATOM 2669 N N . THR A 1 339 ? 19.720 55.080 7.468 1.00 26.21 582 THR A N 1
ATOM 2670 C CA . THR A 1 339 ? 19.520 55.769 6.190 1.00 35.88 582 THR A CA 1
ATOM 2671 C C . THR A 1 339 ? 20.570 55.317 5.180 1.00 44.69 582 THR A C 1
ATOM 2672 O O . THR A 1 339 ? 21.715 55.070 5.537 1.00 50.73 582 THR A O 1
ATOM 2676 N N . ARG A 1 340 ? 20.171 55.186 3.923 1.00 48.27 583 ARG A N 1
ATOM 2677 C CA . ARG A 1 340 ? 21.099 54.931 2.816 1.00 44.33 583 ARG A CA 1
ATOM 2678 C C . ARG A 1 340 ? 22.460 54.303 3.198 1.00 33.10 583 ARG A C 1
ATOM 2679 O O . ARG A 1 340 ? 23.476 54.989 3.267 1.00 33.73 583 ARG A O 1
ATOM 2687 N N . GLY A 1 341 ? 22.494 53.005 3.467 1.00 28.29 584 GLY A N 1
ATOM 2688 C CA . GLY A 1 341 ? 23.740 52.388 3.904 1.00 31.01 584 GLY A CA 1
ATOM 2689 C C . GLY A 1 341 ? 24.438 52.997 5.145 1.00 38.78 584 GLY A C 1
ATOM 2690 O O . GLY A 1 341 ? 25.656 52.846 5.330 1.00 40.41 584 GLY A O 1
ATOM 2691 N N . HIS A 1 342 ? 23.692 53.701 5.993 1.00 29.91 585 HIS A N 1
ATOM 2692 C CA . HIS A 1 342 ? 24.316 54.338 7.154 1.00 32.38 585 HIS A CA 1
ATOM 2693 C C . HIS A 1 342 ? 23.552 54.207 8.498 1.00 21.53 585 HIS A C 1
ATOM 2694 O O . HIS A 1 342 ? 22.368 54.582 8.603 1.00 25.19 585 HIS A O 1
ATOM 2701 N N . PHE A 1 343 ? 24.237 53.702 9.524 1.00 22.30 586 PHE A N 1
ATOM 2702 C CA . PHE A 1 343 ? 23.656 53.658 10.874 1.00 18.87 586 PHE A CA 1
ATOM 2703 C C . PHE A 1 343 ? 23.937 54.885 11.749 1.00 23.82 586 PHE A C 1
ATOM 2704 O O . PHE A 1 343 ? 25.050 55.408 11.733 1.00 25.45 586 PHE A O 1
ATOM 2712 N N . SER A 1 344 ? 22.928 55.306 12.526 1.00 16.00 587 SER A N 1
ATOM 2713 C CA . SER A 1 344 ? 23.090 56.351 13.540 1.00 20.27 587 SER A CA 1
ATOM 2714 C C . SER A 1 344 ? 22.493 55.926 14.896 1.00 19.76 587 SER A C 1
ATOM 2715 O O . SER A 1 344 ? 21.421 55.328 14.947 1.00 18.26 587 SER A O 1
ATOM 2718 N N . ALA A 1 345 ? 23.182 56.234 15.987 1.00 19.11 588 ALA A N 1
ATOM 2719 C CA . ALA A 1 345 ? 22.567 56.130 17.312 1.00 15.63 588 ALA A CA 1
ATOM 2720 C C . ALA A 1 345 ? 21.374 57.071 17.451 1.00 15.98 588 ALA A C 1
ATOM 2721 O O . ALA A 1 345 ? 21.452 58.255 17.085 1.00 19.64 588 ALA A O 1
ATOM 2723 N N . LEU A 1 346 ? 20.249 56.544 17.929 1.00 13.41 589 LEU A N 1
ATOM 2724 C CA . LEU A 1 346 ? 19.087 57.394 18.208 1.00 16.74 589 LEU A CA 1
ATOM 2725 C C . LEU A 1 346 ? 18.903 57.413 19.728 1.00 21.15 589 LEU A C 1
ATOM 2726 O O . LEU A 1 346 ? 18.647 56.364 20.314 1.00 14.72 589 LEU A O 1
ATOM 2731 N N . VAL A 1 347 ? 19.069 58.591 20.347 1.00 16.48 590 VAL A N 1
ATOM 2732 C CA . VAL A 1 347 ? 19.017 58.713 21.802 1.00 17.17 590 VAL A CA 1
ATOM 2733 C C . VAL A 1 347 ? 18.031 59.783 22.248 1.00 17.47 590 VAL A C 1
ATOM 2734 O O . VAL A 1 347 ? 17.724 60.708 21.506 1.00 16.65 590 VAL A O 1
ATOM 2738 N N . ALA A 1 348 ? 17.543 59.654 23.474 1.00 12.89 591 ALA A N 1
ATOM 2739 C CA . ALA A 1 348 ? 16.580 60.614 23.965 1.00 15.93 591 ALA A CA 1
ATOM 2740 C C . ALA A 1 348 ? 17.273 61.548 24.928 1.00 20.73 591 ALA A C 1
ATOM 2741 O O . ALA A 1 348 ? 18.434 61.310 25.315 1.00 17.75 591 ALA A O 1
ATOM 2743 N N . MET A 1 349 ? 16.570 62.626 25.262 1.00 19.58 592 MET A N 1
ATOM 2744 C CA . MET A 1 349 ? 16.989 63.539 26.287 1.00 23.17 592 MET A CA 1
ATOM 2745 C C . MET A 1 349 ? 16.464 63.095 27.646 1.00 22.37 592 MET A C 1
ATOM 2746 O O . MET A 1 349 ? 15.363 62.592 27.780 1.00 23.39 592 MET A O 1
ATOM 2751 N N . GLU A 1 350 ? 17.289 63.259 28.663 1.00 31.29 593 GLU A N 1
ATOM 2752 C CA . GLU A 1 350 ? 16.902 62.876 30.011 1.00 35.06 593 GLU A CA 1
ATOM 2753 C C . GLU A 1 350 ? 15.672 63.697 30.524 1.00 18.25 593 GLU A C 1
ATOM 2754 O O . GLU A 1 350 ? 15.492 64.859 30.169 1.00 17.98 593 GLU A O 1
ATOM 2760 N N . ASN A 1 351 ? 14.780 63.076 31.278 1.00 25.26 594 ASN A N 1
ATOM 2761 C CA . ASN A 1 351 ? 13.688 63.828 31.921 1.00 40.88 594 ASN A CA 1
ATOM 2762 C C . ASN A 1 351 ? 14.218 64.973 32.827 1.00 40.56 594 ASN A C 1
ATOM 2763 O O . ASN A 1 351 ? 15.105 64.757 33.657 1.00 45.15 594 ASN A O 1
ATOM 2768 N N . ASP A 1 352 ? 13.698 66.182 32.617 1.00 35.10 595 ASP A N 1
ATOM 2769 C CA . ASP A 1 352 ? 14.141 67.388 33.300 1.00 42.29 595 ASP A CA 1
ATOM 2770 C C . ASP A 1 352 ? 13.323 67.718 34.549 1.00 51.69 595 ASP A C 1
ATOM 2771 O O . ASP A 1 352 ? 12.867 66.825 35.288 1.00 51.36 595 ASP A O 1
ATOM 2772 N N . ASP A 1 368 ? 16.555 61.111 39.486 1.00 60.12 611 ASP A N 1
ATOM 2773 C CA . ASP A 1 368 ? 15.435 60.195 39.313 1.00 57.94 611 ASP A CA 1
ATOM 2774 C C . ASP A 1 368 ? 15.552 59.337 38.044 1.00 48.96 611 ASP A C 1
ATOM 2775 O O . ASP A 1 368 ? 16.625 59.198 37.457 1.00 42.82 611 ASP A O 1
ATOM 2780 N N . VAL A 1 369 ? 14.439 58.742 37.640 1.00 48.16 612 VAL A N 1
ATOM 2781 C CA . VAL A 1 369 ? 14.437 57.806 36.515 1.00 41.28 612 VAL A CA 1
ATOM 2782 C C . VAL A 1 369 ? 13.932 58.464 35.234 1.00 39.14 612 VAL A C 1
ATOM 2783 O O . VAL A 1 369 ? 12.900 59.134 35.236 1.00 40.83 612 VAL A O 1
ATOM 2787 N N . THR A 1 370 ? 14.662 58.289 34.136 1.00 34.03 613 THR A N 1
ATOM 2788 C CA . THR A 1 370 ? 14.117 58.706 32.851 1.00 26.55 613 THR A CA 1
ATOM 2789 C C . THR A 1 370 ? 13.517 57.483 32.142 1.00 24.92 613 THR A C 1
ATOM 2790 O O . THR A 1 370 ? 14.163 56.420 32.018 1.00 18.91 613 THR A O 1
ATOM 2794 N N . ILE A 1 371 ? 12.261 57.605 31.730 1.00 23.43 614 ILE A N 1
ATOM 2795 C CA . ILE A 1 371 ? 11.684 56.569 30.893 1.00 28.80 614 ILE A CA 1
ATOM 2796 C C . ILE A 1 371 ? 11.479 57.031 29.455 1.00 28.51 614 ILE A C 1
ATOM 2797 O O . ILE A 1 371 ? 10.690 57.927 29.175 1.00 31.58 614 ILE A O 1
ATOM 2802 N N . THR A 1 372 ? 12.178 56.386 28.540 1.00 25.18 615 THR A N 1
ATOM 2803 C CA . THR A 1 372 ? 12.028 56.703 27.136 1.00 21.69 615 THR A CA 1
ATOM 2804 C C . THR A 1 372 ? 11.112 55.672 26.435 1.00 23.13 615 THR A C 1
ATOM 2805 O O . THR A 1 372 ? 11.281 54.458 26.576 1.00 24.17 615 THR A O 1
ATOM 2809 N N . PHE A 1 373 ? 10.110 56.146 25.720 1.00 19.25 616 PHE A N 1
ATOM 2810 C CA . PHE A 1 373 ? 9.140 55.207 25.161 1.00 17.86 616 PHE A CA 1
ATOM 2811 C C . PHE A 1 373 ? 9.447 55.051 23.682 1.00 23.60 616 PHE A C 1
ATOM 2812 O O . PHE A 1 373 ? 9.331 56.012 22.911 1.00 25.18 616 PHE A O 1
ATOM 2820 N N . LEU A 1 374 ? 9.884 53.859 23.305 1.00 18.35 617 LEU A N 1
ATOM 2821 C CA . LEU A 1 374 ? 10.226 53.580 21.930 1.00 22.79 617 LEU A CA 1
ATOM 2822 C C . LEU A 1 374 ? 9.127 52.731 21.265 1.00 24.42 617 LEU A C 1
ATOM 2823 O O . LEU A 1 374 ? 8.786 51.663 21.752 1.00 27.97 617 LEU A O 1
ATOM 2828 N N . PRO A 1 375 ? 8.595 53.199 20.141 1.00 21.15 618 PRO A N 1
ATOM 2829 C CA . PRO A 1 375 ? 7.474 52.476 19.497 1.00 21.92 618 PRO A CA 1
ATOM 2830 C C . PRO A 1 375 ? 7.896 51.113 18.960 1.00 23.90 618 PRO A C 1
ATOM 2831 O O . PRO A 1 375 ? 8.993 50.960 18.427 1.00 25.95 618 PRO A O 1
ATOM 2835 N N . LEU A 1 376 ? 7.022 50.130 19.102 1.00 22.07 619 LEU A N 1
ATOM 2836 C CA . LEU A 1 376 ? 7.251 48.811 18.518 1.00 29.34 619 LEU A CA 1
ATOM 2837 C C . LEU A 1 376 ? 6.377 48.662 17.281 1.00 29.05 619 LEU A C 1
ATOM 2838 O O . LEU A 1 376 ? 6.199 47.559 16.767 1.00 29.62 619 LEU A O 1
ATOM 2843 N N . VAL A 1 377 ? 5.816 49.785 16.827 1.00 28.35 620 VAL A N 1
ATOM 2844 C CA . VAL A 1 377 ? 5.004 49.835 15.585 1.00 29.38 620 VAL A CA 1
ATOM 2845 C C . VAL A 1 377 ? 5.476 50.985 14.670 1.00 30.76 620 VAL A C 1
ATOM 2846 O O . VAL A 1 377 ? 6.164 51.894 15.122 1.00 34.25 620 VAL A O 1
ATOM 2850 N N . ASP A 1 378 ? 5.144 50.944 13.384 1.00 32.10 621 ASP A N 1
ATOM 2851 C CA . ASP A 1 378 ? 5.453 52.079 12.526 1.00 28.78 621 ASP A CA 1
ATOM 2852 C C . ASP A 1 378 ? 4.360 53.151 12.638 1.00 31.59 621 ASP A C 1
ATOM 2853 O O . ASP A 1 378 ? 3.364 52.960 13.330 1.00 32.99 621 ASP A O 1
ATOM 2858 N N . SER A 1 379 ? 4.551 54.275 11.960 1.00 32.88 622 SER A N 1
ATOM 2859 C CA . SER A 1 379 ? 3.587 55.382 11.980 1.00 35.12 622 SER A CA 1
ATOM 2860 C C . SER A 1 379 ? 2.166 54.982 11.502 1.00 45.13 622 SER A C 1
ATOM 2861 O O . SER A 1 379 ? 1.171 55.678 11.781 1.00 39.43 622 SER A O 1
ATOM 2864 N N . GLU A 1 380 ? 2.076 53.861 10.791 1.00 41.05 623 GLU A N 1
ATOM 2865 C CA . GLU A 1 380 ? 0.783 53.342 10.409 1.00 43.60 623 GLU A CA 1
ATOM 2866 C C . GLU A 1 380 ? 0.303 52.326 11.432 1.00 36.44 623 GLU A C 1
ATOM 2867 O O . GLU A 1 380 ? -0.682 51.620 11.197 1.00 39.14 623 GLU A O 1
ATOM 2873 N N . ARG A 1 381 ? 0.983 52.257 12.569 1.00 32.63 624 ARG A N 1
ATOM 2874 C CA . ARG A 1 381 ? 0.556 51.372 13.667 1.00 32.95 624 ARG A CA 1
ATOM 2875 C C . ARG A 1 381 ? 0.718 49.863 13.380 1.00 35.11 624 ARG A C 1
ATOM 2876 O O . ARG A 1 381 ? 0.105 49.036 14.039 1.00 29.73 624 ARG A O 1
ATOM 2884 N N . LYS A 1 382 ? 1.530 49.508 12.393 1.00 36.35 625 LYS A N 1
ATOM 2885 C CA . LYS A 1 382 ? 1.831 48.105 12.138 1.00 35.85 625 LYS A CA 1
ATOM 2886 C C . LYS A 1 382 ? 3.052 47.603 12.952 1.00 35.77 625 LYS A C 1
ATOM 2887 O O . LYS A 1 382 ? 4.109 48.258 12.987 1.00 32.20 625 LYS A O 1
ATOM 2893 N N . LEU A 1 383 ? 2.912 46.445 13.596 1.00 30.13 626 LEU A N 1
ATOM 2894 C CA . LEU A 1 383 ? 4.005 45.840 14.351 1.00 30.25 626 LEU A CA 1
ATOM 2895 C C . LEU A 1 383 ? 5.315 45.806 13.549 1.00 34.38 626 LEU A C 1
ATOM 2896 O O . LEU A 1 383 ? 5.331 45.409 12.379 1.00 34.33 626 LEU A O 1
ATOM 2901 N N . LEU A 1 384 ? 6.408 46.237 14.172 1.00 29.83 627 LEU A N 1
ATOM 2902 C CA . LEU A 1 384 ? 7.725 46.083 13.573 1.00 30.59 627 LEU A CA 1
ATOM 2903 C C . LEU A 1 384 ? 8.086 44.602 13.464 1.00 30.42 627 LEU A C 1
ATOM 2904 O O . LEU A 1 384 ? 7.661 43.798 14.303 1.00 30.20 627 LEU A O 1
ATOM 2909 N N . HIS A 1 385 ? 8.895 44.255 12.462 1.00 29.30 628 HIS A N 1
ATOM 2910 C CA . HIS A 1 385 ? 9.355 42.861 12.243 1.00 33.05 628 HIS A CA 1
ATOM 2911 C C . HIS A 1 385 ? 10.363 42.385 13.306 1.00 31.18 628 HIS A C 1
ATOM 2912 O O . HIS A 1 385 ? 11.274 43.114 13.665 1.00 31.53 628 HIS A O 1
ATOM 2919 N N . VAL A 1 386 ? 10.217 41.157 13.779 1.00 31.24 629 VAL A N 1
ATOM 2920 C CA . VAL A 1 386 ? 11.233 40.545 14.633 1.00 33.11 629 VAL A CA 1
ATOM 2921 C C . VAL A 1 386 ? 12.120 39.600 13.826 1.00 31.17 629 VAL A C 1
ATOM 2922 O O . VAL A 1 386 ? 11.643 38.604 13.320 1.00 32.19 629 VAL A O 1
ATOM 2926 N N . HIS A 1 387 ? 13.409 39.916 13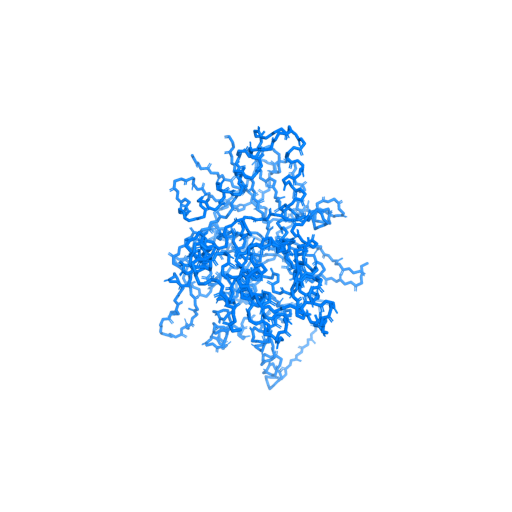.725 1.00 32.02 630 HIS A N 1
ATOM 2927 C CA . HIS A 1 387 ? 14.332 39.238 12.813 1.00 29.95 630 HIS A CA 1
ATOM 2928 C C . HIS A 1 387 ? 14.914 37.923 13.355 1.00 30.72 630 HIS A C 1
ATOM 2929 O O . HIS A 1 387 ? 15.043 37.725 14.566 1.00 27.11 630 HIS A O 1
ATOM 2936 N N . PHE A 1 388 ? 15.272 37.028 12.440 1.00 29.45 631 PHE A N 1
ATOM 2937 C CA . PHE A 1 388 ? 16.025 35.826 12.797 1.00 31.03 631 PHE A CA 1
ATOM 2938 C C . PHE A 1 388 ? 15.210 34.902 13.684 1.00 37.70 631 PHE A C 1
ATOM 2939 O O . PHE A 1 388 ? 15.757 34.111 14.452 1.00 38.57 631 PHE A O 1
ATOM 2947 N N . LEU A 1 389 ? 13.898 35.027 13.591 1.00 42.78 632 LEU A N 1
ATOM 2948 C CA . LEU A 1 389 ? 13.005 34.118 14.274 1.00 53.24 632 LEU A CA 1
ATOM 2949 C C . LEU A 1 389 ? 13.080 32.774 13.576 1.00 65.58 632 LEU A C 1
ATOM 2950 O O . LEU A 1 389 ? 12.966 32.708 12.349 1.00 69.14 632 LEU A O 1
ATOM 2955 N N . SER A 1 390 ? 13.281 31.705 14.340 1.00 69.21 633 SER A N 1
ATOM 2956 C CA . SER A 1 390 ? 13.114 30.357 13.803 1.00 73.85 633 SER A CA 1
ATOM 2957 C C . SER A 1 390 ? 11.626 30.082 13.566 1.00 77.23 633 SER A C 1
ATOM 2958 O O . SER A 1 390 ? 10.793 30.402 14.421 1.00 68.58 633 SER A O 1
ATOM 2961 N N . ALA A 1 391 ? 11.302 29.500 12.407 1.00 87.58 634 ALA A N 1
ATOM 2962 C CA . ALA A 1 391 ? 9.912 29.171 12.027 1.00 95.91 634 ALA A CA 1
ATOM 2963 C C . ALA A 1 391 ? 9.055 28.644 13.189 1.00 99.05 634 ALA A C 1
ATOM 2964 O O . ALA A 1 391 ? 7.833 28.837 13.221 1.00 98.47 634 ALA A O 1
ATOM 2966 N N . GLN A 1 392 ? 9.714 27.972 14.129 1.00 100.51 635 GLN A N 1
ATOM 2967 C CA . GLN A 1 392 ? 9.094 27.535 15.374 1.00 101.50 635 GLN A CA 1
ATOM 2968 C C . GLN A 1 392 ? 8.726 28.725 16.255 1.00 99.50 635 GLN A C 1
ATOM 2969 O O . GLN A 1 392 ? 8.186 28.554 17.346 1.00 100.64 635 GLN A O 1
ATOM 2971 N N . GLU A 1 393 ? 9.025 29.933 15.790 1.00 94.18 636 GLU A N 1
ATOM 2972 C CA . GLU A 1 393 ? 8.727 31.119 16.575 1.00 88.64 636 GLU A CA 1
ATOM 2973 C C . GLU A 1 393 ? 7.791 32.106 15.852 1.00 85.97 636 GLU A C 1
ATOM 2974 O O . GLU A 1 393 ? 7.186 32.965 16.487 1.00 84.58 636 GLU A O 1
ATOM 2980 N N . LEU A 1 394 ? 7.661 31.970 14.533 1.00 84.88 637 LEU A N 1
ATOM 2981 C CA . LEU A 1 394 ? 6.728 32.791 13.757 1.00 83.70 637 LEU A CA 1
ATOM 2982 C C . LEU A 1 394 ? 5.307 32.633 14.306 1.00 83.01 637 LEU A C 1
ATOM 2983 O O . LEU A 1 394 ? 5.052 31.748 15.118 1.00 91.44 637 LEU A O 1
ATOM 2988 N N . GLY A 1 395 ? 4.371 33.465 13.860 1.00 70.82 638 GLY A N 1
ATOM 2989 C CA . GLY A 1 395 ? 3.004 33.318 14.323 1.00 64.56 638 GLY A CA 1
ATOM 2990 C C . GLY A 1 395 ? 2.195 34.579 14.166 1.00 64.19 638 GLY A C 1
ATOM 2991 O O . GLY A 1 395 ? 2.678 35.547 13.583 1.00 66.94 638 GLY A O 1
ATOM 2992 N N . ASN A 1 396 ? 0.976 34.576 14.701 1.00 66.41 639 ASN A N 1
ATOM 2993 C CA . ASN A 1 396 ? 0.081 35.725 14.579 1.00 73.20 639 ASN A CA 1
ATOM 2994 C C . ASN A 1 396 ? 0.721 37.035 15.067 1.00 68.88 639 ASN A C 1
ATOM 2995 O O . ASN A 1 396 ? 1.835 37.032 15.581 1.00 64.85 639 ASN A O 1
ATOM 3000 N N . GLU A 1 397 ? 0.020 38.151 14.878 1.00 67.44 640 GLU A N 1
ATOM 3001 C CA . GLU A 1 397 ? 0.454 39.420 15.423 1.00 65.00 640 GLU A CA 1
ATOM 3002 C C . GLU A 1 397 ? 0.272 39.304 16.933 1.00 64.71 640 GLU A C 1
ATOM 3003 O O . GLU A 1 397 ? 1.057 39.860 17.719 1.00 61.34 640 GLU A O 1
ATOM 3005 N N . GLU A 1 398 ? -0.755 38.551 17.331 1.00 61.87 641 GLU A N 1
ATOM 3006 C CA . GLU A 1 398 ? -1.003 38.283 18.744 1.00 59.88 641 GLU A CA 1
ATOM 3007 C C . GLU A 1 398 ? 0.231 37.636 19.388 1.00 56.25 641 GLU A C 1
ATOM 3008 O O . GLU A 1 398 ? 0.607 37.958 20.527 1.00 49.81 641 GLU A O 1
ATOM 3010 N N . GLN A 1 399 ? 0.865 36.742 18.634 1.00 54.98 642 GLN A N 1
ATOM 3011 C CA . GLN A 1 399 ? 1.914 35.895 19.170 1.00 56.85 642 GLN A CA 1
ATOM 3012 C C . GLN A 1 399 ? 3.270 36.592 19.160 1.00 51.17 642 GLN A C 1
ATOM 3013 O O . GLN A 1 399 ? 4.055 36.458 20.092 1.00 44.05 642 GLN A O 1
ATOM 3019 N N . GLN A 1 400 ? 3.535 37.301 18.076 1.00 50.70 643 GLN A N 1
ATOM 3020 C CA . GLN A 1 400 ? 4.699 38.161 17.956 1.00 52.48 643 GLN A CA 1
ATOM 3021 C C . GLN A 1 400 ? 4.763 39.164 19.117 1.00 45.27 643 GLN A C 1
ATOM 3022 O O . GLN A 1 400 ? 5.789 39.319 19.794 1.00 36.99 643 GLN A O 1
ATOM 3028 N N . GLU A 1 401 ? 3.659 39.872 19.316 1.00 39.31 644 GLU A N 1
ATOM 3029 C CA . GLU A 1 401 ? 3.581 40.803 20.410 1.00 41.89 644 GLU A CA 1
ATOM 3030 C C . GLU A 1 401 ? 3.884 40.092 21.730 1.00 38.69 644 GLU A C 1
ATOM 3031 O O . GLU A 1 401 ? 4.555 40.643 22.582 1.00 32.65 644 GLU A O 1
ATOM 3037 N N . LYS A 1 402 ? 3.401 38.862 21.903 1.00 40.02 645 LYS A N 1
ATOM 3038 C CA . LYS A 1 402 ? 3.638 38.135 23.155 1.00 38.44 645 LYS A CA 1
ATOM 3039 C C . LYS A 1 402 ? 5.140 37.905 23.368 1.00 35.39 645 LYS A C 1
ATOM 3040 O O . LYS A 1 402 ? 5.670 38.098 24.462 1.00 36.29 645 LYS A O 1
ATOM 3042 N N . LEU A 1 403 ? 5.821 37.504 22.302 1.00 32.47 646 LEU A N 1
ATOM 3043 C CA . LEU A 1 403 ? 7.270 37.366 22.297 1.00 33.45 646 LEU A CA 1
ATOM 3044 C C . LEU A 1 403 ? 7.956 38.687 22.678 1.00 33.44 646 LEU A C 1
ATOM 3045 O O . LEU A 1 403 ? 8.882 38.703 23.469 1.00 32.18 646 LEU A O 1
ATOM 3050 N N . LEU A 1 404 ? 7.501 39.792 22.105 1.00 28.63 647 LEU A N 1
ATOM 3051 C CA . LEU A 1 404 ? 8.154 41.052 22.346 1.00 29.62 647 LEU A CA 1
ATOM 3052 C C . LEU A 1 404 ? 8.016 41.402 23.814 1.00 32.15 647 LEU A C 1
ATOM 3053 O O . LEU A 1 404 ? 8.931 41.992 24.423 1.00 30.45 647 LEU A O 1
ATOM 3058 N N . ARG A 1 405 ? 6.877 41.022 24.383 1.00 31.31 648 ARG A N 1
ATOM 3059 C CA . ARG A 1 405 ? 6.625 41.288 25.794 1.00 32.68 648 ARG A CA 1
ATOM 3060 C C . ARG A 1 405 ? 7.450 40.433 26.734 1.00 32.60 648 ARG A C 1
ATOM 3061 O O . ARG A 1 405 ? 7.647 40.803 27.900 1.00 35.29 648 ARG A O 1
ATOM 3069 N N . GLU A 1 406 ? 7.949 39.304 26.254 1.00 27.77 649 GLU A N 1
ATOM 3070 C CA . GLU A 1 406 ? 8.860 38.535 27.091 1.00 31.00 649 GLU A CA 1
ATOM 3071 C C . GLU A 1 406 ? 10.236 39.207 27.153 1.00 33.95 649 GLU A C 1
ATOM 3072 O O . GLU A 1 406 ? 10.907 39.232 28.197 1.00 39.09 649 GLU A O 1
ATOM 3078 N N . TRP A 1 407 ? 10.650 39.786 26.040 1.00 29.88 650 TRP A N 1
ATOM 3079 C CA . TRP A 1 407 ? 12.023 40.227 25.927 1.00 27.45 650 TRP A CA 1
ATOM 3080 C C . TRP A 1 407 ? 12.185 41.713 26.214 1.00 30.72 650 TRP A C 1
ATOM 3081 O O . TRP A 1 407 ? 13.295 42.186 26.422 1.00 33.06 650 TRP A O 1
ATOM 3092 N N . LEU A 1 408 ? 11.081 42.454 26.182 1.00 33.16 651 LEU A N 1
ATOM 3093 C CA . LEU A 1 408 ? 11.128 43.891 26.462 1.00 35.99 651 LEU A CA 1
ATOM 3094 C C . LEU A 1 408 ? 10.126 44.249 27.572 1.00 40.12 651 LEU A C 1
ATOM 3095 O O . LEU A 1 408 ? 9.265 43.447 27.935 1.00 42.11 651 LEU A O 1
ATOM 3100 N N . ASP A 1 409 ? 10.239 45.458 28.100 1.00 33.78 652 ASP A N 1
ATOM 3101 C CA . ASP A 1 409 ? 9.337 45.933 29.132 1.00 32.83 652 ASP A CA 1
ATOM 3102 C C . ASP A 1 409 ? 8.365 46.876 28.435 1.00 35.69 652 ASP A C 1
ATOM 3103 O O . ASP A 1 409 ? 8.677 48.049 28.212 1.00 36.03 652 ASP A O 1
ATOM 3108 N N . CYS A 1 410 ? 7.197 46.354 28.064 1.00 33.99 653 CYS A N 1
ATOM 3109 C CA . CYS A 1 410 ? 6.298 47.056 27.151 1.00 33.75 653 CYS A CA 1
ATOM 3110 C C . CYS A 1 410 ? 5.078 47.617 27.851 1.00 38.90 653 CYS A C 1
ATOM 3111 O O . CYS A 1 410 ? 4.683 47.144 28.913 1.00 39.25 653 CYS A O 1
ATOM 3114 N N . CYS A 1 411 ? 4.467 48.621 27.242 1.00 37.52 654 CYS A N 1
ATOM 3115 C CA . CYS A 1 411 ? 3.131 49.025 27.644 1.00 38.87 654 CYS A CA 1
ATOM 3116 C C . CYS A 1 411 ? 2.442 49.636 26.451 1.00 39.16 654 CYS A C 1
ATOM 3117 O O . CYS A 1 411 ? 3.056 49.793 25.391 1.00 39.50 654 CYS A O 1
ATOM 3120 N N . VAL A 1 412 ? 1.173 49.985 26.620 1.00 36.46 655 VAL A N 1
ATOM 3121 C CA . VAL A 1 412 ? 0.415 50.615 25.553 1.00 34.88 655 VAL A CA 1
ATOM 3122 C C . VAL A 1 412 ? 0.042 52.015 26.001 1.00 38.21 655 VAL A C 1
ATOM 3123 O O . VAL A 1 412 ? -0.527 52.175 27.068 1.00 38.54 655 VAL A O 1
ATOM 3127 N N . THR A 1 413 ? 0.378 53.033 25.209 1.00 38.49 656 THR A N 1
ATOM 3128 C CA . THR A 1 413 ? 0.053 54.408 25.588 1.00 38.84 656 THR A CA 1
ATOM 3129 C C . THR A 1 413 ? -1.458 54.632 25.644 1.00 43.39 656 THR A C 1
ATOM 3130 O O . THR A 1 413 ? -2.270 53.805 25.179 1.00 45.62 656 THR A O 1
ATOM 3134 N N . GLU A 1 414 ? -1.824 55.774 26.207 1.00 40.42 657 GLU A N 1
ATOM 3135 C CA . GLU A 1 414 ? -3.203 56.209 26.255 1.00 41.23 657 GLU A CA 1
ATOM 3136 C C . GLU A 1 414 ? -3.718 56.279 24.828 1.00 43.24 657 GLU A C 1
ATOM 3137 O O . GLU A 1 414 ? -4.858 55.895 24.546 1.00 42.91 657 GLU A O 1
ATOM 3143 N N . GLY A 1 415 ? -2.859 56.734 23.913 1.00 42.97 658 GLY A N 1
ATOM 3144 C CA . GLY A 1 415 ? -3.243 56.899 22.518 1.00 38.85 658 GLY A CA 1
ATOM 3145 C C . GLY A 1 415 ? -3.263 55.587 21.753 1.00 39.16 658 GLY A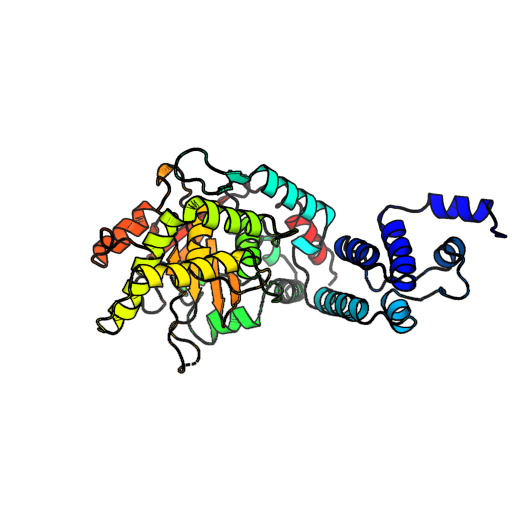 C 1
ATOM 3146 O O . GLY A 1 415 ? -3.680 55.534 20.601 1.00 40.51 658 GLY A O 1
ATOM 3147 N N . GLY A 1 416 ? -2.786 54.515 22.375 1.00 37.13 659 GLY A N 1
ATOM 3148 C CA . GLY A 1 416 ? -2.891 53.216 21.732 1.00 40.93 659 GLY A CA 1
ATOM 3149 C C . GLY A 1 416 ? -1.623 52.663 21.112 1.00 39.59 659 GLY A C 1
ATOM 3150 O O . GLY A 1 416 ? -1.660 51.611 20.495 1.00 44.69 659 GLY A O 1
ATOM 3151 N N . VAL A 1 417 ? -0.499 53.349 21.285 1.00 37.65 660 VAL A N 1
ATOM 3152 C CA . VAL A 1 417 ? 0.769 52.884 20.714 1.00 33.02 660 VAL A CA 1
ATOM 3153 C C . VAL A 1 417 ? 1.472 51.860 21.599 1.00 29.87 660 VAL A C 1
ATOM 3154 O O . VAL A 1 417 ? 1.726 52.101 22.781 1.00 30.02 660 VAL A O 1
ATOM 3158 N N . LEU A 1 418 ? 1.790 50.713 21.018 1.00 28.81 661 LEU A N 1
ATOM 3159 C CA . LEU A 1 418 ? 2.624 49.722 21.690 1.00 26.54 661 LEU A CA 1
ATOM 3160 C C . LEU A 1 418 ? 4.061 50.228 21.718 1.00 30.13 661 LEU A C 1
ATOM 3161 O O . LEU A 1 418 ? 4.620 50.554 20.665 1.00 28.39 661 LEU A O 1
ATOM 3166 N N . VAL A 1 419 ? 4.646 50.316 22.916 1.00 28.20 662 VAL A N 1
ATOM 3167 C CA . VAL A 1 419 ? 6.001 50.817 23.076 1.00 27.15 662 VAL A CA 1
ATOM 3168 C C . VAL A 1 419 ? 6.832 49.943 24.010 1.00 30.27 662 VAL A C 1
ATOM 3169 O O . VAL A 1 419 ? 6.302 49.262 24.878 1.00 32.42 662 VAL A O 1
ATOM 3173 N N . ALA A 1 420 ? 8.141 49.966 23.794 1.00 24.72 663 ALA A N 1
ATOM 3174 C CA . ALA A 1 420 ? 9.110 49.402 24.711 1.00 23.49 663 ALA A CA 1
ATOM 3175 C C . ALA A 1 420 ? 9.701 50.555 25.525 1.00 26.13 663 ALA A C 1
ATOM 3176 O O . ALA A 1 420 ? 9.887 51.669 25.019 1.00 24.41 663 ALA A O 1
ATOM 3178 N N . MET A 1 421 ? 9.981 50.292 26.789 1.00 25.62 664 MET A N 1
ATOM 3179 C CA . MET A 1 421 ? 10.504 51.320 27.651 1.00 21.54 664 MET A CA 1
ATOM 3180 C C . MET A 1 421 ? 12.002 51.166 27.827 1.00 23.81 664 MET A C 1
ATOM 3181 O O . MET A 1 421 ? 12.514 50.077 28.128 1.00 22.55 664 MET A O 1
ATOM 3186 N N . GLN A 1 422 ? 12.700 52.273 27.665 1.00 20.34 665 GLN A N 1
ATOM 3187 C CA . GLN A 1 422 ? 14.124 52.330 27.947 1.00 22.12 665 GLN A CA 1
ATOM 3188 C C . GLN A 1 422 ? 14.305 53.199 29.189 1.00 25.56 665 GLN A C 1
ATOM 3189 O O . GLN A 1 422 ? 14.147 54.428 29.161 1.00 24.51 665 GLN A O 1
ATOM 3195 N N . LYS A 1 423 ? 14.638 52.538 30.280 1.00 30.11 666 LYS A N 1
ATOM 3196 C CA . LYS A 1 423 ? 14.698 53.181 31.572 1.00 34.80 666 LYS A CA 1
ATOM 3197 C C . LYS A 1 423 ? 16.142 53.400 31.964 1.00 36.55 666 LYS A C 1
ATOM 3198 O O . LYS A 1 423 ? 16.954 52.473 31.915 1.00 43.20 666 LYS A O 1
ATOM 3204 N N . SER A 1 424 ? 16.474 54.624 32.343 1.00 30.40 667 SER A N 1
ATOM 3205 C CA . SER A 1 424 ? 17.805 54.868 32.890 1.00 36.70 667 SER A CA 1
ATOM 3206 C C . SER A 1 424 ? 17.745 55.698 34.173 1.00 35.24 667 SER A C 1
ATOM 3207 O O . SER A 1 424 ? 16.771 56.405 34.435 1.00 34.07 667 SER A O 1
ATOM 3210 N N . SER A 1 425 ? 18.800 55.593 34.967 1.00 45.66 668 SER A N 1
ATOM 3211 C CA . SER A 1 425 ? 18.910 56.318 36.235 1.00 52.30 668 SER A CA 1
ATOM 3212 C C . SER A 1 425 ? 20.192 57.123 36.327 1.00 49.18 668 SER A C 1
ATOM 3213 O O . SER A 1 425 ? 21.270 56.613 36.009 1.00 48.87 668 SER A O 1
ATOM 3216 N N . ARG A 1 426 ? 20.072 58.375 36.767 1.00 45.71 669 ARG A N 1
ATOM 3217 C CA . ARG A 1 426 ? 21.235 59.187 37.102 1.00 51.33 669 ARG A CA 1
ATOM 3218 C C . ARG A 1 426 ? 22.171 58.380 38.023 1.00 50.97 669 ARG A C 1
ATOM 3219 O O . ARG A 1 426 ? 23.386 58.262 37.771 1.00 48.53 669 ARG A O 1
ATOM 3227 N N . ARG A 1 427 ? 21.572 57.812 39.073 1.00 45.23 670 ARG A N 1
ATOM 3228 C CA . ARG A 1 427 ? 22.272 56.988 40.058 1.00 46.76 670 ARG A CA 1
ATOM 3229 C C . ARG A 1 427 ? 23.154 55.898 39.454 1.00 42.64 670 ARG A C 1
ATOM 3230 O O . ARG A 1 427 ? 24.261 55.649 39.956 1.00 43.12 670 ARG A O 1
ATOM 3232 N N . ARG A 1 428 ? 22.659 55.241 38.403 1.00 31.16 671 ARG A N 1
ATOM 3233 C CA . ARG A 1 428 ? 23.338 54.073 37.849 1.00 35.58 671 ARG A CA 1
ATOM 3234 C C . ARG A 1 428 ? 24.283 54.384 36.685 1.00 36.80 671 ARG A C 1
ATOM 3235 O O . ARG A 1 428 ? 24.913 53.465 36.141 1.00 39.47 671 ARG A O 1
ATOM 3237 N N . ASN A 1 429 ? 24.377 55.658 36.306 1.00 29.65 672 ASN A N 1
ATOM 3238 C CA . ASN A 1 429 ? 25.239 56.060 35.174 1.00 33.28 672 ASN A CA 1
ATOM 3239 C C . ASN A 1 429 ? 26.698 55.686 35.438 1.00 29.31 672 ASN A C 1
ATOM 3240 O O . ASN A 1 429 ? 27.197 55.766 36.571 1.00 25.55 672 ASN A O 1
ATOM 3245 N N . HIS A 1 430 ? 27.406 55.292 34.402 1.00 21.91 673 HIS A N 1
ATOM 3246 C CA . HIS A 1 430 ? 28.821 54.977 34.589 1.00 21.95 673 HIS A CA 1
ATOM 3247 C C . HIS A 1 430 ? 29.678 56.255 34.854 1.00 32.71 673 HIS A C 1
ATOM 3248 O O . HIS A 1 430 ? 29.568 57.245 34.127 1.00 27.17 673 HIS A O 1
ATOM 3255 N N . PRO A 1 431 ? 30.525 56.238 35.907 1.00 31.43 674 PRO A N 1
ATOM 3256 C CA . PRO A 1 431 ? 31.264 57.449 36.310 1.00 23.15 674 PRO A CA 1
ATOM 3257 C C . PRO A 1 431 ? 32.170 58.064 35.255 1.00 25.36 674 PRO A C 1
ATOM 3258 O O . PRO A 1 431 ? 32.296 59.281 35.234 1.00 26.88 674 PRO A O 1
ATOM 3262 N N . LEU A 1 432 ? 32.853 57.268 34.449 1.00 24.51 675 LEU A N 1
ATOM 3263 C CA . LEU A 1 432 ? 33.728 57.839 33.439 1.00 21.35 675 LEU A CA 1
ATOM 3264 C C . LEU A 1 432 ? 32.872 58.525 32.348 1.00 22.75 675 LEU A C 1
ATOM 3265 O O . LEU A 1 432 ? 33.235 59.575 31.806 1.00 20.77 675 LEU A O 1
ATOM 3270 N N . VAL A 1 433 ? 31.714 57.939 32.062 1.00 13.71 676 VAL A N 1
ATOM 3271 C CA . VAL A 1 433 ? 30.808 58.505 31.085 1.00 21.63 676 VAL A CA 1
ATOM 3272 C C . VAL A 1 433 ? 30.266 59.849 31.573 1.00 21.97 676 VAL A C 1
ATOM 3273 O O . VAL A 1 433 ? 30.235 60.836 30.831 1.00 21.02 676 VAL A O 1
ATOM 3277 N N . THR A 1 434 ? 29.861 59.877 32.836 1.00 22.96 677 THR A N 1
ATOM 3278 C CA . THR A 1 434 ? 29.406 61.095 33.488 1.00 16.93 677 THR A CA 1
ATOM 3279 C C . THR A 1 434 ? 30.473 62.172 33.402 1.00 17.88 677 THR A C 1
ATOM 3280 O O . THR A 1 434 ? 30.168 63.276 33.000 1.00 19.80 677 THR A O 1
ATOM 3284 N N . GLN A 1 435 ? 31.723 61.839 33.733 1.00 17.01 678 GLN A N 1
ATOM 3285 C CA A GLN A 1 435 ? 32.823 62.816 33.687 0.50 17.88 678 GLN A CA 1
ATOM 3286 C CA B GLN A 1 435 ? 32.819 62.809 33.698 0.50 17.88 678 GLN A CA 1
ATOM 3287 C C . GLN A 1 435 ? 33.000 63.358 32.271 1.00 20.07 678 GLN A C 1
ATOM 3288 O O . GLN A 1 435 ? 33.188 64.566 32.069 1.00 21.54 678 GLN A O 1
ATOM 3299 N N . MET A 1 436 ? 32.927 62.466 31.281 1.00 19.36 679 MET A N 1
ATOM 3300 C CA . MET A 1 436 ? 33.096 62.870 29.874 1.00 18.17 679 MET A CA 1
ATOM 3301 C C . MET A 1 436 ? 31.980 63.826 29.430 1.00 14.70 679 MET A C 1
ATOM 3302 O O . MET A 1 436 ? 32.239 64.849 28.812 1.00 16.37 679 MET A O 1
ATOM 3307 N N . VAL A 1 437 ? 30.744 63.464 29.753 1.00 10.03 680 VAL A N 1
ATOM 3308 C CA . VAL A 1 437 ? 29.599 64.292 29.441 1.00 11.05 680 VAL A CA 1
ATOM 3309 C C . VAL A 1 437 ? 29.654 65.644 30.172 1.00 16.42 680 VAL A C 1
ATOM 3310 O O . VAL A 1 437 ? 29.314 66.669 29.576 1.00 21.35 680 VAL A O 1
ATOM 3314 N N . GLU A 1 438 ? 30.172 65.671 31.410 1.00 16.43 681 GLU A N 1
ATOM 3315 C CA . GLU A 1 438 ? 30.283 66.944 32.134 1.00 16.28 681 GLU A CA 1
ATOM 3316 C C . GLU A 1 438 ? 31.314 67.849 31.421 1.00 15.12 681 GLU A C 1
ATOM 3317 O O . GLU A 1 438 ? 31.100 69.061 31.277 1.00 15.56 681 GLU A O 1
ATOM 3323 N N . LYS A 1 439 ? 32.442 67.260 31.007 1.00 12.12 682 LYS A N 1
ATOM 3324 C CA . LYS A 1 439 ? 33.486 68.018 30.312 1.00 19.31 682 LYS A CA 1
ATOM 3325 C C . LYS A 1 439 ? 33.055 68.485 28.934 1.00 20.70 682 LYS A C 1
ATOM 3326 O O . LYS A 1 439 ? 33.448 69.553 28.480 1.00 26.01 682 LYS A O 1
ATOM 3332 N N . TRP A 1 440 ? 32.213 67.699 28.287 1.00 16.89 683 TRP A N 1
ATOM 3333 C CA . TRP A 1 440 ? 31.667 68.104 27.021 1.00 17.49 683 TRP A CA 1
ATOM 3334 C C . TRP A 1 440 ? 30.707 69.287 27.275 1.00 18.17 683 TRP A C 1
ATOM 3335 O O . TRP A 1 440 ? 30.812 70.322 26.615 1.00 15.97 683 TRP A O 1
ATOM 3346 N N . LEU A 1 441 ? 29.827 69.174 28.266 1.00 15.21 684 LEU A N 1
ATOM 3347 C CA . LEU A 1 441 ? 28.994 70.319 28.607 1.00 15.41 684 LEU A CA 1
ATOM 3348 C C . LEU A 1 441 ? 29.762 71.579 29.016 1.00 16.38 684 LEU A C 1
ATOM 3349 O O . LEU A 1 441 ? 29.280 72.692 28.746 1.00 16.94 684 LEU A O 1
ATOM 3354 N N . ASP A 1 442 ? 30.924 71.420 29.681 1.00 15.80 685 ASP A N 1
ATOM 3355 C CA . ASP A 1 442 ? 31.684 72.585 30.138 1.00 17.40 685 ASP A CA 1
ATOM 3356 C C . ASP A 1 442 ? 32.010 73.459 28.944 1.00 30.65 685 ASP A C 1
ATOM 3357 O O . ASP A 1 442 ? 32.090 74.691 29.076 1.00 33.30 685 ASP A O 1
ATOM 3362 N N . ARG A 1 443 ? 32.257 72.823 27.791 1.00 26.06 686 ARG A N 1
ATOM 3363 C CA . ARG A 1 443 ? 32.658 73.606 26.642 1.00 34.57 686 ARG A CA 1
ATOM 3364 C C . ARG A 1 443 ? 31.522 74.579 26.236 1.00 18.77 686 ARG A C 1
ATOM 3365 O O . ARG A 1 443 ? 31.784 75.706 25.876 1.00 23.37 686 ARG A O 1
ATOM 3373 N N . TYR A 1 444 ? 30.260 74.175 26.407 1.00 19.03 687 TYR A N 1
ATOM 3374 C CA . TYR A 1 444 ? 29.123 75.043 26.061 1.00 22.42 687 TYR A CA 1
ATOM 3375 C C . TYR A 1 444 ? 28.741 76.011 27.175 1.00 26.56 687 TYR A C 1
ATOM 3376 O O . TYR A 1 444 ? 28.380 77.156 26.908 1.00 23.42 687 TYR A O 1
ATOM 3385 N N . ARG A 1 445 ? 28.864 75.551 28.424 1.00 27.69 688 ARG A N 1
ATOM 3386 C CA . ARG A 1 445 ? 28.509 76.358 29.591 1.00 22.09 688 ARG A CA 1
ATOM 3387 C C . ARG A 1 445 ? 29.384 77.583 29.731 1.00 20.62 688 ARG A C 1
ATOM 3388 O O . ARG A 1 445 ? 28.998 78.541 30.384 1.00 18.44 688 ARG A O 1
ATOM 3396 N N . GLN A 1 446 ? 30.591 77.521 29.173 1.00 20.43 689 GLN A N 1
ATOM 3397 C CA . GLN A 1 446 ? 31.566 78.600 29.394 1.00 26.83 689 GLN A CA 1
ATOM 3398 C C . GLN A 1 446 ? 31.503 79.611 28.247 1.00 34.85 689 GLN A C 1
ATOM 3399 O O . GLN A 1 446 ? 32.277 80.560 28.206 1.00 36.92 689 GLN A O 1
ATOM 3405 N N . ILE A 1 447 ? 30.557 79.403 27.324 1.00 39.44 690 ILE A N 1
ATOM 3406 C CA . ILE A 1 447 ? 30.383 80.310 26.180 1.00 38.97 690 ILE A CA 1
ATOM 3407 C C . ILE A 1 447 ? 29.595 81.561 26.521 1.00 42.86 690 ILE A C 1
ATOM 3408 O O . ILE A 1 447 ? 28.417 81.497 26.910 1.00 38.50 690 ILE A O 1
ATOM 3413 N N . ARG A 1 448 ? 30.236 82.703 26.334 1.00 56.22 691 ARG A N 1
ATOM 3414 C CA . ARG A 1 448 ? 29.523 83.973 26.358 1.00 66.55 691 ARG A CA 1
ATOM 3415 C C . ARG A 1 448 ? 29.612 84.631 24.980 1.00 75.97 691 ARG A C 1
ATOM 3416 O O . ARG A 1 448 ? 30.697 84.689 24.387 1.00 74.36 691 ARG A O 1
ATOM 3424 N N . PRO A 1 449 ? 28.463 85.106 24.457 1.00 82.46 692 PRO A N 1
ATOM 3425 C CA . PRO A 1 449 ? 27.163 84.941 25.125 1.00 80.52 692 PRO A CA 1
ATOM 3426 C C . PRO A 1 449 ? 26.449 83.649 24.727 1.00 70.38 692 PRO A C 1
ATOM 3427 O O . PRO A 1 449 ? 25.222 83.652 24.613 1.00 64.23 692 PRO A O 1
#

Foldseek 3Di:
DDAPVVLLVVLVVPDDPLVVLQLQLQVCLVVVNVVSVVSNLLQLDDQQDWDDVSSVSNNPDVVQHDTGDGSLNSCVVDPNPVSNVVSVVSVVLVVQADFLCSLGSVLVVVVLVVQLVQWAFDDDDQGAIAGNDFFFDAAEPCLVVFDPVLSVSNLSHWADVVLCCVCVPVDVLFPLDCCQVPVQQQHKTWTDDDLLAPLVQQAVCCRGLNGGCPPNPLLVSLLVSCVSRVVVLLVLVVVLVVVVCVVVVDDDDDDPVVSVVVSVVLSCQSVPPRHAHDDSSVLSSCLHHLAKEAEGEDQCPPVVGGDDRGAIRHNVVDPLVSGDQAYWYWYDDDSHITGIHGHAPVVKGKHWAFQAGPVQHGGDYGSDDPVQDDDPVRVVVVNVSRFVWDADPVGTITGIHMDDPVSHDVSSVVSSVSSVVVSVVDDD

Organism: Homo sapiens (NCBI:txid9606)

Solvent-accessible surface area: 20416 Å² total; per-residue (Å²): 188,163,56,95,151,71,33,23,47,93,18,114,114,160,34,135,152,61,14,96,31,0,3,78,0,0,63,2,2,12,100,37,69,88,72,23,6,47,42,2,38,77,36,41,14,87,7,56,61,109,2,72,40,66,15,34,146,42,30,82,110,124,86,2,12,71,88,32,49,24,2,32,78,0,1,101,114,50,148,65,136,83,2,33,66,76,6,88,67,49,62,73,48,77,87,58,30,11,14,8,3,55,46,29,33,124,1,2,28,62,0,42,145,67,1,36,73,7,20,86,59,97,196,67,118,20,22,0,48,19,5,66,43,59,16,18,9,25,1,7,15,53,1,100,127,16,53,113,89,3,44,108,74,0,28,57,15,3,6,18,104,110,0,20,103,46,2,51,118,117,34,76,16,3,27,55,11,141,29,9,7,74,135,33,83,4,85,6,34,0,9,39,6,132,94,67,22,35,14,3,0,14,0,0,1,8,4,6,4,6,1,82,15,41,90,44,20,0,10,112,4,0,49,52,0,1,116,70,0,33,114,83,1,26,67,34,13,45,56,16,46,28,69,43,21,114,78,134,70,52,186,94,92,74,144,88,80,3,21,95,105,37,15,63,128,17,32,45,25,3,60,105,115,36,26,90,14,37,10,1,0,0,0,0,0,0,0,0,7,32,3,1,0,0,0,4,1,38,77,41,44,90,120,90,26,149,27,56,31,42,0,0,0,0,0,23,43,23,139,66,111,37,12,72,81,12,0,0,1,0,0,26,7,125,57,8,7,1,0,3,5,0,25,18,59,95,166,74,13,49,6,38,1,12,0,12,37,38,153,123,146,41,8,65,4,1,4,16,28,78,102,44,104,42,104,64,73,66,31,54,50,18,0,102,92,13,4,52,20,43,82,11,138,47,42,1,15,0,0,27,11,94,19,32,132,102,81,56,34,99,33,14,64,71,1,19,76,76,0,2,51,94,1,76,138,43,196,127

Nearest PDB structures (foldseek):
  3zrh-assembly1_A  TM=1.002E+00  e=6.665E-82  Homo sapiens
  5lrx-assembly2_C  TM=8.585E-01  e=3.878E-22  Homo sapiens
  5dq6-assembly1_A  TM=8.368E-01  e=6.781E-21  Mus musculus
  5lrw-assembly1_A  TM=7.769E-01  e=9.762E-16  Homo sapiens
  5lrv-assembly1_A  TM=7.621E-01  e=7.195E-15  Homo sapiens

Radius of gyration: 24.72 Å; Cα contacts (8 Å, |Δi|>4): 664; chains: 1; bounding box: 80×62×47 Å

Sequence (428 aa):
LEVDFKKLKQIKNRMKKTDWLFLNACVGVVEGDLAAIEAYKSSGGDIARQLTADEVRLLNRPSAFDVGYTLVHLAIRFQRQDMLAILLTEVSQQAAKCIPAMVCPELTEQIRREIAASLHQRKGDFACYFLTDDLVTFTLPADIEDLPPTVQEKLFDEVLDRDVQKELEEESPIINWSLELATRLDSRRLYALWNRTAGDCLLDSVLQATWGIYDKDSVLRKALHDSLHDCSHWFYTRWKDWESWYSQSFGLHFSLREEQWQEDWAFILSLASQPGASLEQTHIFVLAHILRRPIIVYGVKYYKTLGYTRFQGVYLPLLWEQSFCWKSPIALGYTRGHFSALVAMENDDVTITFLPLVDSERKLLHVHFLSAQELGNEEQQEKLLREWLDCCVTEGGVLVAMQKSSRRRNHPLVTQQMVEKWLDRYRQIRP

GO terms:
  GO:0016579 protein deubiquitination (P, IDA)
  GO:0005634 nucleus (C, IDA)
  GO:0005737 cytoplasm (C, IDA)
  GO:0005515 protein binding (F, IPI)
  GO:0101005 deubiquitinase activity (F, IDA)
  GO:0004843 cysteine-type deubiquitinase activity (F, IDA)
  GO:0035523 protein K29-linked deubiquitination (P, IDA)
  GO:0031593 polyubiquitin modification-dependent protein binding (F, IDA)
  GO:1990168 protein K33-linked deubiquitination (P, IDA)
  GO:0070536 protein K63-linked deubiquitination (P, IDA)
  GO:0004843 cysteine-type deubiquitinase activity (F, EXP)
  GO:0005634 nucleus (C, EXP)
  GO:0005737 cytoplasm (C, EXP)
  GO:0004843 cysteine-type deubiquitinase activity (F, IMP)
  GO:0070536 protein K63-linked deubiquitination (P, IMP)
  GO:0005829 cytosol (C, TAS)
  GO:0070530 K63-linked polyubiquitin modification-dependent protein binding (F, IDA)
  GO:0071947 protein deubiquitination involved in ubiquitin-dependent protein catabolic process (P, IMP)
  GO:0005654 nucleoplasm (C, IDA)
  GO:0005829 cytosol (C, IDA)

Secondary structure (DSSP, 8-state):
----HHHHHHHHHT--HHHHHHHHHHHHHHHT-HHHHHHHHTTT--TT----HHHHHHH--TTT--TT--HHHHHHHTT-HHHHHHHHHHHHHHHH---HHHH-HHHHHHHHHHHHHTEEEPPSS---EEES------B-GGGGGS-HHHHHHHHHHHB-HHHHHIIIIISSSSS--HIIIIIT---EEEB----SS-HHHHHHHHTTTSS--GGGHHHHHHHHHHHHTHHHHHHHHHHHHHHHHHHTT------HHHHHHHHHHHHHHTTSTT----HHHHHHHHHHTTS-EEEEE-SS----------EEE--TTS-GGGS-S--EEEEEETTEEEEEEEBPP--EEEEEEESB-TT-PBPPBTT--TTT---HHHHHHHHHHHS-EEE-TT--EEEEEEEETTTS-HHHHHHHHHHHHHHHT---

InterPro domains:
  IPR001876 Zinc finger, RanBP2-type [PF00641] (7-33)
  IPR001876 Zinc finger, RanBP2-type [PF00641] (151-177)
  IPR001876 Zinc finger, RanBP2-type [PS01358] (8-27)
  IPR001876 Zinc finger, RanBP2-type [PS01358] (88-107)
  IPR001876 Zinc finger, RanBP2-type [PS01358] (153-172)
  IPR001876 Zinc finger, RanBP2-type [PS50199] (3-33)
  IPR001876 Zinc finger, RanBP2-type [PS50199] (84-113)
  IPR001876 Zinc finger, RanBP2-type [PS50199] (149-178)
  IPR001876 Zinc finger, RanBP2-type [SM00547] (6-30)
  IPR001876 Zinc finger, RanBP2-type [SM00547] (86-110)
  IPR001876 Zinc finger, RanBP2-type [SM00547] (151-175)
  IPR003323 OTU domain [PF02338] (439-586)
  IPR003323 OTU domain [PS50802] (432-592)
  IPR036443 Zinc finger, RanBP2-type superfamily [SSF90209] (4-31)
  IPR036443 Zinc finger, RanBP2-type superfamily [SSF90209] (149-176)
  IPR041294 Ankyrin ubiquitin-binding domain [PF18418] (246-341)
  IPR049768 Ubiquitin thioesterase ZRANB1, ovarian tumor domain [cd22767] (405-591)
  IPR051346 OTU Domain-Containing Deubiquitinase [PTHR13367] (24-645)

B-factor: mean 40.59, std 20.94, range [7.03, 151.73]